Protein AF-A0A9E3VAW8-F1 (afdb_monomer_lite)

pLDDT: mean 75.07, std 27.88, range [24.78, 98.94]

Sequence (394 aa):
MKRVLASALVLVACAAGAADTTTRPFPGVTWLHHTTTAPLDVHLVTVDLCAAGVSTRATTSAERGKTVSAFTTQVGAEVGINGDFFTFSTYAPSGLAAGNRTLWADSRDQGFEAKVVLGQNRAEILPATTRITALAPWMEQVVSSRPQILKGGVIQAGFSTQICAGSVTAQGDCTRDPRTAIGLSKDRTKLSLAVVDGRQPAISVGMTTRELAQFLLSHGASDAVNMDSGGSSELWLKGKGVLNHPSDGVERVVANHLAVFAKGSGLAKHCPPPASDGGSVADAGAPHDGGLAHDAGAQVDAGAPGDAGAAADAGAAPDAGGEEASDAGPWGAPDAGEGADAGPAGPSMAPVDAAPPTGGCAQGGSQLAVAALAGVVLALQRRRRSAALSACRR

Foldseek 3Di:
DDDDDDDDDDPPDPPFDKDWDWDAPFQQWIWIWIATPQGKTKIKIKGQLQFPFKDKWKDDQVLFFAFQQVSQVVVVFFKKWAFADADPVRLAHAAWWATQQRTHPRHALPLLWWKFFDFSQDTDTHASNDGDPHDDPRGHTITTYDDWQAAQLDGDQTRDWDQAPNDTGHPLQRAFFWWWKWFAAPFRRMIMTMTMHDPPSVRRPHDRSNVVSVVVSVVGGRIMGIGDGQQQGWMQGPPPGTPYQRNVNDGGGHTMMMGIHRHDDSDGHDRDGRDPDPDDDDPPDDDDDDDDDDDDDDDDDDDDDDDDDDDDDDDDDDDDDDDDDDDDDDDDDDDDDDDDDDDDDDDDDDDDDDDDDDDDDDDDDDPDDPPPVVVVVVVVVVVVVVVVVVPPDD

Structure (mmCIF, N/CA/C/O backbone):
data_AF-A0A9E3VAW8-F1
#
_entry.id   AF-A0A9E3VAW8-F1
#
loop_
_atom_site.group_PDB
_atom_site.id
_atom_site.type_symbol
_atom_site.label_atom_id
_atom_site.label_alt_id
_atom_site.label_comp_id
_atom_site.label_asym_id
_atom_site.label_entity_id
_atom_site.label_seq_id
_atom_site.pdbx_PDB_ins_code
_atom_site.Cartn_x
_atom_site.Cartn_y
_atom_site.Cartn_z
_atom_site.occupancy
_atom_site.B_iso_or_equiv
_atom_site.auth_seq_id
_atom_site.auth_comp_id
_atom_site.auth_asym_id
_atom_site.auth_atom_id
_atom_site.pdbx_PDB_model_num
ATOM 1 N N . MET A 1 1 ? 13.618 28.418 -65.535 1.00 38.69 1 MET A N 1
ATOM 2 C CA . MET A 1 1 ? 12.728 27.622 -64.660 1.00 38.69 1 MET A CA 1
ATOM 3 C C . MET A 1 1 ? 13.469 26.370 -64.191 1.00 38.69 1 MET A C 1
ATOM 5 O O . MET A 1 1 ? 13.625 25.449 -64.975 1.00 38.69 1 MET A O 1
ATOM 9 N N . LYS A 1 2 ? 13.978 26.336 -62.953 1.00 36.16 2 LYS A N 1
ATOM 10 C CA . LYS A 1 2 ? 14.484 25.111 -62.305 1.00 36.16 2 LYS A CA 1
ATOM 11 C C . LYS A 1 2 ? 13.816 25.028 -60.934 1.00 36.16 2 LYS A C 1
ATOM 13 O O . LYS A 1 2 ? 14.063 25.879 -60.087 1.00 36.16 2 LYS A O 1
ATOM 18 N N . ARG A 1 3 ? 12.888 24.083 -60.771 1.00 38.38 3 ARG A N 1
ATOM 19 C CA . ARG A 1 3 ? 12.181 23.834 -59.509 1.00 38.38 3 ARG A CA 1
ATOM 20 C C . ARG A 1 3 ? 13.087 22.981 -58.624 1.00 38.38 3 ARG A C 1
ATOM 22 O O . ARG A 1 3 ? 13.399 21.854 -58.987 1.00 38.38 3 ARG A O 1
ATOM 29 N N . VAL A 1 4 ? 13.522 23.535 -57.498 1.00 39.03 4 VAL A N 1
ATOM 30 C CA . VAL A 1 4 ? 14.196 22.786 -56.433 1.00 39.03 4 VAL A CA 1
ATOM 31 C C . VAL A 1 4 ? 13.097 22.176 -55.565 1.00 39.03 4 VAL A C 1
ATOM 33 O O . VAL A 1 4 ? 12.359 22.911 -54.914 1.00 39.03 4 VAL A O 1
ATOM 36 N N . LEU A 1 5 ? 12.943 20.850 -55.596 1.00 40.56 5 LEU A N 1
ATOM 37 C CA . LEU A 1 5 ? 12.135 20.134 -54.609 1.00 40.56 5 LEU A CA 1
ATOM 38 C C . LEU A 1 5 ? 12.965 19.985 -53.331 1.00 40.56 5 LEU A C 1
ATOM 40 O O . LEU A 1 5 ? 13.975 19.286 -53.319 1.00 40.56 5 LEU A O 1
ATOM 44 N N . ALA A 1 6 ? 12.538 20.658 -52.267 1.00 39.03 6 ALA A N 1
ATOM 45 C CA . ALA A 1 6 ? 13.035 20.423 -50.921 1.00 39.03 6 ALA A CA 1
ATOM 46 C C . ALA A 1 6 ? 12.217 19.286 -50.294 1.00 39.03 6 ALA A C 1
ATOM 48 O O . ALA A 1 6 ? 11.033 19.453 -50.007 1.00 39.03 6 ALA A O 1
ATOM 49 N N . SER A 1 7 ? 12.841 18.126 -50.097 1.00 40.75 7 SER A N 1
ATOM 50 C CA . SER A 1 7 ? 12.253 17.028 -49.328 1.00 40.75 7 SER A CA 1
ATOM 51 C C . SER A 1 7 ? 12.289 17.382 -47.842 1.00 40.75 7 SER A C 1
ATOM 53 O O . SER A 1 7 ? 13.359 17.454 -47.239 1.00 40.75 7 SER A O 1
ATOM 55 N N . ALA A 1 8 ? 11.120 17.625 -47.253 1.00 42.72 8 ALA A N 1
ATOM 56 C CA . ALA A 1 8 ? 10.973 17.790 -45.814 1.00 42.72 8 ALA A CA 1
ATOM 57 C C . ALA A 1 8 ? 11.033 16.412 -45.139 1.00 42.72 8 ALA A C 1
ATOM 59 O O . ALA A 1 8 ? 10.125 15.595 -45.285 1.00 42.72 8 ALA A O 1
ATOM 60 N N . LEU A 1 9 ? 12.119 16.148 -44.411 1.00 41.94 9 LEU A N 1
ATOM 61 C CA . LEU A 1 9 ? 12.230 14.996 -43.523 1.00 41.94 9 LEU A CA 1
ATOM 62 C C . LEU A 1 9 ? 11.357 15.260 -42.288 1.00 41.94 9 LEU A C 1
ATOM 64 O O . LEU A 1 9 ? 11.725 16.044 -41.413 1.00 41.94 9 LEU A O 1
ATOM 68 N N . VAL A 1 10 ? 10.184 14.630 -42.232 1.00 44.81 10 VAL A N 1
ATOM 69 C CA . VAL A 1 10 ? 9.332 14.629 -41.039 1.00 44.81 10 VAL A CA 1
ATOM 70 C C . VAL A 1 10 ? 9.955 13.673 -40.024 1.00 44.81 10 VAL A C 1
ATOM 72 O O . VAL A 1 10 ? 9.870 12.455 -40.158 1.00 44.81 10 VAL A O 1
ATOM 75 N N . LEU A 1 11 ? 10.614 14.231 -39.009 1.00 41.06 11 LEU A N 1
ATOM 76 C CA . LEU A 1 11 ? 10.994 13.505 -37.800 1.00 41.06 11 LEU A CA 1
ATOM 77 C C . LEU A 1 11 ? 9.720 13.211 -37.002 1.00 41.06 11 LEU A C 1
ATOM 79 O O . LEU A 1 11 ? 9.233 14.061 -36.258 1.00 41.06 11 LEU A O 1
ATOM 83 N N . VAL A 1 12 ? 9.173 12.008 -37.168 1.00 43.75 12 VAL A N 1
ATOM 84 C CA . VAL A 1 12 ? 8.178 11.466 -36.240 1.00 43.75 12 VAL A CA 1
ATOM 85 C C . VAL A 1 12 ? 8.930 11.071 -34.974 1.00 43.75 12 VAL A C 1
ATOM 87 O O . VAL A 1 12 ? 9.585 10.032 -34.919 1.00 43.75 12 VAL A O 1
ATOM 90 N N . ALA A 1 13 ? 8.876 11.926 -33.957 1.00 44.00 13 ALA A N 1
ATOM 91 C CA . ALA A 1 13 ? 9.217 11.510 -32.609 1.00 44.00 13 ALA A CA 1
ATOM 92 C C . ALA A 1 13 ? 8.174 10.466 -32.186 1.00 44.00 13 ALA A C 1
ATOM 94 O O . ALA A 1 13 ? 6.999 10.798 -32.039 1.00 44.00 13 ALA A O 1
ATOM 95 N N . CYS A 1 14 ? 8.581 9.203 -32.034 1.00 38.56 14 CYS A N 1
ATOM 96 C CA . CYS A 1 14 ? 7.763 8.216 -31.336 1.00 38.56 14 CYS A CA 1
ATOM 97 C C . CYS A 1 14 ? 7.567 8.730 -29.909 1.00 38.56 14 CYS A C 1
ATOM 99 O O . CYS A 1 14 ? 8.490 8.676 -29.096 1.00 38.56 14 CYS A O 1
ATOM 101 N N . ALA A 1 15 ? 6.389 9.278 -29.616 1.00 48.97 15 ALA A N 1
ATOM 102 C CA . ALA A 1 15 ? 5.968 9.459 -28.241 1.00 48.97 15 ALA A CA 1
ATOM 103 C C . ALA A 1 15 ? 5.969 8.061 -27.616 1.00 48.97 15 ALA A C 1
ATOM 105 O O . ALA A 1 15 ? 5.296 7.165 -28.127 1.00 48.97 15 ALA A O 1
ATOM 106 N N . ALA A 1 16 ? 6.782 7.852 -26.581 1.00 55.66 16 ALA A N 1
ATOM 107 C CA . ALA A 1 16 ? 6.737 6.627 -25.799 1.00 55.66 16 ALA A CA 1
ATOM 108 C C . ALA A 1 16 ? 5.291 6.461 -25.318 1.00 55.66 16 ALA A C 1
ATOM 110 O O . ALA A 1 16 ? 4.797 7.278 -24.543 1.00 55.66 16 ALA A O 1
ATOM 111 N N . GLY A 1 17 ? 4.585 5.487 -25.893 1.00 60.81 17 GLY A N 1
ATOM 112 C CA . GLY A 1 17 ? 3.151 5.325 -25.698 1.00 60.81 17 GLY A CA 1
ATOM 113 C C . GLY A 1 17 ? 2.890 4.853 -24.279 1.00 60.81 17 GLY A C 1
ATOM 114 O O . GLY A 1 17 ? 3.076 3.673 -23.993 1.00 60.81 17 GLY A O 1
ATOM 115 N N . ALA A 1 18 ? 2.531 5.780 -23.400 1.00 81.94 18 ALA A N 1
ATOM 116 C CA . ALA A 1 18 ? 1.859 5.483 -22.149 1.00 81.94 18 ALA A CA 1
ATOM 117 C C . ALA A 1 18 ? 0.347 5.593 -22.380 1.00 81.94 18 ALA A C 1
ATOM 119 O O . ALA A 1 18 ? -0.104 6.493 -23.094 1.00 81.94 18 ALA A O 1
ATOM 120 N N . ALA A 1 19 ? -0.424 4.681 -21.800 1.00 91.81 19 ALA A N 1
ATOM 121 C CA . ALA A 1 19 ? -1.876 4.690 -21.839 1.00 91.81 19 ALA A CA 1
ATOM 122 C C . ALA A 1 19 ? -2.425 4.629 -20.413 1.00 91.81 19 ALA A C 1
ATOM 124 O O . ALA A 1 19 ? -2.197 3.656 -19.693 1.00 91.81 19 ALA A O 1
ATOM 125 N N . ASP A 1 20 ? -3.178 5.666 -20.051 1.00 96.06 20 ASP A N 1
ATOM 126 C CA . ASP A 1 20 ? -3.780 5.833 -18.734 1.00 96.06 20 ASP A CA 1
ATOM 127 C C . ASP A 1 20 ? -5.294 5.684 -18.834 1.00 96.06 20 ASP A C 1
ATOM 129 O O . ASP A 1 20 ? -5.963 6.421 -19.561 1.00 96.06 20 ASP A O 1
ATOM 133 N N . THR A 1 21 ? -5.851 4.763 -18.054 1.00 97.56 21 THR A N 1
ATOM 134 C CA . THR A 1 21 ? -7.297 4.638 -17.858 1.00 97.56 21 THR A CA 1
ATOM 135 C C . THR A 1 21 ? -7.630 4.972 -16.415 1.00 97.56 21 THR A C 1
ATOM 137 O O . THR A 1 21 ? -7.167 4.306 -15.495 1.00 97.56 21 THR A O 1
ATOM 140 N N . THR A 1 22 ? -8.452 5.998 -16.199 1.00 98.00 22 THR A N 1
ATOM 141 C CA . THR A 1 22 ? -8.877 6.411 -14.854 1.00 98.00 22 THR A CA 1
ATOM 142 C C . THR A 1 22 ? -10.369 6.179 -14.657 1.00 98.00 22 THR A C 1
ATOM 144 O O . THR A 1 22 ? -11.186 6.580 -15.483 1.00 98.00 22 THR A O 1
ATOM 147 N N . THR A 1 23 ? -10.740 5.575 -13.530 1.00 98.12 23 THR A N 1
ATOM 148 C CA . THR A 1 23 ? -12.132 5.347 -13.121 1.00 98.12 23 THR A CA 1
ATOM 149 C C . THR A 1 23 ? -12.355 5.762 -11.666 1.00 98.12 23 THR A C 1
ATOM 151 O O . THR A 1 23 ? -11.408 5.952 -10.904 1.00 98.12 23 THR A O 1
ATOM 154 N N . ARG A 1 24 ? -13.619 5.916 -11.264 1.00 97.56 24 ARG A N 1
ATOM 155 C CA . ARG A 1 24 ? -14.019 6.233 -9.882 1.00 97.56 24 ARG A CA 1
ATOM 156 C C . ARG A 1 24 ? -14.962 5.144 -9.369 1.00 97.56 24 ARG A C 1
ATOM 158 O O . ARG A 1 24 ? -16.175 5.323 -9.444 1.00 97.56 24 ARG A O 1
ATOM 165 N N . PRO A 1 25 ? -14.428 3.983 -8.950 1.00 97.06 25 PRO A N 1
ATOM 166 C CA . PRO A 1 25 ? -15.251 2.817 -8.629 1.00 97.06 25 PRO A CA 1
ATOM 167 C C . PRO A 1 25 ? -16.122 3.022 -7.384 1.00 97.06 25 PRO A C 1
ATOM 169 O O . PRO A 1 25 ? -17.201 2.442 -7.303 1.00 97.06 25 PRO A O 1
ATOM 172 N N . PHE A 1 26 ? -15.677 3.860 -6.443 1.00 97.31 26 PHE A N 1
ATOM 173 C CA . PHE A 1 26 ? -16.399 4.178 -5.213 1.00 97.31 26 PHE A CA 1
ATOM 174 C C . PHE A 1 26 ? -16.262 5.667 -4.870 1.00 97.31 26 PHE A C 1
ATOM 176 O O . PHE A 1 26 ? -15.293 6.310 -5.290 1.00 97.31 26 PHE A O 1
ATOM 183 N N . PRO A 1 27 ? -17.191 6.241 -4.090 1.00 94.50 27 PRO A N 1
ATOM 184 C CA . PRO A 1 27 ? -17.058 7.603 -3.586 1.00 94.50 27 PRO A CA 1
ATOM 185 C C . PRO A 1 27 ? -15.761 7.781 -2.783 1.00 94.50 27 PRO A C 1
ATOM 187 O O . PRO A 1 27 ? -15.451 6.987 -1.899 1.00 94.50 27 PRO A O 1
ATOM 190 N N . GLY A 1 28 ? -14.980 8.810 -3.122 1.00 94.81 28 GLY A N 1
ATOM 191 C CA . GLY A 1 28 ? -13.657 9.043 -2.529 1.00 94.81 28 GLY A CA 1
ATOM 192 C C . GLY A 1 28 ? -12.538 8.128 -3.046 1.00 94.81 28 GLY A C 1
ATOM 193 O O . GLY A 1 28 ? -11.406 8.273 -2.607 1.00 94.81 28 GLY A O 1
ATOM 194 N N . VAL A 1 29 ? -12.799 7.220 -3.994 1.00 98.00 29 VAL A N 1
ATOM 195 C CA . VAL A 1 29 ? -11.791 6.300 -4.547 1.00 98.00 29 VAL A CA 1
ATOM 196 C C . VAL A 1 29 ? -11.636 6.528 -6.046 1.00 98.00 29 VAL A C 1
ATOM 198 O O . VAL A 1 29 ? -12.600 6.488 -6.807 1.00 98.00 29 VAL A O 1
ATOM 201 N N . THR A 1 30 ? -10.401 6.750 -6.485 1.00 98.56 30 THR A N 1
ATOM 202 C CA . THR A 1 30 ? -10.023 6.842 -7.900 1.00 98.56 30 THR A CA 1
ATOM 203 C C . THR A 1 30 ? -9.040 5.726 -8.216 1.00 98.56 30 THR A C 1
ATOM 205 O O . THR A 1 30 ? -8.087 5.532 -7.471 1.00 98.56 30 THR A O 1
ATOM 208 N N . TRP A 1 31 ? -9.259 5.000 -9.309 1.00 98.69 31 TRP A N 1
ATOM 209 C CA . TRP A 1 31 ? -8.351 3.965 -9.796 1.00 98.69 31 TRP A CA 1
ATOM 210 C C . TRP A 1 31 ? -7.776 4.373 -11.150 1.00 98.69 31 TRP A C 1
ATOM 212 O O . TRP A 1 31 ? -8.531 4.564 -12.103 1.00 98.69 31 TRP A O 1
ATOM 222 N N . LEU A 1 32 ? -6.453 4.496 -11.211 1.00 98.69 32 LEU A N 1
ATOM 223 C CA . LEU A 1 32 ? -5.654 4.648 -12.419 1.00 98.69 32 LEU A CA 1
ATOM 224 C C . LEU A 1 32 ? -5.029 3.296 -12.785 1.00 98.69 32 LEU A C 1
ATOM 226 O O . LEU A 1 32 ? -4.371 2.662 -11.959 1.00 98.69 32 LEU A O 1
ATOM 230 N N . HIS A 1 33 ? -5.205 2.893 -14.037 1.00 98.62 33 HIS A N 1
ATOM 231 C CA . HIS A 1 33 ? -4.463 1.822 -14.690 1.00 98.62 33 HIS A CA 1
ATOM 232 C C . HIS A 1 33 ? -3.540 2.448 -15.733 1.00 98.62 33 HIS A C 1
ATOM 234 O O . HIS A 1 33 ? -4.021 3.080 -16.674 1.00 98.62 33 HIS A O 1
ATOM 240 N N . HIS A 1 34 ? -2.234 2.324 -15.520 1.00 97.94 34 HIS A N 1
ATOM 241 C CA . HIS A 1 34 ? -1.186 2.908 -16.347 1.00 97.94 34 HIS A CA 1
ATOM 242 C C . HIS A 1 34 ? -0.406 1.794 -17.035 1.00 97.94 34 HIS A C 1
ATOM 244 O O . HIS A 1 34 ? 0.133 0.908 -16.370 1.00 97.94 34 HIS A O 1
ATOM 250 N N . THR A 1 35 ? -0.312 1.870 -18.361 1.00 97.88 35 THR A N 1
ATOM 251 C CA . THR A 1 35 ? 0.461 0.921 -19.166 1.00 97.88 35 THR A CA 1
ATOM 252 C C . THR A 1 35 ? 1.427 1.626 -20.104 1.00 97.88 35 THR A C 1
ATOM 254 O O . THR A 1 35 ? 1.185 2.766 -20.501 1.00 97.88 35 THR A O 1
ATOM 257 N N . THR A 1 36 ? 2.529 0.971 -20.486 1.00 96.19 36 THR A N 1
ATOM 258 C CA . THR A 1 36 ? 3.482 1.543 -21.455 1.00 96.19 36 THR A CA 1
ATOM 259 C C . THR A 1 36 ? 3.957 0.546 -22.510 1.00 96.19 36 THR A C 1
ATOM 261 O O . THR A 1 36 ? 3.848 -0.664 -22.344 1.00 96.19 36 THR A O 1
ATOM 264 N N . THR A 1 37 ? 4.530 1.070 -23.597 1.00 90.94 37 THR A N 1
ATOM 265 C CA . THR A 1 37 ? 5.126 0.280 -24.697 1.00 90.94 37 THR A CA 1
ATOM 266 C C . THR A 1 37 ? 6.382 -0.516 -24.326 1.00 90.94 37 THR A C 1
ATOM 268 O O . THR A 1 37 ? 6.651 -1.533 -24.960 1.00 90.94 37 THR A O 1
ATOM 271 N N . ALA A 1 38 ? 7.152 -0.083 -23.325 1.00 87.50 38 ALA A N 1
ATOM 272 C CA . ALA A 1 38 ? 8.196 -0.897 -22.705 1.00 87.50 38 ALA A CA 1
ATOM 273 C C . ALA A 1 38 ? 7.550 -1.564 -21.486 1.00 87.50 38 ALA A C 1
ATOM 275 O O . ALA A 1 38 ? 7.487 -0.905 -20.450 1.00 87.50 38 ALA A O 1
ATOM 276 N N . PRO A 1 39 ? 6.997 -2.788 -21.620 1.00 92.31 39 PRO A N 1
ATOM 277 C CA . PRO A 1 39 ? 5.801 -3.197 -20.894 1.00 92.31 39 PRO A CA 1
ATOM 278 C C . PRO A 1 39 ? 5.900 -2.877 -19.411 1.00 92.31 39 PRO A C 1
ATOM 280 O O . PRO A 1 39 ? 6.736 -3.420 -18.693 1.00 92.31 39 PRO A O 1
ATOM 283 N N . LEU A 1 40 ? 5.068 -1.943 -18.982 1.00 97.44 40 LEU A N 1
ATOM 284 C CA . LEU A 1 40 ? 4.807 -1.659 -17.584 1.00 97.44 40 LEU A CA 1
ATOM 285 C C . LEU A 1 40 ? 3.308 -1.759 -17.425 1.00 97.44 40 LEU A C 1
ATOM 287 O O . LEU A 1 40 ? 2.593 -1.215 -18.263 1.00 97.44 40 LEU A O 1
ATOM 291 N N . ASP A 1 41 ? 2.874 -2.427 -16.369 1.00 98.38 41 ASP A N 1
ATOM 292 C CA . ASP A 1 41 ? 1.480 -2.483 -15.956 1.00 98.38 41 ASP A CA 1
ATOM 293 C C . ASP A 1 41 ? 1.412 -2.077 -14.480 1.00 98.38 41 ASP A C 1
ATOM 295 O O . ASP A 1 41 ? 2.065 -2.676 -13.616 1.00 98.38 41 ASP A O 1
ATOM 299 N N . VAL A 1 42 ? 0.736 -0.959 -14.221 1.00 98.69 42 VAL A N 1
ATOM 300 C CA . VAL A 1 42 ? 0.703 -0.296 -12.920 1.00 98.69 42 VAL A CA 1
ATOM 301 C C . VAL A 1 42 ? -0.731 0.048 -12.557 1.00 98.69 42 VAL A C 1
ATOM 303 O O . VAL A 1 42 ? -1.448 0.716 -13.304 1.00 98.69 42 VAL A O 1
ATOM 306 N N . HIS A 1 43 ? -1.122 -0.319 -11.343 1.00 98.88 43 HIS A N 1
ATOM 307 C CA . HIS A 1 43 ? -2.385 0.074 -10.745 1.00 98.88 43 HIS A CA 1
ATOM 308 C C . HIS A 1 43 ? -2.129 1.022 -9.583 1.00 98.88 43 HIS A C 1
ATOM 310 O O . HIS A 1 43 ? -1.412 0.695 -8.638 1.00 98.88 43 HIS A O 1
ATOM 316 N N . LEU A 1 44 ? -2.757 2.191 -9.635 1.00 98.88 44 LEU A N 1
ATOM 317 C CA . LEU A 1 44 ? -2.740 3.173 -8.564 1.00 98.88 44 LEU A CA 1
ATOM 318 C C . LEU A 1 44 ? -4.170 3.450 -8.117 1.00 98.88 44 LEU A C 1
ATOM 320 O O . LEU A 1 44 ? -4.982 3.977 -8.875 1.00 98.88 44 LEU A O 1
ATOM 324 N N . VAL A 1 45 ? -4.471 3.133 -6.864 1.00 98.88 45 VAL A N 1
ATOM 325 C CA . VAL A 1 45 ? -5.697 3.573 -6.204 1.00 98.88 45 VAL A CA 1
ATOM 326 C C . VAL A 1 45 ? -5.379 4.770 -5.318 1.00 98.88 45 VAL A C 1
ATOM 328 O O . VAL A 1 45 ? -4.587 4.678 -4.384 1.00 98.88 45 VAL A O 1
ATOM 331 N N . THR A 1 46 ? -6.013 5.903 -5.604 1.00 98.75 46 THR A N 1
ATOM 332 C CA . THR A 1 46 ? -5.975 7.098 -4.761 1.00 98.75 46 THR A CA 1
ATOM 333 C C . THR A 1 46 ? -7.270 7.196 -3.969 1.00 98.75 46 THR A C 1
ATOM 335 O O . THR A 1 46 ? -8.360 7.250 -4.543 1.00 98.75 46 THR A O 1
ATOM 338 N N . VAL A 1 47 ? -7.140 7.247 -2.650 1.00 98.12 47 VAL A N 1
ATOM 339 C CA . VAL A 1 47 ? -8.234 7.336 -1.688 1.00 98.12 47 VAL A CA 1
ATOM 340 C C . VAL A 1 47 ? -8.216 8.717 -1.048 1.00 98.12 47 VAL A C 1
ATOM 342 O O . VAL A 1 47 ? -7.215 9.119 -0.462 1.00 98.12 47 VAL A O 1
ATOM 345 N N . ASP A 1 48 ? -9.325 9.435 -1.154 1.00 96.12 48 ASP A N 1
ATOM 346 C CA . ASP A 1 48 ? -9.593 10.657 -0.405 1.00 96.12 48 ASP A CA 1
ATOM 347 C C . ASP A 1 48 ? -9.978 10.284 1.031 1.00 96.12 48 ASP A C 1
ATOM 349 O O . ASP A 1 48 ? -11.080 9.803 1.292 1.00 96.12 48 ASP A O 1
ATOM 353 N N . LEU A 1 49 ? -9.051 10.486 1.965 1.00 94.44 49 LEU A N 1
ATOM 354 C CA . LEU A 1 49 ? -9.245 10.191 3.384 1.00 94.44 49 LEU A CA 1
ATOM 355 C C . LEU A 1 49 ? -10.258 11.136 4.039 1.00 94.44 49 LEU A C 1
ATOM 357 O O . LEU A 1 49 ? -10.807 10.809 5.088 1.00 94.44 49 LEU A O 1
ATOM 361 N N . CYS A 1 50 ? -10.529 12.286 3.421 1.00 91.44 50 CYS A N 1
ATOM 362 C CA . CYS A 1 50 ? -11.540 13.221 3.886 1.00 91.44 50 CYS A CA 1
ATOM 363 C C . CYS A 1 50 ? -12.936 12.834 3.389 1.00 91.44 50 CYS A C 1
ATOM 365 O O . CYS A 1 50 ? -13.917 13.381 3.875 1.00 91.44 50 CYS A O 1
ATOM 367 N N . ALA A 1 51 ? -13.087 11.914 2.438 1.00 91.88 51 ALA A N 1
ATOM 368 C CA . ALA A 1 51 ? -14.399 11.586 1.897 1.00 91.88 51 ALA A CA 1
ATOM 369 C C . ALA A 1 51 ? -15.308 10.880 2.925 1.00 91.88 51 ALA A C 1
ATOM 371 O O . ALA A 1 51 ? -14.926 9.978 3.673 1.00 91.88 51 ALA A O 1
ATOM 372 N N . ALA A 1 52 ? -16.578 11.274 2.955 1.00 89.56 52 ALA A N 1
ATOM 373 C CA . ALA A 1 52 ? -17.571 10.708 3.847 1.00 89.56 52 ALA A CA 1
ATOM 374 C C . ALA A 1 52 ? -17.783 9.226 3.543 1.00 89.56 52 ALA A C 1
ATOM 376 O O . ALA A 1 52 ? -18.083 8.844 2.414 1.00 89.56 52 ALA A O 1
ATOM 377 N N . GLY A 1 53 ? -17.650 8.410 4.592 1.00 89.94 53 GLY A N 1
ATOM 378 C CA . GLY A 1 53 ? -17.722 6.951 4.530 1.00 89.94 53 GLY A CA 1
ATOM 379 C C . GLY A 1 53 ? -16.453 6.274 4.020 1.00 89.94 53 GLY A C 1
ATOM 380 O O . GLY A 1 53 ? -16.487 5.058 3.838 1.00 89.94 53 GLY A O 1
ATOM 381 N N . VAL A 1 54 ? -15.363 7.029 3.837 1.00 95.06 54 VAL A N 1
ATOM 382 C CA . VAL A 1 54 ? -14.022 6.460 3.740 1.00 95.06 54 VAL A CA 1
ATOM 383 C C . VAL A 1 54 ? -13.469 6.187 5.138 1.00 95.06 54 VAL A C 1
ATOM 385 O O . VAL A 1 54 ? -13.591 7.014 6.046 1.00 95.06 54 VAL A O 1
ATOM 388 N N . SER A 1 55 ? -12.898 4.999 5.319 1.00 95.69 55 SER A N 1
ATOM 389 C CA . SER A 1 55 ? -12.088 4.622 6.480 1.00 95.69 55 SER A CA 1
ATOM 390 C C . SER A 1 55 ? -11.131 3.489 6.113 1.00 95.69 55 SER A C 1
ATOM 392 O O . SER A 1 55 ? -11.254 2.870 5.053 1.00 95.69 55 SER A O 1
ATOM 394 N N . THR A 1 56 ? -10.163 3.209 6.982 1.00 97.62 56 THR A N 1
ATOM 395 C CA . THR A 1 56 ? -9.147 2.179 6.749 1.00 97.62 56 THR A CA 1
ATOM 396 C C . THR A 1 56 ? -9.100 1.172 7.887 1.00 97.62 56 THR A C 1
ATOM 398 O O . THR A 1 56 ? -9.489 1.457 9.021 1.00 97.62 56 THR A O 1
ATOM 401 N N . ARG A 1 57 ? -8.622 -0.033 7.579 1.00 97.75 57 ARG A N 1
ATOM 402 C CA . ARG A 1 57 ? -8.407 -1.090 8.564 1.00 97.75 57 ARG A CA 1
ATOM 403 C C . ARG A 1 57 ? -7.233 -1.964 8.158 1.00 97.75 57 ARG A C 1
ATOM 405 O O . ARG A 1 57 ? -7.243 -2.538 7.073 1.00 97.75 57 ARG A O 1
ATOM 412 N N . ALA A 1 58 ? -6.259 -2.104 9.044 1.00 98.62 58 ALA A N 1
ATOM 413 C CA . ALA A 1 58 ? -5.220 -3.109 8.915 1.00 98.62 58 ALA A CA 1
ATOM 414 C C . ALA A 1 58 ? -5.656 -4.417 9.584 1.00 98.62 58 ALA A C 1
ATOM 416 O O . ALA A 1 58 ? -6.529 -4.454 10.459 1.00 98.62 58 ALA A O 1
ATOM 417 N N . THR A 1 59 ? -5.048 -5.508 9.141 1.00 97.44 59 THR A N 1
ATOM 418 C CA . THR A 1 59 ? -5.272 -6.853 9.678 1.00 97.44 59 THR A CA 1
ATOM 419 C C . THR A 1 59 ? -4.921 -6.931 11.173 1.00 97.44 59 THR A C 1
ATOM 421 O O . THR A 1 59 ? -3.913 -6.381 11.620 1.00 97.44 59 THR A O 1
ATOM 424 N N . THR A 1 60 ? -5.730 -7.637 11.967 1.00 97.62 60 THR A N 1
ATOM 425 C CA . THR A 1 60 ? -5.370 -8.028 13.348 1.00 97.62 60 THR A CA 1
ATOM 426 C C . THR A 1 60 ? -4.550 -9.323 13.356 1.00 97.62 60 THR A C 1
ATOM 428 O O . THR A 1 60 ? -4.570 -10.072 12.384 1.00 97.62 60 THR A O 1
ATOM 431 N N . SER A 1 61 ? -3.843 -9.644 14.444 1.00 96.50 61 SER A N 1
ATOM 432 C CA . SER A 1 61 ? -2.968 -10.831 14.482 1.00 96.50 61 SER A CA 1
ATOM 433 C C . SER A 1 61 ? -3.709 -12.146 14.219 1.00 96.50 61 SER A C 1
ATOM 435 O O . SER A 1 61 ? -3.144 -13.031 13.582 1.00 96.50 61 SER A O 1
ATOM 437 N N . ALA A 1 62 ? -4.974 -12.250 14.641 1.00 95.94 62 ALA A N 1
ATOM 438 C CA . ALA A 1 62 ? -5.844 -13.406 14.405 1.00 95.94 62 ALA A CA 1
ATOM 439 C C . ALA A 1 62 ? -6.300 -13.549 12.940 1.00 95.94 62 ALA A C 1
ATOM 441 O O . ALA A 1 62 ? -6.833 -14.582 12.542 1.00 95.94 62 ALA A O 1
ATOM 442 N N . GLU A 1 63 ? -6.121 -12.506 12.130 1.00 96.44 63 GLU A N 1
ATOM 443 C CA . GLU A 1 63 ? -6.538 -12.455 10.729 1.00 96.44 63 GLU A CA 1
ATOM 444 C C . GLU A 1 63 ? -5.369 -12.639 9.750 1.00 96.44 63 GLU A C 1
ATOM 446 O O . GLU A 1 63 ? -5.592 -12.544 8.542 1.00 96.44 63 GLU A O 1
ATOM 451 N N . ARG A 1 64 ? -4.153 -12.902 10.253 1.00 96.69 64 ARG A N 1
ATOM 452 C CA . ARG A 1 64 ? -2.940 -13.101 9.448 1.00 96.69 64 ARG A CA 1
ATOM 453 C C . ARG A 1 64 ? -3.028 -14.302 8.508 1.00 96.69 64 ARG A C 1
ATOM 455 O O . ARG A 1 64 ? -3.844 -15.198 8.720 1.00 96.69 64 ARG A O 1
ATOM 462 N N . GLY A 1 65 ? -2.118 -14.359 7.537 1.00 98.00 65 GLY A N 1
ATOM 463 C CA . GLY A 1 65 ? -1.941 -15.542 6.692 1.00 98.00 65 GLY A CA 1
ATOM 464 C C . GLY A 1 65 ? -3.124 -15.754 5.754 1.00 98.00 65 GLY A C 1
ATOM 465 O O . GLY A 1 65 ? -3.723 -16.828 5.734 1.00 98.00 65 GLY A O 1
ATOM 466 N N . LYS A 1 66 ? -3.478 -14.718 4.988 1.00 98.62 66 LYS A N 1
ATOM 467 C CA . LYS A 1 66 ? -4.548 -14.749 3.974 1.00 98.62 66 LYS A CA 1
ATOM 468 C C . LYS A 1 66 ? -4.057 -14.112 2.680 1.00 98.62 66 LYS A C 1
ATOM 470 O O . LYS A 1 66 ? -3.043 -13.426 2.690 1.00 98.62 66 LYS A O 1
ATOM 475 N N . THR A 1 67 ? -4.751 -14.363 1.575 1.00 98.81 67 THR A N 1
ATOM 476 C CA . THR A 1 67 ? -4.606 -13.539 0.365 1.00 98.81 67 THR A CA 1
ATOM 477 C C . THR A 1 67 ? -5.260 -12.173 0.596 1.00 98.81 67 THR A C 1
ATOM 479 O O . THR A 1 67 ? -6.123 -12.038 1.482 1.00 98.81 67 THR A O 1
ATOM 482 N N . VAL A 1 68 ? -4.910 -11.163 -0.212 1.00 98.81 68 VAL A N 1
ATOM 483 C CA . VAL A 1 68 ? -5.519 -9.830 -0.092 1.00 98.81 68 VAL A CA 1
ATOM 484 C C . VAL A 1 68 ? -7.015 -9.928 -0.359 1.00 98.81 68 VAL A C 1
ATOM 486 O O . VAL A 1 68 ? -7.807 -9.355 0.399 1.00 98.81 68 VAL A O 1
ATOM 489 N N . SER A 1 69 ? -7.431 -10.700 -1.367 1.00 98.75 69 SER A N 1
ATOM 490 C CA . SER A 1 69 ? -8.850 -10.920 -1.668 1.00 98.75 69 SER A CA 1
ATOM 491 C C . SER A 1 69 ? -9.620 -11.538 -0.501 1.00 98.75 69 SER A C 1
ATOM 493 O O . SER A 1 69 ? -10.703 -11.052 -0.156 1.00 98.75 69 SER A O 1
ATOM 495 N N . ALA A 1 70 ? -9.068 -12.570 0.143 1.00 98.81 70 ALA A N 1
ATOM 496 C CA . ALA A 1 70 ? -9.722 -13.280 1.235 1.00 98.81 70 ALA A CA 1
ATOM 497 C C . ALA A 1 70 ? -9.899 -12.377 2.460 1.00 98.81 70 ALA A C 1
ATOM 499 O O . ALA A 1 70 ? -11.003 -12.292 3.003 1.00 98.81 70 ALA A O 1
ATOM 500 N N . PHE A 1 71 ? -8.848 -11.655 2.869 1.00 98.69 71 PHE A N 1
ATOM 501 C CA . PHE A 1 71 ? -8.946 -10.698 3.973 1.00 98.69 71 PHE A CA 1
ATOM 502 C C . PHE A 1 71 ? -9.951 -9.582 3.662 1.00 98.69 71 PHE A C 1
ATOM 504 O O . PHE A 1 71 ? -10.849 -9.314 4.463 1.00 98.69 71 PHE A O 1
ATOM 511 N N . THR A 1 72 ? -9.836 -8.958 2.490 1.00 98.62 72 THR A N 1
ATOM 512 C CA . THR A 1 72 ? -10.658 -7.795 2.117 1.00 98.62 72 THR A CA 1
ATOM 513 C C . THR A 1 72 ? -12.134 -8.163 2.005 1.00 98.62 72 THR A C 1
ATOM 515 O O . THR A 1 72 ? -12.999 -7.434 2.500 1.00 98.62 72 THR A O 1
ATOM 518 N N . THR A 1 73 ? -12.424 -9.336 1.436 1.00 98.50 73 THR A N 1
ATOM 519 C CA . THR A 1 73 ? -13.781 -9.891 1.365 1.00 98.50 73 THR A CA 1
ATOM 520 C C . THR A 1 73 ? -14.321 -10.205 2.756 1.00 98.50 73 THR A C 1
ATOM 522 O O . THR A 1 73 ? -15.445 -9.812 3.066 1.00 98.50 73 THR A O 1
ATOM 525 N N . GLN A 1 74 ? -13.524 -10.847 3.620 1.00 98.31 74 GLN A N 1
ATOM 526 C CA . GLN A 1 74 ? -13.931 -11.184 4.986 1.00 98.31 74 GLN A CA 1
ATOM 527 C C . GLN A 1 74 ? -14.330 -9.943 5.791 1.00 98.31 74 GLN A C 1
ATOM 529 O O . GLN A 1 74 ? -15.332 -9.970 6.503 1.00 98.31 74 GLN A O 1
ATOM 534 N N . VAL A 1 75 ? -13.557 -8.856 5.701 1.00 97.88 75 VAL A N 1
ATOM 535 C CA . VAL A 1 75 ? -13.873 -7.617 6.432 1.00 97.88 75 VAL A CA 1
ATOM 536 C C . VAL A 1 75 ? -14.932 -6.766 5.725 1.00 97.88 75 VAL A C 1
ATOM 538 O O . VAL A 1 75 ? -15.406 -5.786 6.297 1.00 97.88 75 VAL A O 1
ATOM 541 N N . GLY A 1 76 ? -15.329 -7.137 4.504 1.00 97.94 76 GLY A N 1
ATOM 542 C CA . GLY A 1 76 ? -16.365 -6.465 3.725 1.00 97.94 76 GLY A CA 1
ATOM 543 C C . GLY A 1 76 ? -15.961 -5.082 3.212 1.00 97.94 76 GLY A C 1
ATOM 544 O O . GLY A 1 76 ? -16.831 -4.205 3.132 1.00 97.94 76 GLY A O 1
ATOM 545 N N . ALA A 1 77 ? -14.676 -4.886 2.912 1.00 98.44 77 ALA A N 1
ATOM 546 C CA . ALA A 1 77 ? -14.109 -3.641 2.397 1.00 98.44 77 ALA A CA 1
ATOM 547 C C . ALA A 1 77 ? -14.176 -3.549 0.860 1.00 98.44 77 ALA A C 1
ATOM 549 O O . ALA A 1 77 ? -14.476 -4.522 0.165 1.00 98.44 77 ALA A O 1
ATOM 550 N N . GLU A 1 78 ? -13.931 -2.353 0.326 1.00 98.62 78 GLU A N 1
ATOM 551 C CA . GLU A 1 78 ? -14.017 -2.047 -1.105 1.00 98.62 78 GLU A CA 1
ATOM 552 C C . GLU A 1 78 ? -12.672 -2.201 -1.829 1.00 98.62 78 GLU A C 1
ATOM 554 O O . GLU A 1 78 ? -12.654 -2.599 -2.995 1.00 98.62 78 GLU A O 1
ATOM 559 N N . VAL A 1 79 ? -11.562 -1.911 -1.145 1.00 98.88 79 VAL A N 1
ATOM 560 C CA . VAL A 1 79 ? -10.191 -2.032 -1.669 1.00 98.88 79 VAL A CA 1
ATOM 561 C C . VAL A 1 79 ? -9.329 -2.776 -0.656 1.00 98.88 79 VAL A C 1
ATOM 563 O O . VAL A 1 79 ? -9.490 -2.567 0.548 1.00 98.88 79 VAL A O 1
ATOM 566 N N . GLY A 1 80 ? -8.389 -3.586 -1.133 1.00 98.88 80 GLY A N 1
ATOM 567 C CA . GLY A 1 80 ? -7.356 -4.206 -0.310 1.00 98.88 80 GLY A CA 1
ATOM 568 C C . GLY A 1 80 ? -6.000 -4.219 -0.997 1.00 98.88 80 GLY A C 1
ATOM 569 O O . GLY A 1 80 ? -5.939 -4.332 -2.218 1.00 98.88 80 GLY A O 1
ATOM 570 N N . ILE A 1 81 ? -4.931 -4.130 -0.210 1.00 98.94 81 ILE A N 1
ATOM 571 C CA . ILE A 1 81 ? -3.535 -4.253 -0.652 1.00 98.94 81 ILE A CA 1
ATOM 572 C C . ILE A 1 81 ? -2.733 -5.076 0.367 1.00 98.94 81 ILE A C 1
ATOM 574 O O . ILE A 1 81 ? -3.069 -5.079 1.560 1.00 98.94 81 ILE A O 1
ATOM 578 N N . ASN A 1 82 ? -1.680 -5.766 -0.074 1.00 98.88 82 ASN A N 1
ATOM 579 C CA . ASN A 1 82 ? -0.749 -6.443 0.833 1.00 98.88 82 ASN A CA 1
ATOM 580 C C . ASN A 1 82 ? 0.044 -5.444 1.703 1.00 98.88 82 ASN A C 1
ATOM 582 O O . ASN A 1 82 ? 0.100 -4.245 1.420 1.00 98.88 82 ASN A O 1
ATOM 586 N N . GLY A 1 83 ? 0.636 -5.947 2.788 1.00 98.25 83 GLY A N 1
ATOM 587 C CA . GLY A 1 83 ? 1.392 -5.151 3.753 1.00 98.25 83 GLY A CA 1
ATOM 588 C C . GLY A 1 83 ? 2.890 -5.464 3.797 1.00 98.25 83 GLY A C 1
ATOM 589 O O . GLY A 1 83 ? 3.596 -5.392 2.793 1.00 98.25 83 GLY A O 1
ATOM 590 N N . ASP A 1 84 ? 3.372 -5.740 5.003 1.00 97.88 84 ASP A N 1
ATOM 591 C CA . ASP A 1 84 ? 4.782 -5.852 5.372 1.00 97.88 84 ASP A CA 1
ATOM 592 C C . ASP A 1 84 ? 5.436 -7.154 4.889 1.00 97.88 84 ASP A C 1
ATOM 594 O O . ASP A 1 84 ? 4.774 -8.163 4.633 1.00 97.88 84 ASP A O 1
ATOM 598 N N . PHE A 1 85 ? 6.768 -7.146 4.858 1.00 97.00 85 PHE A N 1
ATOM 599 C CA . PHE A 1 85 ? 7.592 -8.345 4.768 1.00 97.00 85 PHE A CA 1
ATOM 600 C C . PHE A 1 85 ? 7.321 -9.265 5.953 1.00 97.00 85 PHE A C 1
ATOM 602 O O . PHE A 1 85 ? 7.029 -8.802 7.057 1.00 97.00 85 PHE A O 1
ATOM 609 N N . PHE A 1 86 ? 7.505 -10.570 5.774 1.00 97.31 86 PHE A N 1
ATOM 610 C CA . PHE A 1 86 ? 7.141 -11.530 6.809 1.00 97.31 86 PHE A CA 1
ATOM 611 C C . PHE A 1 86 ? 7.935 -12.833 6.772 1.00 97.31 86 PHE A C 1
ATOM 613 O O . PHE A 1 86 ? 8.565 -13.191 5.777 1.00 97.31 86 PHE A O 1
ATOM 620 N N . THR A 1 87 ? 7.847 -13.573 7.873 1.00 96.50 87 THR A N 1
ATOM 621 C CA . THR A 1 87 ? 8.359 -14.941 7.981 1.00 96.50 87 THR A CA 1
ATOM 622 C C . THR A 1 87 ? 7.308 -15.935 7.488 1.00 96.50 87 THR A C 1
ATOM 624 O O . THR A 1 87 ? 6.247 -16.063 8.096 1.00 96.50 87 THR A O 1
ATOM 627 N N . PHE A 1 88 ? 7.603 -16.685 6.423 1.00 94.25 88 PHE A N 1
ATOM 628 C CA . PHE A 1 88 ? 6.647 -17.591 5.763 1.00 94.25 88 PHE A CA 1
ATOM 629 C C . PHE A 1 88 ? 6.049 -18.673 6.671 1.00 94.25 88 PHE A C 1
ATOM 631 O O . PHE A 1 88 ? 4.888 -19.031 6.508 1.00 94.25 88 PHE A O 1
ATOM 638 N N . SER A 1 89 ? 6.818 -19.197 7.627 1.00 95.25 89 SER A N 1
ATOM 639 C CA . SER A 1 89 ? 6.353 -20.280 8.504 1.00 95.25 89 SER A CA 1
ATOM 640 C C . SER A 1 89 ? 5.346 -19.822 9.560 1.00 95.25 89 SER A C 1
ATOM 642 O O . SER A 1 89 ? 4.533 -20.623 10.012 1.00 95.25 89 SER A O 1
ATOM 644 N N . THR A 1 90 ? 5.389 -18.551 9.965 1.00 95.69 90 THR A N 1
ATOM 645 C CA . THR A 1 90 ? 4.584 -18.021 11.080 1.00 95.69 90 THR A CA 1
ATOM 646 C C . THR A 1 90 ? 3.649 -16.887 10.679 1.00 95.69 90 THR A C 1
ATOM 648 O O . THR A 1 90 ? 2.802 -16.474 11.477 1.00 95.69 90 THR A O 1
ATOM 651 N N . TYR A 1 91 ? 3.816 -16.346 9.469 1.00 97.50 91 TYR A N 1
ATOM 652 C CA . TYR A 1 91 ? 3.167 -15.118 9.011 1.00 97.50 91 TYR A CA 1
ATOM 653 C C . TYR A 1 91 ? 3.347 -13.953 9.994 1.00 97.50 91 TYR A C 1
ATOM 655 O O . TYR A 1 91 ? 2.474 -13.095 10.134 1.00 97.50 91 TYR A O 1
ATOM 663 N N . ALA A 1 92 ? 4.476 -13.936 10.708 1.00 96.69 92 ALA A N 1
ATOM 664 C CA . ALA A 1 92 ? 4.856 -12.818 11.553 1.00 96.69 92 ALA A CA 1
ATOM 665 C C . ALA A 1 92 ? 5.417 -11.693 10.666 1.00 96.69 92 ALA A C 1
ATOM 667 O O . ALA A 1 92 ? 6.347 -11.961 9.896 1.00 96.69 92 ALA A O 1
ATOM 668 N N . PRO A 1 93 ? 4.875 -10.464 10.743 1.00 97.38 93 PRO A N 1
ATOM 669 C CA . PRO A 1 93 ? 5.416 -9.324 10.021 1.00 97.38 93 PRO A CA 1
ATOM 670 C C . PRO A 1 93 ? 6.798 -8.969 10.573 1.00 97.38 93 PRO A C 1
ATOM 672 O O . PRO A 1 93 ? 7.109 -9.237 11.737 1.00 97.38 93 PRO A O 1
ATOM 675 N N . SER A 1 94 ? 7.628 -8.378 9.723 1.00 95.94 94 SER A N 1
ATOM 676 C CA . SER A 1 94 ? 8.981 -7.971 10.090 1.00 95.94 94 SER A CA 1
ATOM 677 C C . SER A 1 94 ? 8.933 -6.789 11.053 1.00 95.94 94 SER A C 1
ATOM 679 O O . SER A 1 94 ? 9.529 -6.849 12.123 1.00 95.94 94 SER A O 1
ATOM 681 N N . GLY A 1 95 ? 8.187 -5.745 10.707 1.00 96.81 95 GLY A N 1
ATOM 682 C CA . GLY A 1 95 ? 8.015 -4.558 11.524 1.00 96.81 95 GLY A CA 1
ATOM 683 C C . GLY A 1 95 ? 6.770 -4.595 12.406 1.00 96.81 95 GLY A C 1
ATOM 684 O O . GLY A 1 95 ? 6.024 -5.574 12.488 1.00 96.81 95 GLY A O 1
ATOM 685 N N . LEU A 1 96 ? 6.538 -3.472 13.086 1.00 98.00 96 LEU A N 1
ATOM 686 C CA . LEU A 1 96 ? 5.397 -3.285 13.972 1.00 98.00 96 LEU A CA 1
ATOM 687 C C . LEU A 1 96 ? 4.082 -3.368 13.187 1.00 98.00 96 LEU A C 1
ATOM 689 O O . LEU A 1 96 ? 3.914 -2.682 12.175 1.00 98.00 96 LEU A O 1
ATOM 693 N N . ALA A 1 97 ? 3.127 -4.138 13.697 1.00 98.38 97 ALA A N 1
ATOM 694 C CA . ALA A 1 97 ? 1.796 -4.245 13.120 1.00 98.38 97 ALA A CA 1
ATOM 695 C C . ALA A 1 97 ? 0.718 -3.971 14.169 1.00 98.38 97 ALA A C 1
ATOM 697 O O . ALA A 1 97 ? 0.790 -4.427 15.313 1.00 98.38 97 ALA A O 1
ATOM 698 N N . ALA A 1 98 ? -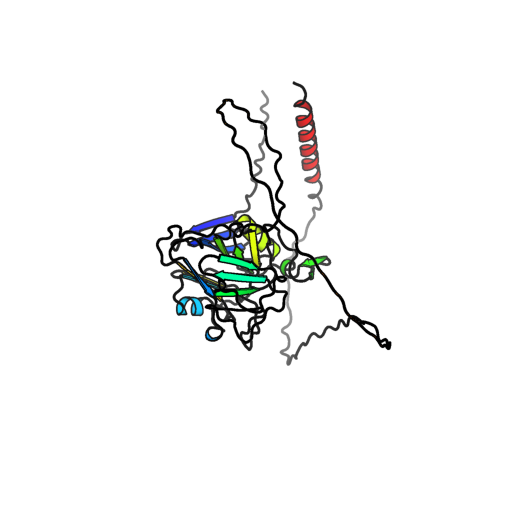0.312 -3.237 13.759 1.00 98.44 98 ALA A N 1
ATOM 699 C CA . ALA A 1 98 ? -1.493 -2.996 14.570 1.00 98.44 98 ALA A CA 1
ATOM 700 C C . ALA A 1 98 ? -2.737 -2.966 13.694 1.00 98.44 98 ALA A C 1
ATOM 702 O O . ALA A 1 98 ? -2.753 -2.291 12.667 1.00 98.44 98 ALA A O 1
ATOM 703 N N . GLY A 1 99 ? -3.789 -3.642 14.141 1.00 98.06 99 GLY A N 1
ATOM 704 C CA . GLY A 1 99 ? -5.114 -3.565 13.536 1.00 98.06 99 GLY A CA 1
ATOM 705 C C . GLY A 1 99 ? -6.140 -3.252 14.612 1.00 98.06 99 GLY A C 1
ATOM 706 O O . GLY A 1 99 ? -6.077 -3.824 15.701 1.00 98.06 99 GLY A O 1
ATOM 707 N N . ASN A 1 100 ? -7.077 -2.345 14.336 1.00 95.94 100 ASN A N 1
ATOM 708 C CA . ASN A 1 100 ? -8.128 -1.946 15.284 1.00 95.94 100 ASN A CA 1
ATOM 709 C C . ASN A 1 100 ? -7.582 -1.571 16.673 1.00 95.94 100 ASN A C 1
ATOM 711 O O . ASN A 1 100 ? -8.056 -2.064 17.697 1.00 95.94 100 ASN A O 1
ATOM 715 N N . ARG A 1 101 ? -6.559 -0.711 16.704 1.00 96.88 101 ARG A N 1
ATOM 716 C CA . ARG A 1 101 ? -5.915 -0.199 17.927 1.00 96.88 101 ARG A CA 1
ATOM 717 C C . ARG A 1 101 ? -5.253 -1.281 18.787 1.00 96.88 101 ARG A C 1
ATOM 719 O O . ARG A 1 101 ? -4.932 -1.031 19.944 1.00 96.88 101 ARG A O 1
ATOM 726 N N . THR A 1 102 ? -5.043 -2.470 18.230 1.00 96.88 102 THR A N 1
ATOM 727 C CA . THR A 1 102 ? -4.431 -3.599 18.930 1.00 96.88 102 THR A CA 1
ATOM 728 C C . THR A 1 102 ? -3.100 -3.934 18.275 1.00 96.88 102 THR A C 1
ATOM 730 O O . THR A 1 102 ? -3.063 -4.314 17.101 1.00 96.88 102 THR A O 1
ATOM 733 N N . LEU A 1 103 ? -2.008 -3.784 19.030 1.00 97.19 103 LEU A N 1
ATOM 734 C CA . LEU A 1 103 ? -0.684 -4.238 18.605 1.00 97.19 103 LEU A CA 1
ATOM 735 C C . LEU A 1 103 ? -0.669 -5.759 18.465 1.00 97.19 103 LEU A C 1
ATOM 737 O O . LEU A 1 103 ? -1.237 -6.481 19.285 1.00 97.19 103 LEU A O 1
ATOM 741 N N . TRP A 1 104 ? 0.021 -6.251 17.444 1.00 97.56 104 TRP A N 1
ATOM 742 C CA . TRP A 1 104 ? 0.317 -7.672 17.345 1.00 97.56 104 TRP A CA 1
ATOM 743 C C . TRP A 1 104 ? 1.395 -8.013 18.369 1.00 97.56 104 TRP A C 1
ATOM 745 O O . TRP A 1 104 ? 2.482 -7.436 18.332 1.00 97.56 104 TRP A O 1
ATOM 755 N N . ALA A 1 105 ? 1.093 -8.957 19.263 1.00 95.00 105 ALA A N 1
ATOM 756 C CA . ALA A 1 105 ? 1.955 -9.318 20.389 1.00 95.00 105 ALA A CA 1
ATOM 757 C C . ALA A 1 105 ? 3.356 -9.805 19.974 1.00 95.00 105 ALA A C 1
ATOM 759 O O . ALA A 1 105 ? 4.306 -9.666 20.735 1.00 95.00 105 ALA A O 1
ATOM 760 N N . ASP A 1 106 ? 3.484 -10.367 18.773 1.00 93.00 106 ASP A N 1
ATOM 761 C CA . ASP A 1 106 ? 4.726 -10.894 18.205 1.00 93.00 106 ASP A CA 1
ATOM 762 C C . ASP A 1 106 ? 5.383 -9.954 17.177 1.00 93.00 106 ASP A C 1
ATOM 764 O O . ASP A 1 106 ? 6.402 -10.301 16.581 1.00 93.00 106 ASP A O 1
ATOM 768 N N . SER A 1 107 ? 4.849 -8.744 16.987 1.00 96.06 107 SER A N 1
ATOM 769 C CA . SER A 1 107 ? 5.461 -7.697 16.158 1.00 96.06 107 SER A CA 1
ATOM 770 C C . SER A 1 107 ? 6.169 -6.657 17.025 1.00 96.06 107 SER A C 1
ATOM 772 O O . SER A 1 107 ? 5.794 -6.435 18.175 1.00 96.06 107 SER A O 1
ATOM 774 N N . ARG A 1 108 ? 7.195 -5.997 16.484 1.00 95.25 108 ARG A N 1
ATOM 775 C CA . ARG A 1 108 ? 7.907 -4.918 17.181 1.00 95.25 108 ARG A CA 1
ATOM 776 C C . ARG A 1 108 ? 8.468 -3.903 1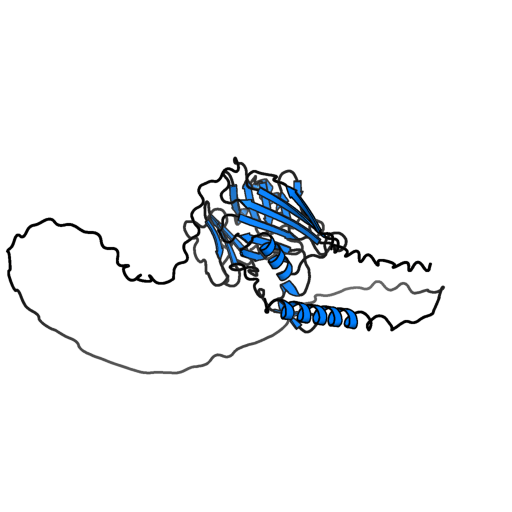6.196 1.00 95.25 108 ARG A C 1
ATOM 778 O O . ARG A 1 108 ? 8.781 -4.246 15.063 1.00 95.25 108 ARG A O 1
ATOM 785 N N . ASP A 1 109 ? 8.607 -2.658 16.641 1.00 95.38 109 ASP A N 1
ATOM 786 C CA . ASP A 1 109 ? 9.349 -1.639 15.899 1.00 95.38 109 ASP A CA 1
ATOM 787 C C . ASP A 1 109 ? 10.844 -1.890 16.097 1.00 95.38 109 ASP A C 1
ATOM 789 O O . ASP A 1 109 ? 11.401 -1.600 17.158 1.00 95.38 109 ASP A O 1
ATOM 793 N N . GLN A 1 110 ? 11.487 -2.464 15.084 1.00 90.25 110 GLN A N 1
ATOM 794 C CA . GLN A 1 110 ? 12.918 -2.759 15.118 1.00 90.25 110 GLN A CA 1
ATOM 795 C C . GLN A 1 110 ? 13.759 -1.527 14.786 1.00 90.25 110 GLN A C 1
ATOM 797 O O . GLN A 1 110 ? 14.981 -1.525 14.946 1.00 90.25 110 GLN A O 1
ATOM 802 N N . GLY A 1 111 ? 13.101 -0.443 14.372 1.00 91.56 111 GLY A N 1
ATOM 803 C CA . GLY A 1 111 ? 13.727 0.848 14.239 1.00 91.56 111 GLY A CA 1
ATOM 804 C C . GLY A 1 111 ? 14.386 1.133 12.906 1.00 91.56 111 GLY A C 1
ATOM 805 O O . GLY A 1 111 ? 15.138 2.108 12.807 1.00 91.56 111 GLY A O 1
ATOM 806 N N . PHE A 1 112 ? 14.108 0.296 11.913 1.00 90.25 112 PHE A N 1
ATOM 807 C CA . PHE A 1 112 ? 14.637 0.409 10.561 1.00 90.25 112 PHE A CA 1
ATOM 808 C C . PHE A 1 112 ? 13.521 0.379 9.496 1.00 90.25 112 PHE A C 1
ATOM 810 O O . PHE A 1 112 ? 13.756 0.732 8.341 1.00 90.25 112 PHE A O 1
ATOM 817 N N . GLU A 1 113 ? 12.288 0.037 9.875 1.00 95.06 113 GLU A N 1
ATOM 818 C CA . GLU A 1 113 ? 11.085 0.111 9.046 1.00 95.06 113 GLU A CA 1
ATOM 819 C C . GLU A 1 113 ? 10.406 1.477 9.175 1.00 95.06 113 GLU A C 1
ATOM 821 O O . GLU A 1 113 ? 10.317 2.034 10.268 1.00 95.06 113 GLU A O 1
ATOM 826 N N . ALA A 1 114 ? 9.858 2.012 8.088 1.00 97.19 114 ALA A N 1
ATOM 827 C CA . ALA A 1 114 ? 8.883 3.093 8.188 1.00 97.19 114 ALA A CA 1
ATOM 828 C C . ALA A 1 114 ? 7.504 2.522 8.530 1.00 97.19 114 ALA A C 1
ATOM 830 O O . ALA A 1 114 ? 7.222 1.357 8.260 1.00 97.19 114 ALA A O 1
ATOM 831 N N . LYS A 1 115 ? 6.644 3.348 9.123 1.00 98.31 115 LYS A N 1
ATOM 832 C CA . LYS A 1 115 ? 5.323 2.937 9.608 1.00 98.31 115 LYS A CA 1
ATOM 833 C C . LYS A 1 115 ? 4.244 3.783 8.954 1.00 98.31 115 LYS A C 1
ATOM 835 O O . LYS A 1 115 ? 4.212 4.992 9.170 1.00 98.31 115 LYS A O 1
ATOM 840 N N . VAL A 1 116 ? 3.354 3.156 8.191 1.00 98.69 116 VAL A N 1
ATOM 841 C CA . VAL A 1 116 ? 2.087 3.767 7.779 1.00 98.69 116 VAL A CA 1
ATOM 842 C C . VAL A 1 116 ? 1.148 3.691 8.977 1.00 98.69 116 VAL A C 1
ATOM 844 O O . VAL A 1 116 ? 0.757 2.599 9.388 1.00 98.69 116 VAL A O 1
ATOM 847 N N . VAL A 1 117 ? 0.808 4.841 9.549 1.00 98.69 117 VAL A N 1
ATOM 848 C CA . VAL A 1 117 ? -0.047 4.948 10.732 1.00 98.69 117 VAL A CA 1
ATOM 849 C C . VAL A 1 117 ? -1.317 5.697 10.367 1.00 98.69 117 VAL A C 1
ATOM 851 O O . VAL A 1 117 ? -1.268 6.839 9.911 1.00 98.69 117 VAL A O 1
ATOM 854 N N . LEU A 1 118 ? -2.461 5.047 10.562 1.00 98.38 118 LEU A N 1
ATOM 855 C CA . LEU A 1 118 ? -3.769 5.564 10.171 1.00 98.38 118 LEU A CA 1
ATOM 856 C C . LEU A 1 118 ? -4.704 5.582 11.382 1.00 98.38 118 LEU A C 1
ATOM 858 O O . LEU A 1 118 ? -4.764 4.630 12.162 1.00 98.38 118 LEU A O 1
ATOM 862 N N . GLY A 1 119 ? -5.445 6.671 11.516 1.00 95.56 119 GLY A N 1
ATOM 863 C CA . GLY A 1 119 ? -6.593 6.809 12.403 1.00 95.56 119 GLY A CA 1
ATOM 864 C C . GLY A 1 119 ? -7.760 7.453 11.661 1.00 95.56 119 GLY A C 1
ATOM 865 O O . GLY A 1 119 ? -7.672 7.714 10.463 1.00 95.56 119 GLY A O 1
ATOM 866 N N . GLN A 1 120 ? -8.843 7.762 12.375 1.00 86.31 120 GLN A N 1
ATOM 867 C CA . GLN A 1 120 ? -10.081 8.260 11.755 1.00 86.31 120 GLN A CA 1
ATOM 868 C C . GLN A 1 120 ? -9.899 9.534 10.923 1.00 86.31 120 GLN A C 1
ATOM 870 O O . GLN A 1 120 ? -10.545 9.679 9.894 1.00 86.31 120 GLN A O 1
ATOM 875 N N . ASN A 1 121 ? -9.031 10.444 11.374 1.00 84.69 121 ASN A N 1
ATOM 876 C CA . ASN A 1 121 ? -8.855 11.774 10.782 1.00 84.69 121 ASN A CA 1
ATOM 877 C C . ASN A 1 121 ? -7.373 12.163 10.623 1.00 84.69 121 ASN A C 1
ATOM 879 O O . ASN A 1 121 ? -7.055 13.328 10.407 1.00 84.69 121 ASN A O 1
ATOM 883 N N . ARG A 1 122 ? -6.447 11.219 10.811 1.00 93.06 122 ARG A N 1
ATOM 884 C CA . ARG A 1 122 ? -5.003 11.479 10.767 1.00 93.06 122 ARG A CA 1
ATOM 885 C C . ARG A 1 122 ? -4.299 10.308 10.107 1.00 93.06 122 ARG A C 1
ATOM 887 O O . ARG A 1 122 ? -4.555 9.157 10.454 1.00 93.06 122 ARG A O 1
ATOM 894 N N . ALA A 1 123 ? -3.403 10.623 9.184 1.00 97.44 123 ALA A N 1
ATOM 895 C CA . ALA A 1 123 ? -2.575 9.659 8.486 1.00 97.44 123 ALA A CA 1
ATOM 896 C C . ALA A 1 123 ? -1.135 10.163 8.444 1.00 97.44 123 ALA A C 1
ATOM 898 O O . ALA A 1 123 ? -0.884 11.312 8.074 1.00 97.44 123 ALA A O 1
ATOM 899 N N . GLU A 1 124 ? -0.191 9.304 8.811 1.00 98.12 124 GLU A N 1
ATOM 900 C CA . GLU A 1 124 ? 1.235 9.620 8.795 1.00 98.12 124 GLU A CA 1
ATOM 901 C C . GLU A 1 124 ? 2.051 8.443 8.273 1.00 98.12 124 GLU A C 1
ATOM 903 O O . GLU A 1 124 ? 1.712 7.284 8.496 1.00 98.12 124 GLU A O 1
ATOM 908 N N . ILE A 1 125 ? 3.159 8.753 7.601 1.00 98.50 125 ILE A N 1
ATOM 909 C CA . ILE A 1 125 ? 4.239 7.796 7.369 1.00 98.50 125 ILE A CA 1
ATOM 910 C C . ILE A 1 125 ? 5.383 8.221 8.279 1.00 98.50 125 ILE A C 1
ATOM 912 O O . ILE A 1 125 ? 6.083 9.198 8.006 1.00 98.50 125 ILE A O 1
ATOM 916 N N . LEU A 1 126 ? 5.530 7.512 9.394 1.00 97.81 126 LEU A N 1
ATOM 917 C CA . LEU A 1 126 ? 6.580 7.776 10.366 1.00 97.81 126 LEU A CA 1
ATOM 918 C C . LEU A 1 126 ? 7.888 7.129 9.893 1.00 97.81 126 LEU A C 1
ATOM 920 O O . LEU A 1 126 ? 7.886 5.943 9.541 1.00 97.81 126 LEU A O 1
ATOM 924 N N . PRO A 1 127 ? 9.008 7.872 9.880 1.00 95.62 127 PRO A N 1
ATOM 925 C CA . PRO A 1 127 ? 10.290 7.329 9.460 1.00 95.62 127 PRO A CA 1
ATOM 926 C C . PRO A 1 127 ? 10.786 6.269 10.447 1.00 95.62 127 PRO A C 1
ATOM 928 O O . PRO A 1 127 ? 10.364 6.218 11.603 1.00 95.62 127 PRO A O 1
ATOM 931 N N . ALA A 1 128 ? 11.759 5.471 10.011 1.00 92.25 128 ALA A N 1
ATOM 932 C CA . ALA A 1 128 ? 12.414 4.456 10.836 1.00 92.25 128 ALA A CA 1
ATOM 933 C C . ALA A 1 128 ? 12.890 4.977 12.200 1.00 92.25 128 ALA A C 1
ATOM 935 O O . ALA A 1 128 ? 12.743 4.296 13.213 1.00 92.25 128 ALA A O 1
ATOM 936 N N . THR A 1 129 ? 13.385 6.214 12.242 1.00 91.62 129 THR A N 1
ATOM 937 C CA . THR A 1 129 ? 13.888 6.883 13.449 1.00 91.62 129 THR A CA 1
ATOM 938 C C . THR A 1 129 ? 12.817 7.144 14.509 1.00 91.62 129 THR A C 1
ATOM 940 O O . THR A 1 129 ? 13.151 7.273 15.682 1.00 91.62 129 THR A O 1
ATOM 943 N N . THR A 1 130 ? 11.540 7.222 14.132 1.00 95.62 130 THR A N 1
ATOM 944 C CA . THR A 1 130 ? 10.442 7.430 15.081 1.00 95.62 130 THR A CA 1
ATOM 945 C C . THR A 1 130 ? 10.000 6.084 15.640 1.00 95.62 130 THR A C 1
ATOM 947 O O . THR A 1 130 ? 9.388 5.292 14.927 1.00 95.62 130 THR A O 1
ATOM 950 N N . ARG A 1 131 ? 10.318 5.830 16.914 1.00 95.62 131 ARG A N 1
ATOM 951 C CA . ARG A 1 131 ? 9.967 4.585 17.609 1.00 95.62 131 ARG A CA 1
ATOM 952 C C . ARG A 1 131 ? 8.534 4.610 18.130 1.00 95.62 131 ARG A C 1
ATOM 954 O O . ARG A 1 131 ? 8.133 5.581 18.769 1.00 95.62 131 ARG A O 1
ATOM 961 N N . ILE A 1 132 ? 7.801 3.518 17.928 1.00 96.19 132 ILE A N 1
ATOM 962 C CA . ILE A 1 132 ? 6.498 3.276 18.563 1.00 96.19 132 ILE A CA 1
ATOM 963 C C . ILE A 1 132 ? 6.628 2.090 19.522 1.00 96.19 132 ILE A C 1
ATOM 965 O O . ILE A 1 132 ? 6.727 0.943 19.095 1.00 96.19 132 ILE A O 1
ATOM 969 N N . THR A 1 133 ? 6.599 2.363 20.825 1.00 92.00 133 THR A N 1
ATOM 970 C CA . THR A 1 133 ? 6.544 1.330 21.879 1.00 92.00 133 THR A CA 1
ATOM 971 C C . THR A 1 133 ? 5.125 1.097 22.395 1.00 92.00 133 THR A C 1
ATOM 973 O O . THR A 1 133 ? 4.810 0.014 22.877 1.00 92.00 133 THR A O 1
ATOM 976 N N . ALA A 1 134 ? 4.253 2.097 22.256 1.00 95.19 134 ALA A N 1
ATOM 977 C CA . ALA A 1 134 ? 2.829 2.024 22.550 1.00 95.19 134 ALA A CA 1
ATOM 978 C C . ALA A 1 134 ? 2.051 2.870 21.535 1.00 95.19 134 ALA A C 1
ATOM 980 O O . ALA A 1 134 ? 2.539 3.901 21.067 1.00 95.19 134 ALA A O 1
ATOM 981 N N . LEU A 1 135 ? 0.833 2.442 21.199 1.00 97.06 135 LEU A N 1
ATOM 982 C CA . LEU A 1 135 ? -0.027 3.188 20.283 1.00 97.06 135 LEU A CA 1
ATOM 983 C C . LEU A 1 135 ? -0.512 4.476 20.949 1.00 97.06 135 LEU A C 1
ATOM 985 O O . LEU A 1 135 ? -1.123 4.446 22.018 1.00 97.06 135 LEU A O 1
ATOM 989 N N . ALA A 1 136 ? -0.285 5.611 20.290 1.00 96.88 136 ALA A N 1
ATOM 990 C CA . ALA A 1 136 ? -0.901 6.862 20.708 1.00 96.88 136 ALA A CA 1
ATOM 991 C C . ALA A 1 136 ? -2.432 6.792 20.515 1.00 96.88 136 ALA A C 1
ATOM 993 O O . ALA A 1 136 ? -2.903 6.065 19.638 1.00 96.88 136 ALA A O 1
ATOM 994 N N . PRO A 1 137 ? -3.235 7.586 21.253 1.00 96.00 137 PRO A N 1
ATOM 995 C CA . PRO A 1 137 ? -4.695 7.478 21.222 1.00 96.00 137 PRO A CA 1
ATOM 996 C C . PRO A 1 137 ? -5.351 7.644 19.848 1.00 96.00 137 PRO A C 1
ATOM 998 O O . PRO A 1 137 ? -6.482 7.209 19.671 1.00 96.00 137 PRO A O 1
ATOM 1001 N N . TRP A 1 138 ? -4.688 8.256 18.873 1.00 95.19 138 TRP A N 1
ATOM 1002 C CA . TRP A 1 138 ? -5.226 8.412 17.520 1.00 95.19 138 TRP A CA 1
ATOM 1003 C C . TRP A 1 138 ? -4.870 7.246 16.585 1.00 95.19 138 TRP A C 1
ATOM 1005 O O . TRP A 1 138 ? -5.491 7.113 15.536 1.00 95.19 138 TRP A O 1
ATOM 1015 N N . MET A 1 139 ? -3.877 6.424 16.939 1.00 97.62 139 MET A N 1
ATOM 1016 C CA . MET A 1 139 ? -3.357 5.359 16.084 1.00 97.62 139 MET A CA 1
ATOM 1017 C C . MET A 1 139 ? -4.298 4.157 16.127 1.00 97.62 139 MET A C 1
ATOM 1019 O O . MET A 1 139 ? -4.453 3.515 17.167 1.00 97.62 139 MET A O 1
ATOM 1023 N N . GLU A 1 140 ? -4.925 3.842 14.998 1.00 98.06 140 GLU A N 1
ATOM 1024 C CA . GLU A 1 140 ? -5.819 2.687 14.887 1.00 98.06 140 GLU A CA 1
ATOM 1025 C C . GLU A 1 140 ? -5.200 1.555 14.087 1.00 98.06 140 GLU A C 1
ATOM 1027 O O . GLU A 1 140 ? -5.388 0.388 14.426 1.00 98.06 140 GLU A O 1
ATOM 1032 N N . GLN A 1 141 ? -4.455 1.897 13.044 1.00 98.38 141 GLN A N 1
ATOM 1033 C CA . GLN A 1 141 ? -3.851 0.947 12.127 1.00 98.38 141 GLN A CA 1
ATOM 1034 C C . GLN A 1 141 ? -2.369 1.279 11.993 1.00 98.38 141 GLN A C 1
ATOM 1036 O O . GLN A 1 141 ? -2.010 2.448 11.834 1.00 98.38 141 GLN A O 1
ATOM 1041 N N . VAL A 1 142 ? -1.520 0.258 12.044 1.00 98.62 142 VAL A N 1
ATOM 1042 C CA . VAL A 1 142 ? -0.086 0.377 11.781 1.00 98.62 142 VAL A CA 1
ATOM 1043 C C . VAL A 1 142 ? 0.314 -0.739 10.831 1.00 98.62 142 VAL A C 1
ATOM 1045 O O . VAL A 1 142 ? 0.162 -1.916 11.159 1.00 98.62 142 VAL A O 1
ATOM 1048 N N . VAL A 1 143 ? 0.839 -0.358 9.671 1.00 98.50 143 VAL A N 1
ATOM 1049 C CA . VAL A 1 143 ? 1.493 -1.268 8.726 1.00 98.50 143 VAL A CA 1
ATOM 1050 C C . VAL A 1 143 ? 2.908 -0.753 8.519 1.00 98.50 143 VAL A C 1
ATOM 1052 O O . VAL A 1 143 ? 3.109 0.349 8.004 1.00 98.50 143 VAL A O 1
ATOM 1055 N N . SER A 1 144 ? 3.888 -1.523 8.976 1.00 98.12 144 SER A N 1
ATOM 1056 C CA . SER A 1 144 ? 5.299 -1.216 8.750 1.00 98.12 144 SER A CA 1
ATOM 1057 C C . SER A 1 144 ? 5.766 -1.777 7.415 1.00 98.12 144 SER A C 1
ATOM 1059 O O . SER A 1 144 ? 5.145 -2.696 6.895 1.00 98.12 144 SER A O 1
ATOM 1061 N N . SER A 1 145 ? 6.827 -1.201 6.851 1.00 96.94 145 SER A N 1
ATOM 1062 C CA . SER A 1 145 ? 7.617 -1.817 5.779 1.00 96.94 145 SER A CA 1
ATOM 1063 C C . SER A 1 145 ? 8.889 -0.998 5.505 1.00 96.94 145 SER A C 1
ATOM 1065 O O . SER A 1 145 ? 9.204 -0.021 6.193 1.00 96.94 145 SER A O 1
ATOM 1067 N N . ARG A 1 146 ? 9.654 -1.385 4.485 1.00 94.56 146 ARG A N 1
ATOM 1068 C CA . ARG A 1 146 ? 10.911 -0.758 4.079 1.00 94.56 146 ARG A CA 1
ATOM 1069 C C . ARG A 1 146 ? 11.180 -0.872 2.568 1.00 94.56 146 ARG A C 1
ATOM 1071 O O . ARG A 1 146 ? 10.717 -1.809 1.919 1.00 94.56 146 ARG A O 1
ATOM 1078 N N . PRO A 1 147 ? 12.028 0.014 2.015 1.00 94.38 147 PRO A N 1
ATOM 1079 C CA . PRO A 1 147 ? 12.410 1.323 2.561 1.00 94.38 147 PRO A CA 1
ATOM 1080 C C . PRO A 1 147 ? 11.264 2.341 2.544 1.00 94.38 147 PRO A C 1
ATOM 1082 O O . PRO A 1 147 ? 10.325 2.223 1.758 1.00 94.38 147 PRO A O 1
ATOM 1085 N N . GLN A 1 148 ? 11.405 3.419 3.322 1.00 96.38 148 GLN A N 1
ATOM 1086 C CA . GLN A 1 148 ? 10.748 4.679 2.967 1.00 96.38 148 GLN A CA 1
ATOM 1087 C C . GLN A 1 148 ? 11.373 5.192 1.665 1.00 96.38 148 GLN A C 1
ATOM 1089 O O . GLN A 1 148 ? 12.581 5.401 1.612 1.00 96.38 148 GLN A O 1
ATOM 1094 N N . ILE A 1 149 ? 10.568 5.362 0.620 1.00 97.50 149 ILE A N 1
ATOM 1095 C CA . ILE A 1 149 ? 11.023 5.725 -0.732 1.00 97.50 149 ILE A CA 1
ATOM 1096 C C . ILE A 1 149 ? 10.788 7.203 -1.061 1.00 97.50 149 ILE A C 1
ATOM 1098 O O . ILE A 1 149 ? 11.529 7.769 -1.862 1.00 97.50 149 ILE A O 1
ATOM 1102 N N . LEU A 1 150 ? 9.822 7.852 -0.399 1.00 98.19 150 LEU A N 1
ATOM 1103 C CA . LEU A 1 150 ? 9.615 9.301 -0.438 1.00 98.19 150 LEU A CA 1
ATOM 1104 C C . LEU A 1 150 ? 9.490 9.858 0.982 1.00 98.19 150 LEU A C 1
ATOM 1106 O O . LEU A 1 150 ? 8.805 9.273 1.829 1.00 98.19 150 LEU A O 1
ATOM 1110 N N . LYS A 1 151 ? 10.118 11.010 1.221 1.00 97.56 151 LYS A N 1
ATOM 1111 C CA . LYS A 1 151 ? 9.971 11.791 2.453 1.00 97.56 151 LYS A CA 1
ATOM 1112 C C . LYS A 1 151 ? 9.906 13.276 2.116 1.00 97.56 151 LYS A C 1
ATOM 1114 O O . LYS A 1 151 ? 10.867 13.813 1.570 1.00 97.56 151 LYS A O 1
ATOM 1119 N N . GLY A 1 152 ? 8.787 13.934 2.415 1.00 97.50 152 GLY A N 1
ATOM 1120 C CA . GLY A 1 152 ? 8.603 15.364 2.126 1.00 97.50 152 GLY A CA 1
ATOM 1121 C C . GLY A 1 152 ? 8.816 15.753 0.653 1.00 97.50 152 GLY A C 1
ATOM 1122 O O . GLY A 1 152 ? 9.355 16.819 0.372 1.00 97.50 152 GLY A O 1
ATOM 1123 N N . GLY A 1 153 ? 8.462 14.875 -0.288 1.00 97.69 153 GLY A N 1
ATOM 1124 C CA . GLY A 1 153 ? 8.662 15.059 -1.729 1.00 97.69 153 GLY A CA 1
ATOM 1125 C C . GLY A 1 153 ? 10.068 14.712 -2.233 1.00 97.69 153 GLY A C 1
ATOM 1126 O O . GLY A 1 153 ? 10.346 14.877 -3.418 1.00 97.69 153 GLY A O 1
ATOM 1127 N N . VAL A 1 154 ? 10.956 14.218 -1.364 1.00 97.81 154 VAL A N 1
ATOM 1128 C CA . VAL A 1 154 ? 12.330 13.839 -1.717 1.00 97.81 154 VAL A CA 1
ATOM 1129 C C . VAL A 1 154 ? 12.451 12.321 -1.831 1.00 97.81 154 VAL A C 1
ATOM 1131 O O . VAL A 1 154 ? 12.115 11.590 -0.894 1.00 97.81 154 VAL A O 1
ATOM 1134 N N . ILE A 1 155 ? 12.981 11.846 -2.961 1.00 96.81 155 ILE A N 1
ATOM 1135 C CA . ILE A 1 155 ? 13.305 10.430 -3.186 1.00 96.81 155 ILE A CA 1
ATOM 1136 C C . ILE A 1 155 ? 14.452 10.011 -2.269 1.00 96.81 155 ILE A C 1
ATOM 1138 O O . ILE A 1 155 ? 15.492 10.666 -2.219 1.00 96.81 155 ILE A O 1
ATOM 1142 N N . GLN A 1 156 ? 14.257 8.910 -1.549 1.00 94.38 156 GLN A N 1
ATOM 1143 C CA . GLN A 1 156 ? 15.224 8.389 -0.587 1.00 94.38 156 GLN A CA 1
ATOM 1144 C C . GLN A 1 156 ? 16.212 7.412 -1.242 1.00 94.38 156 GLN A C 1
ATOM 1146 O O . GLN A 1 156 ? 15.911 6.778 -2.250 1.00 94.38 156 GLN A O 1
ATOM 1151 N N . ALA A 1 157 ? 17.395 7.260 -0.643 1.00 79.25 157 ALA A N 1
ATOM 1152 C CA . ALA A 1 157 ? 18.485 6.428 -1.165 1.00 79.25 157 ALA A CA 1
ATOM 1153 C C . ALA A 1 157 ? 18.307 4.907 -0.937 1.00 79.25 157 ALA A C 1
ATOM 1155 O O . ALA A 1 157 ? 19.235 4.147 -1.193 1.00 79.25 157 ALA A O 1
ATOM 1156 N N . GLY A 1 158 ? 17.133 4.453 -0.484 1.00 77.62 158 GLY A N 1
ATOM 1157 C CA . GLY A 1 158 ? 16.842 3.045 -0.188 1.00 77.62 158 GLY A CA 1
ATOM 1158 C C . GLY A 1 158 ? 17.158 2.624 1.255 1.00 77.62 158 GLY A C 1
ATOM 1159 O O . GLY A 1 158 ? 17.455 3.457 2.105 1.00 77.62 158 GLY A O 1
ATOM 1160 N N . PHE A 1 159 ? 17.022 1.323 1.539 1.00 77.06 159 PHE A N 1
ATOM 1161 C CA . PHE A 1 159 ? 17.185 0.735 2.884 1.00 77.06 159 PHE A CA 1
ATOM 1162 C C . PHE A 1 159 ? 18.613 0.240 3.144 1.00 77.06 159 PHE A C 1
ATOM 1164 O O . PHE A 1 159 ? 19.175 0.440 4.214 1.00 77.06 159 PHE A O 1
ATOM 1171 N N . SER A 1 160 ? 19.173 -0.429 2.144 1.00 82.81 160 SER A N 1
ATOM 1172 C CA . SER A 1 160 ? 20.468 -1.103 2.148 1.00 82.81 160 SER A CA 1
ATOM 1173 C C . SER A 1 160 ? 21.125 -0.891 0.789 1.00 82.81 160 SER A C 1
ATOM 1175 O O . SER A 1 160 ? 20.447 -0.601 -0.206 1.00 82.81 160 SER A O 1
ATOM 1177 N N . THR A 1 161 ? 22.444 -1.044 0.738 1.00 87.50 161 THR A N 1
ATOM 1178 C CA . THR A 1 161 ? 23.207 -1.000 -0.507 1.00 87.50 161 THR A CA 1
ATOM 1179 C C . THR A 1 161 ? 23.592 -2.403 -0.969 1.00 87.50 161 THR A C 1
ATOM 1181 O O . THR A 1 161 ? 23.736 -3.327 -0.173 1.00 87.50 161 THR A O 1
ATOM 1184 N N . GLN A 1 162 ? 23.749 -2.559 -2.278 1.00 88.81 162 GLN A N 1
ATOM 1185 C CA . GLN A 1 162 ? 24.206 -3.768 -2.949 1.00 88.81 162 GLN A CA 1
ATOM 1186 C C . GLN A 1 162 ? 25.081 -3.369 -4.147 1.00 88.81 162 GLN A C 1
ATOM 1188 O O . GLN A 1 162 ? 24.856 -2.332 -4.772 1.00 88.81 162 GLN A O 1
ATOM 1193 N N . ILE A 1 163 ? 26.092 -4.176 -4.480 1.00 88.56 163 ILE A N 1
ATOM 1194 C CA . ILE A 1 163 ? 26.888 -3.978 -5.699 1.00 88.56 163 ILE A CA 1
ATOM 1195 C C . ILE A 1 163 ? 26.118 -4.545 -6.889 1.00 88.56 163 ILE A C 1
ATOM 1197 O O . ILE A 1 163 ? 25.830 -5.739 -6.946 1.00 88.56 163 ILE A O 1
ATOM 1201 N N . CYS A 1 164 ? 25.804 -3.680 -7.849 1.00 85.56 164 CYS A N 1
ATOM 1202 C CA . CYS A 1 164 ? 24.974 -3.992 -9.005 1.00 85.56 164 CYS A CA 1
ATOM 1203 C C . CYS A 1 164 ? 25.668 -3.461 -10.258 1.00 85.56 164 CYS A C 1
ATOM 1205 O O . CYS A 1 164 ? 26.004 -2.281 -10.335 1.00 85.56 164 CYS A O 1
ATOM 1207 N N . ALA A 1 165 ? 25.981 -4.363 -11.196 1.00 86.31 165 ALA A N 1
ATOM 1208 C CA . ALA A 1 165 ? 26.787 -4.067 -12.386 1.00 86.31 165 ALA A CA 1
ATOM 1209 C C . ALA A 1 165 ? 28.086 -3.279 -12.078 1.00 86.31 165 ALA A C 1
ATOM 1211 O O . ALA A 1 165 ? 28.445 -2.337 -12.779 1.00 86.31 165 ALA A O 1
ATOM 1212 N N . GLY A 1 166 ? 28.779 -3.645 -10.991 1.00 87.75 166 GLY A N 1
ATOM 1213 C CA . GLY A 1 166 ? 30.037 -3.012 -10.575 1.00 87.75 166 GLY A CA 1
ATOM 1214 C C . GLY A 1 166 ? 29.894 -1.677 -9.832 1.00 87.75 166 GLY A C 1
ATOM 1215 O O . GLY A 1 166 ? 30.909 -1.062 -9.523 1.00 87.75 166 GLY A O 1
ATOM 1216 N N . SER A 1 167 ? 28.672 -1.228 -9.518 1.00 85.81 167 SER A N 1
ATOM 1217 C CA . SER A 1 167 ? 28.417 0.016 -8.775 1.00 85.81 167 SER A CA 1
ATOM 1218 C C . SER A 1 167 ? 27.620 -0.232 -7.495 1.00 85.81 167 SER A C 1
ATOM 1220 O O . SER A 1 167 ? 26.637 -0.974 -7.500 1.00 85.81 167 SER A O 1
ATOM 1222 N N . VAL A 1 168 ? 28.008 0.418 -6.394 1.00 87.75 168 VAL A N 1
ATOM 1223 C CA . VAL A 1 168 ? 27.230 0.403 -5.144 1.00 87.75 168 VAL A CA 1
ATOM 1224 C C . VAL A 1 168 ? 25.920 1.158 -5.372 1.00 87.75 168 VAL A C 1
ATOM 1226 O O . VAL A 1 168 ? 25.924 2.352 -5.658 1.00 87.75 168 VAL A O 1
ATOM 1229 N N . THR A 1 169 ? 24.802 0.450 -5.257 1.00 85.38 169 THR A N 1
ATOM 1230 C CA . THR A 1 169 ? 23.448 0.925 -5.566 1.00 85.38 169 THR A CA 1
ATOM 1231 C C . THR A 1 169 ? 22.510 0.564 -4.415 1.00 85.38 169 THR A C 1
ATOM 1233 O O . THR A 1 169 ? 22.818 -0.322 -3.624 1.00 85.38 169 THR A O 1
ATOM 1236 N N . ALA A 1 170 ? 21.361 1.227 -4.282 1.00 84.81 170 ALA A N 1
ATOM 1237 C CA . ALA A 1 170 ? 20.330 0.771 -3.352 1.00 84.81 170 ALA A CA 1
ATOM 1238 C C . ALA A 1 170 ? 19.846 -0.635 -3.750 1.00 84.81 170 ALA A C 1
ATOM 1240 O O . ALA A 1 170 ? 19.606 -0.879 -4.930 1.00 84.81 170 ALA A O 1
ATOM 1241 N N . GLN A 1 171 ? 19.650 -1.550 -2.796 1.00 83.12 171 GLN A N 1
ATOM 1242 C CA . GLN A 1 171 ? 19.255 -2.940 -3.086 1.00 83.12 171 GLN A CA 1
ATOM 1243 C C . GLN A 1 171 ? 18.003 -3.029 -3.980 1.00 83.12 171 GLN A C 1
ATOM 1245 O O . GLN A 1 171 ? 17.954 -3.816 -4.923 1.00 83.12 171 GLN A O 1
ATOM 1250 N N . GLY A 1 172 ? 16.997 -2.187 -3.727 1.00 84.69 172 GLY A N 1
ATOM 1251 C CA . GLY A 1 172 ? 15.767 -2.134 -4.524 1.00 84.69 172 GLY A CA 1
ATOM 1252 C C . GLY A 1 172 ? 15.920 -1.503 -5.916 1.00 84.69 172 GLY A C 1
ATOM 1253 O O . GLY A 1 172 ? 14.992 -1.579 -6.720 1.00 84.69 172 GLY A O 1
ATOM 1254 N N . ASP A 1 173 ? 17.073 -0.903 -6.212 1.00 88.50 173 ASP A N 1
ATOM 1255 C CA . ASP A 1 173 ? 17.379 -0.260 -7.494 1.00 88.50 173 ASP A CA 1
ATOM 1256 C C . ASP A 1 173 ? 18.248 -1.139 -8.409 1.00 88.50 173 ASP A C 1
ATOM 1258 O O . ASP A 1 173 ? 18.513 -0.777 -9.552 1.00 88.50 173 ASP A O 1
ATOM 1262 N N . CYS A 1 174 ? 18.669 -2.312 -7.936 1.00 86.88 174 CYS A N 1
ATOM 1263 C CA . CYS A 1 174 ? 19.509 -3.234 -8.695 1.00 86.88 174 CYS A CA 1
ATOM 1264 C C . CYS A 1 174 ? 18.770 -3.968 -9.810 1.00 86.88 174 CYS A C 1
ATOM 1266 O O . CYS A 1 174 ? 19.356 -4.301 -10.840 1.00 86.88 174 CYS A O 1
ATOM 1268 N N . THR A 1 175 ? 17.491 -4.249 -9.587 1.00 90.44 175 THR A N 1
ATOM 1269 C CA . THR A 1 175 ? 16.645 -5.008 -10.500 1.00 90.44 175 THR A CA 1
ATOM 1270 C C . THR A 1 175 ? 15.226 -4.460 -10.474 1.00 90.44 175 THR A C 1
ATOM 1272 O O . THR A 1 175 ? 14.744 -3.917 -9.471 1.00 90.44 175 THR A O 1
ATOM 1275 N N . ARG A 1 176 ? 14.550 -4.602 -11.613 1.00 95.44 176 ARG A N 1
ATOM 1276 C CA . ARG A 1 176 ? 13.116 -4.359 -11.719 1.00 95.44 176 ARG A CA 1
ATOM 1277 C C . ARG A 1 176 ? 12.363 -5.585 -11.220 1.00 95.44 176 ARG A C 1
ATOM 1279 O O . ARG A 1 176 ? 12.731 -6.712 -11.540 1.00 95.44 176 ARG A O 1
ATOM 1286 N N . ASP A 1 177 ? 11.327 -5.347 -10.430 1.00 96.75 177 ASP A N 1
ATOM 1287 C CA . ASP A 1 177 ? 10.528 -6.383 -9.774 1.00 96.75 177 ASP A CA 1
ATOM 1288 C C . ASP A 1 177 ? 9.062 -5.919 -9.706 1.00 96.75 177 ASP A C 1
ATOM 1290 O O . ASP A 1 177 ? 8.822 -4.712 -9.847 1.00 96.75 177 ASP A O 1
ATOM 1294 N N . PRO A 1 178 ? 8.075 -6.813 -9.498 1.00 98.56 178 PRO A N 1
ATOM 1295 C CA . PRO A 1 178 ? 6.780 -6.394 -8.992 1.00 98.56 178 PRO A CA 1
ATOM 1296 C C . PRO A 1 178 ? 6.957 -5.597 -7.704 1.00 98.56 178 PRO A C 1
ATOM 1298 O O . PRO A 1 178 ? 7.754 -5.973 -6.841 1.00 98.56 178 PRO A O 1
ATOM 1301 N N . ARG A 1 179 ? 6.236 -4.490 -7.566 1.00 98.38 179 ARG A N 1
ATOM 1302 C CA . ARG A 1 179 ? 6.354 -3.612 -6.399 1.00 98.38 179 ARG A CA 1
ATOM 1303 C C . ARG A 1 179 ? 4.997 -3.290 -5.827 1.00 98.38 179 ARG A C 1
ATOM 1305 O O . ARG A 1 179 ? 4.040 -3.105 -6.568 1.00 98.38 179 ARG A O 1
ATOM 1312 N N . THR A 1 180 ? 4.980 -3.088 -4.520 1.00 98.88 180 THR A N 1
ATOM 1313 C CA . THR A 1 180 ? 3.836 -2.541 -3.798 1.00 98.88 180 THR A CA 1
ATOM 1314 C C . THR A 1 180 ? 4.310 -1.342 -2.997 1.00 98.88 180 THR A C 1
ATOM 1316 O O . THR A 1 180 ? 5.404 -1.362 -2.434 1.00 98.88 180 THR A O 1
ATOM 1319 N N . ALA A 1 181 ? 3.519 -0.278 -2.930 1.00 98.88 181 ALA A N 1
ATOM 1320 C CA . ALA A 1 181 ? 3.820 0.860 -2.074 1.00 98.88 181 ALA A CA 1
ATOM 1321 C C . ALA A 1 181 ? 2.561 1.550 -1.564 1.00 98.88 181 ALA A C 1
ATOM 1323 O O . ALA A 1 181 ? 1.521 1.581 -2.223 1.00 98.88 181 ALA A O 1
ATOM 1324 N N . ILE A 1 182 ? 2.709 2.160 -0.390 1.00 98.94 182 ILE A N 1
ATOM 1325 C CA . ILE A 1 182 ? 1.699 3.023 0.211 1.00 98.94 182 ILE A CA 1
ATOM 1326 C C . ILE A 1 182 ? 2.291 4.420 0.359 1.00 98.94 182 ILE A C 1
ATOM 1328 O O . ILE A 1 182 ? 3.401 4.583 0.871 1.00 98.94 182 ILE A O 1
ATOM 1332 N N . GLY A 1 183 ? 1.551 5.427 -0.097 1.00 98.81 183 GLY A N 1
ATOM 1333 C CA . GLY A 1 183 ? 1.953 6.828 -0.052 1.00 98.81 183 GLY A CA 1
ATOM 1334 C C . GLY A 1 183 ? 0.884 7.752 0.511 1.00 98.81 183 GLY A C 1
ATOM 1335 O O . GLY A 1 183 ? -0.297 7.421 0.529 1.00 98.81 183 GLY A O 1
ATOM 1336 N N . LEU A 1 184 ? 1.308 8.933 0.950 1.00 98.88 184 LEU A N 1
ATOM 1337 C CA . LEU A 1 184 ? 0.456 10.021 1.412 1.00 98.88 184 LEU A CA 1
ATOM 1338 C C . LEU A 1 184 ? 0.786 11.308 0.663 1.00 98.88 184 LEU A C 1
ATOM 1340 O O . LEU A 1 184 ? 1.959 11.627 0.437 1.00 98.88 184 LEU A O 1
ATOM 1344 N N . SER A 1 185 ? -0.242 12.087 0.339 1.00 98.62 185 SER A N 1
ATOM 1345 C CA . SER A 1 185 ? -0.069 13.461 -0.137 1.00 98.62 185 SER A CA 1
ATOM 1346 C C . SER A 1 185 ? 0.563 14.355 0.935 1.00 98.62 185 SER A C 1
ATOM 1348 O O . SER A 1 185 ? 0.603 14.020 2.125 1.00 98.62 185 SER A O 1
ATOM 1350 N N . LYS A 1 186 ? 1.084 15.514 0.511 1.00 97.38 186 LYS A N 1
ATOM 1351 C CA . LYS A 1 186 ? 1.750 16.483 1.402 1.00 97.38 186 LYS A CA 1
ATOM 1352 C C . LYS A 1 186 ? 0.835 16.967 2.531 1.00 97.38 186 LYS A C 1
ATOM 1354 O O . LYS A 1 186 ? 1.271 17.084 3.668 1.00 97.38 186 LYS A O 1
ATOM 1359 N N . ASP A 1 187 ? -0.427 17.215 2.206 1.00 95.50 187 ASP A N 1
ATOM 1360 C CA . ASP A 1 187 ? -1.483 17.657 3.121 1.00 95.50 187 ASP A CA 1
ATOM 1361 C C . ASP A 1 187 ? -2.141 16.505 3.903 1.00 95.50 187 ASP A C 1
ATOM 1363 O O . ASP A 1 187 ? -3.033 16.753 4.707 1.00 95.50 187 ASP A O 1
ATOM 1367 N N . ARG A 1 188 ? -1.700 15.253 3.695 1.00 96.06 188 ARG A N 1
ATOM 1368 C CA . ARG A 1 188 ? -2.205 14.038 4.365 1.00 96.06 188 ARG A CA 1
ATOM 1369 C C . ARG A 1 188 ? -3.678 13.713 4.094 1.00 96.06 188 ARG A C 1
ATOM 1371 O O . ARG A 1 188 ? -4.253 12.893 4.803 1.00 96.06 188 ARG A O 1
ATOM 1378 N N . THR A 1 189 ? -4.274 14.302 3.059 1.00 95.44 189 THR A N 1
ATOM 1379 C CA . THR A 1 189 ? -5.685 14.079 2.695 1.00 95.44 189 THR A CA 1
ATOM 1380 C C . THR A 1 189 ? -5.879 12.920 1.722 1.00 95.44 189 THR A C 1
ATOM 1382 O O . THR A 1 189 ? -6.978 12.380 1.624 1.00 95.44 189 THR A O 1
ATOM 1385 N N . LYS A 1 190 ? -4.827 12.498 1.009 1.00 97.62 190 LYS A N 1
ATOM 1386 C CA . LYS A 1 190 ? -4.893 11.400 0.039 1.00 97.62 190 LYS A CA 1
ATOM 1387 C C . LYS A 1 190 ? -3.938 10.275 0.396 1.00 97.62 190 LYS A C 1
ATOM 1389 O O . LYS A 1 190 ? -2.760 10.515 0.656 1.00 97.62 190 LYS A O 1
ATOM 1394 N N . LEU A 1 191 ? -4.454 9.054 0.328 1.00 98.69 191 LEU A N 1
ATOM 1395 C CA . LEU A 1 191 ? -3.711 7.805 0.437 1.00 98.69 191 LEU A CA 1
ATOM 1396 C C . LEU A 1 191 ? -3.558 7.187 -0.955 1.00 98.69 191 LEU A C 1
ATOM 1398 O O . LEU A 1 191 ? -4.541 6.998 -1.666 1.00 98.69 191 LEU A O 1
ATOM 1402 N N . SER A 1 192 ? -2.329 6.861 -1.333 1.00 98.88 192 SER A N 1
ATOM 1403 C CA . SER A 1 192 ? -1.991 6.189 -2.586 1.00 98.88 192 SER A CA 1
ATOM 1404 C C . SER A 1 192 ? -1.641 4.734 -2.303 1.00 98.88 192 SER A C 1
ATOM 1406 O O . SER A 1 192 ? -0.737 4.473 -1.515 1.00 98.88 192 SER A O 1
ATOM 1408 N N . LEU A 1 193 ? -2.332 3.804 -2.955 1.00 98.94 193 LEU A N 1
ATOM 1409 C CA . LEU A 1 193 ? -2.077 2.366 -2.924 1.00 98.94 193 LEU A CA 1
ATOM 1410 C C . LEU A 1 193 ? -1.626 1.949 -4.325 1.00 98.94 193 LEU A C 1
ATOM 1412 O O . LEU A 1 193 ? -2.427 1.991 -5.259 1.00 98.94 193 LEU A O 1
ATOM 1416 N N . ALA A 1 194 ? -0.348 1.620 -4.488 1.00 98.94 194 ALA A N 1
ATOM 1417 C CA . ALA A 1 194 ? 0.230 1.304 -5.789 1.00 98.94 194 ALA A CA 1
ATOM 1418 C C . ALA A 1 194 ? 0.720 -0.139 -5.841 1.00 98.94 194 ALA A C 1
ATOM 1420 O O . ALA A 1 194 ? 1.445 -0.568 -4.943 1.00 98.94 194 ALA A O 1
ATOM 1421 N N . VAL A 1 195 ? 0.374 -0.836 -6.923 1.00 98.94 195 VAL A N 1
ATOM 1422 C CA . VAL A 1 195 ? 0.939 -2.135 -7.293 1.00 98.94 195 VAL A CA 1
ATOM 1423 C C . VAL A 1 195 ? 1.432 -2.072 -8.732 1.00 98.94 195 VAL A C 1
ATOM 1425 O O . VAL A 1 195 ? 0.735 -1.596 -9.625 1.00 98.94 195 VAL A O 1
ATOM 1428 N N . VAL A 1 196 ? 2.659 -2.532 -8.937 1.00 98.81 196 VAL A N 1
ATOM 1429 C CA . VAL A 1 196 ? 3.331 -2.648 -10.229 1.00 98.81 196 VAL A CA 1
ATOM 1430 C C . VAL A 1 196 ? 3.512 -4.132 -10.502 1.00 98.81 196 VAL A C 1
ATOM 1432 O O . VAL A 1 196 ? 4.161 -4.812 -9.705 1.00 98.81 196 VAL A O 1
ATOM 1435 N N . ASP A 1 197 ? 2.987 -4.628 -11.619 1.00 98.75 197 ASP A N 1
ATOM 1436 C CA . ASP A 1 197 ? 3.277 -5.992 -12.059 1.00 98.75 197 ASP A CA 1
ATOM 1437 C C . ASP A 1 197 ? 4.736 -6.117 -12.497 1.00 98.75 197 ASP A C 1
ATOM 1439 O O . ASP A 1 197 ? 5.384 -5.142 -12.876 1.00 98.75 197 ASP A O 1
ATOM 1443 N N . GLY A 1 198 ? 5.273 -7.331 -12.500 1.00 98.12 198 GLY A N 1
ATOM 1444 C CA . GLY A 1 198 ? 6.641 -7.581 -12.940 1.00 98.12 198 GLY A CA 1
ATOM 1445 C C . GLY A 1 198 ? 6.940 -9.067 -13.096 1.00 98.12 198 GLY A C 1
ATOM 1446 O O . GLY A 1 198 ? 6.071 -9.911 -12.872 1.00 98.12 198 GLY A O 1
ATOM 1447 N N . ARG A 1 199 ? 8.185 -9.386 -13.482 1.00 97.31 199 ARG A N 1
ATOM 1448 C CA . ARG A 1 199 ? 8.669 -10.758 -13.769 1.00 97.31 199 ARG A CA 1
ATOM 1449 C C . ARG A 1 199 ? 7.894 -11.490 -14.876 1.00 97.31 199 ARG A C 1
ATOM 1451 O O . ARG A 1 199 ? 8.118 -12.673 -15.102 1.00 97.31 199 ARG A O 1
ATOM 1458 N N . GLN A 1 200 ? 7.039 -10.782 -15.609 1.00 96.00 200 GLN A N 1
ATOM 1459 C CA . GLN A 1 200 ? 6.229 -11.307 -16.703 1.00 96.00 200 GLN A CA 1
ATOM 1460 C C . GLN A 1 200 ? 6.493 -10.429 -17.931 1.00 96.00 200 GLN A C 1
ATOM 1462 O O . GLN A 1 200 ? 5.708 -9.526 -18.196 1.00 96.00 200 GLN A O 1
ATOM 1467 N N . PRO A 1 201 ? 7.598 -10.633 -18.678 1.00 93.94 201 PRO A N 1
ATOM 1468 C CA . PRO A 1 201 ? 8.101 -9.657 -19.656 1.00 93.94 201 PRO A CA 1
ATOM 1469 C C . PRO A 1 201 ? 7.117 -9.250 -20.763 1.00 93.94 201 PRO A C 1
ATOM 1471 O O . PRO A 1 201 ? 7.272 -8.184 -21.349 1.00 93.94 201 PRO A O 1
ATOM 1474 N N . ALA A 1 202 ? 6.118 -10.090 -21.049 1.00 94.69 202 ALA A N 1
ATOM 1475 C CA . ALA A 1 202 ? 5.049 -9.784 -21.998 1.00 94.69 202 ALA A CA 1
ATOM 1476 C C . ALA A 1 202 ? 3.971 -8.831 -21.438 1.00 94.69 202 ALA A C 1
ATOM 1478 O O . ALA A 1 202 ? 3.273 -8.196 -22.220 1.00 94.69 202 ALA A O 1
ATOM 1479 N N . ILE A 1 203 ? 3.835 -8.745 -20.110 1.00 95.19 203 ILE A N 1
ATOM 1480 C CA . ILE A 1 203 ? 2.838 -7.934 -19.392 1.00 95.19 203 ILE A CA 1
ATOM 1481 C C . ILE A 1 203 ? 3.523 -6.731 -18.740 1.00 95.19 203 ILE A C 1
ATOM 1483 O O . ILE A 1 203 ? 3.194 -5.586 -19.028 1.00 95.19 203 ILE A O 1
ATOM 1487 N N . SER A 1 204 ? 4.515 -6.987 -17.885 1.00 97.94 204 SER A N 1
ATOM 1488 C CA . SER A 1 204 ? 5.266 -5.946 -17.196 1.00 97.94 204 SER A CA 1
ATOM 1489 C C . SER A 1 204 ? 6.673 -6.406 -16.819 1.00 97.94 204 SER A C 1
ATOM 1491 O O . SER A 1 204 ? 6.885 -7.499 -16.279 1.00 97.94 204 SER A O 1
ATOM 1493 N N . VAL A 1 205 ? 7.656 -5.537 -17.054 1.00 97.56 205 VAL A N 1
ATOM 1494 C CA . VAL A 1 205 ? 9.049 -5.740 -16.632 1.00 97.56 205 VAL A CA 1
ATOM 1495 C C . VAL A 1 205 ? 9.296 -5.338 -15.174 1.00 97.56 205 VAL A C 1
ATOM 1497 O O . VAL A 1 205 ? 10.359 -5.639 -14.639 1.00 97.56 205 VAL A O 1
ATOM 1500 N N . GLY A 1 206 ? 8.329 -4.691 -14.515 1.00 98.00 206 GLY A N 1
ATOM 1501 C CA . GLY A 1 206 ? 8.460 -4.198 -13.144 1.00 98.00 206 GLY A CA 1
ATOM 1502 C C . GLY A 1 206 ? 9.202 -2.868 -13.020 1.00 98.00 206 GLY A C 1
ATOM 1503 O O . GLY A 1 206 ? 9.663 -2.276 -14.001 1.00 98.00 206 GLY A O 1
ATOM 1504 N N . MET A 1 207 ? 9.349 -2.405 -11.780 1.00 97.94 207 MET A N 1
ATOM 1505 C CA . MET A 1 207 ? 10.053 -1.165 -11.444 1.00 97.94 207 MET A CA 1
ATOM 1506 C C . MET A 1 207 ? 11.163 -1.405 -10.421 1.00 97.94 207 MET A C 1
ATOM 1508 O O . MET A 1 207 ? 11.083 -2.279 -9.551 1.00 97.94 207 MET A O 1
ATOM 1512 N N . THR A 1 208 ? 12.205 -0.587 -10.509 1.00 96.25 208 THR A N 1
ATOM 1513 C CA . THR A 1 208 ? 13.105 -0.335 -9.377 1.00 96.25 208 THR A CA 1
ATOM 1514 C C . THR A 1 208 ? 12.371 0.436 -8.277 1.00 96.25 208 THR A C 1
ATOM 1516 O O . THR A 1 208 ? 11.347 1.080 -8.523 1.00 96.25 208 THR A O 1
ATOM 1519 N N . THR A 1 209 ? 12.894 0.427 -7.050 1.00 95.31 209 THR A N 1
ATOM 1520 C CA . THR A 1 209 ? 12.305 1.223 -5.960 1.00 95.31 209 THR A CA 1
ATOM 1521 C C . THR A 1 209 ? 12.322 2.725 -6.246 1.00 95.31 209 THR A C 1
ATOM 1523 O O . THR A 1 209 ? 11.379 3.433 -5.890 1.00 95.31 209 THR A O 1
ATOM 1526 N N . ARG A 1 210 ? 13.349 3.221 -6.939 1.00 95.69 210 ARG A N 1
ATOM 1527 C CA . ARG A 1 210 ? 13.453 4.615 -7.375 1.00 95.69 210 ARG A CA 1
ATOM 1528 C C . ARG A 1 210 ? 12.431 4.985 -8.439 1.00 95.69 210 ARG A C 1
ATOM 1530 O O . ARG A 1 210 ? 11.847 6.060 -8.341 1.00 95.69 210 ARG A O 1
ATOM 1537 N N . GLU A 1 211 ? 12.195 4.125 -9.425 1.00 97.56 211 GLU A N 1
ATOM 1538 C CA . GLU A 1 211 ? 11.158 4.358 -10.441 1.00 97.56 211 GLU A CA 1
ATOM 1539 C C . GLU A 1 211 ? 9.765 4.385 -9.808 1.00 97.56 211 GLU A C 1
ATOM 1541 O O . GLU A 1 211 ? 8.977 5.277 -10.113 1.00 97.56 211 GLU A O 1
ATOM 1546 N N . LEU A 1 212 ? 9.492 3.491 -8.851 1.00 98.44 212 LEU A N 1
ATOM 1547 C CA . LEU A 1 212 ? 8.256 3.522 -8.068 1.00 98.44 212 LEU A CA 1
ATOM 1548 C C . LEU A 1 212 ? 8.111 4.831 -7.276 1.00 98.44 212 LEU A C 1
ATOM 1550 O O . LEU A 1 212 ? 7.033 5.425 -7.247 1.00 98.44 212 LEU A O 1
ATOM 1554 N N . ALA A 1 213 ? 9.195 5.313 -6.659 1.00 98.38 213 ALA A N 1
ATOM 1555 C CA . ALA A 1 213 ? 9.204 6.591 -5.951 1.00 98.38 213 ALA A CA 1
ATOM 1556 C C . ALA A 1 213 ? 8.908 7.767 -6.896 1.00 98.38 213 ALA A C 1
ATOM 1558 O O . ALA A 1 213 ? 8.098 8.632 -6.574 1.00 98.38 213 ALA A O 1
ATOM 1559 N N . GLN A 1 214 ? 9.531 7.787 -8.078 1.00 98.44 214 GLN A N 1
ATOM 1560 C CA . GLN A 1 214 ? 9.285 8.798 -9.112 1.00 98.44 214 GLN A CA 1
ATOM 1561 C C . GLN A 1 214 ? 7.837 8.757 -9.601 1.00 98.44 214 GLN A C 1
ATOM 1563 O O . GLN A 1 214 ? 7.199 9.806 -9.712 1.00 98.44 214 GLN A O 1
ATOM 1568 N N . PHE A 1 215 ? 7.304 7.556 -9.837 1.00 98.56 215 PHE A N 1
ATOM 1569 C CA . PHE A 1 215 ? 5.916 7.356 -10.227 1.00 98.56 215 PHE A CA 1
ATOM 1570 C C . PHE A 1 215 ? 4.975 7.933 -9.166 1.00 98.56 215 PHE A C 1
ATOM 1572 O O . PHE A 1 215 ? 4.188 8.825 -9.474 1.00 98.56 215 PHE A O 1
ATOM 1579 N N . LEU A 1 216 ? 5.108 7.537 -7.899 1.00 98.81 216 LEU A N 1
ATOM 1580 C CA . LEU A 1 216 ? 4.267 8.052 -6.813 1.00 98.81 216 LEU A CA 1
ATOM 1581 C C . LEU A 1 216 ? 4.392 9.568 -6.616 1.00 98.81 216 LEU A C 1
ATOM 1583 O O . LEU A 1 216 ? 3.378 10.238 -6.413 1.00 98.81 216 LEU A O 1
ATOM 1587 N N . LEU A 1 217 ? 5.605 10.118 -6.723 1.00 98.69 217 LEU A N 1
ATOM 1588 C CA . LEU A 1 217 ? 5.845 11.559 -6.634 1.00 98.69 217 LEU A CA 1
ATOM 1589 C C . LEU A 1 217 ? 5.108 12.313 -7.748 1.00 98.69 217 LEU A C 1
ATOM 1591 O O . LEU A 1 217 ? 4.429 13.303 -7.480 1.00 98.69 217 LEU A O 1
ATOM 1595 N N . SER A 1 218 ? 5.181 11.815 -8.987 1.00 98.38 218 SER A N 1
ATOM 1596 C CA . SER A 1 218 ? 4.462 12.403 -10.127 1.00 98.38 218 SER A CA 1
ATOM 1597 C C . SER A 1 218 ? 2.934 12.308 -10.002 1.00 98.38 218 SER A C 1
ATOM 1599 O O . SER A 1 218 ? 2.226 13.130 -10.577 1.00 98.38 218 SER A O 1
ATOM 1601 N N . HIS A 1 219 ? 2.431 11.379 -9.181 1.00 98.56 219 HIS A N 1
ATOM 1602 C CA . HIS A 1 219 ? 1.007 11.202 -8.879 1.00 98.56 219 HIS A CA 1
ATOM 1603 C C . HIS A 1 219 ? 0.591 11.818 -7.528 1.00 98.56 219 HIS A C 1
ATOM 1605 O O . HIS A 1 219 ? -0.473 11.507 -6.991 1.00 98.56 219 HIS A O 1
ATOM 1611 N N . GLY A 1 220 ? 1.405 12.729 -6.982 1.00 98.12 220 GLY A N 1
ATOM 1612 C CA . GLY A 1 220 ? 1.030 13.588 -5.856 1.00 98.12 220 GLY A CA 1
ATOM 1613 C C . GLY A 1 220 ? 1.340 13.039 -4.461 1.00 98.12 220 GLY A C 1
ATOM 1614 O O . GLY A 1 220 ? 0.948 13.667 -3.473 1.00 98.12 220 GLY A O 1
ATOM 1615 N N . ALA A 1 221 ? 2.048 11.913 -4.345 1.00 98.69 221 ALA A N 1
ATOM 1616 C CA . ALA A 1 221 ? 2.577 11.472 -3.057 1.00 98.69 221 ALA A CA 1
ATOM 1617 C C . ALA A 1 221 ? 3.768 12.351 -2.635 1.00 98.69 221 ALA A C 1
ATOM 1619 O O . ALA A 1 221 ? 4.679 12.615 -3.414 1.00 98.69 221 ALA A O 1
ATOM 1620 N N . SER A 1 222 ? 3.774 12.782 -1.376 1.00 98.62 222 SER A N 1
ATOM 1621 C CA . SER A 1 222 ? 4.909 13.458 -0.732 1.00 98.62 222 SER A CA 1
ATOM 1622 C C . SER A 1 222 ? 5.741 12.476 0.081 1.00 98.62 222 SER A C 1
ATOM 1624 O O . SER A 1 222 ? 6.966 12.561 0.125 1.00 98.62 222 SER A O 1
ATOM 1626 N N . ASP A 1 223 ? 5.076 11.532 0.735 1.00 98.75 223 ASP A N 1
ATOM 1627 C CA . ASP A 1 223 ? 5.716 10.509 1.545 1.00 98.75 223 ASP A CA 1
ATOM 1628 C C . ASP A 1 223 ? 5.228 9.155 1.066 1.00 98.75 223 ASP A C 1
ATOM 1630 O O . ASP A 1 223 ? 4.066 9.012 0.694 1.00 98.75 223 ASP A O 1
ATOM 1634 N N . ALA A 1 224 ? 6.112 8.168 1.037 1.00 98.69 224 ALA A N 1
ATOM 1635 C CA . ALA A 1 224 ? 5.773 6.831 0.586 1.00 98.69 224 ALA A CA 1
ATOM 1636 C C . ALA A 1 224 ? 6.766 5.818 1.123 1.00 98.69 224 ALA A C 1
ATOM 1638 O O . ALA A 1 224 ? 7.954 6.108 1.285 1.00 98.69 224 ALA A O 1
ATOM 1639 N N . VAL A 1 225 ? 6.276 4.612 1.351 1.00 98.50 225 VAL A N 1
ATOM 1640 C CA . VAL A 1 225 ? 7.060 3.464 1.786 1.00 98.50 225 VAL A CA 1
ATOM 1641 C C . VAL A 1 225 ? 6.751 2.285 0.871 1.00 98.50 225 VAL A C 1
ATOM 1643 O O . VAL A 1 225 ? 5.599 2.030 0.518 1.00 98.50 225 VAL A O 1
ATOM 1646 N N . ASN A 1 226 ? 7.809 1.599 0.452 1.00 98.31 226 ASN A N 1
ATOM 1647 C CA . ASN A 1 226 ? 7.719 0.356 -0.298 1.00 98.31 226 ASN A CA 1
ATOM 1648 C C . ASN A 1 226 ? 7.223 -0.756 0.636 1.00 98.31 226 ASN A C 1
ATOM 1650 O O . ASN A 1 226 ? 7.761 -0.916 1.729 1.00 98.31 226 ASN A O 1
ATOM 1654 N N . MET A 1 227 ? 6.213 -1.503 0.211 1.00 98.31 227 MET A N 1
ATOM 1655 C CA . MET A 1 227 ? 5.637 -2.668 0.892 1.00 98.31 227 MET A CA 1
ATOM 1656 C C . MET A 1 227 ? 6.333 -3.965 0.451 1.00 98.31 227 MET A C 1
ATOM 1658 O O . MET A 1 227 ? 7.217 -3.939 -0.418 1.00 98.31 227 MET A O 1
ATOM 1662 N N . ASP A 1 228 ? 5.932 -5.106 1.015 1.00 97.94 228 ASP A N 1
ATOM 1663 C CA . ASP A 1 228 ? 6.389 -6.397 0.503 1.00 97.94 228 ASP A CA 1
ATOM 1664 C C . ASP A 1 228 ? 6.065 -6.527 -0.992 1.00 97.94 228 ASP A C 1
ATOM 1666 O O . ASP A 1 228 ? 5.018 -6.093 -1.476 1.00 97.94 228 ASP A O 1
ATOM 1670 N N . SER A 1 229 ? 7.027 -7.048 -1.741 1.00 97.06 229 SER A N 1
ATOM 1671 C CA . SER A 1 229 ? 7.102 -6.946 -3.199 1.00 97.06 229 SER A CA 1
ATOM 1672 C C . SER A 1 229 ? 7.198 -8.338 -3.842 1.00 97.06 229 SER A C 1
ATOM 1674 O O . SER A 1 229 ? 7.076 -9.363 -3.171 1.00 97.06 229 SER A O 1
ATOM 1676 N N . GLY A 1 230 ? 7.375 -8.420 -5.161 1.00 97.38 230 GLY A N 1
ATOM 1677 C CA . GLY A 1 230 ? 7.423 -9.708 -5.857 1.00 97.38 230 GLY A CA 1
ATOM 1678 C C . GLY A 1 230 ? 6.081 -10.445 -5.817 1.00 97.38 230 GLY A C 1
ATOM 1679 O O . GLY A 1 230 ? 5.035 -9.838 -6.033 1.00 97.38 230 GLY A O 1
ATOM 1680 N N . GLY A 1 231 ? 6.097 -11.750 -5.525 1.00 97.94 231 GLY A N 1
ATOM 1681 C CA . GLY A 1 231 ? 4.889 -12.591 -5.488 1.00 97.94 231 GLY A CA 1
ATOM 1682 C C . GLY A 1 231 ? 3.834 -12.153 -4.469 1.00 97.94 231 GLY A C 1
ATOM 1683 O O . GLY A 1 231 ? 2.673 -12.501 -4.621 1.00 97.94 231 GLY A O 1
ATOM 1684 N N . SER A 1 232 ? 4.217 -11.353 -3.470 1.00 98.62 232 SER A N 1
ATOM 1685 C CA . SER A 1 232 ? 3.290 -10.775 -2.491 1.00 98.62 232 SER A CA 1
ATOM 1686 C C . SER A 1 232 ? 2.517 -9.560 -3.019 1.00 98.62 232 SER A C 1
ATOM 1688 O O . SER A 1 232 ? 1.574 -9.136 -2.361 1.00 98.62 232 SER A O 1
ATOM 1690 N N . SER A 1 233 ? 2.930 -8.967 -4.151 1.00 98.81 233 SER A N 1
ATOM 1691 C CA . SER A 1 233 ? 2.338 -7.723 -4.660 1.00 98.81 233 SER A CA 1
ATOM 1692 C C . SER A 1 233 ? 0.945 -7.956 -5.216 1.00 98.81 233 SER A C 1
ATOM 1694 O O . SER A 1 233 ? 0.783 -8.614 -6.246 1.00 98.81 233 SER A O 1
ATOM 1696 N N . GLU A 1 234 ? -0.051 -7.385 -4.546 1.00 98.81 234 GLU A N 1
ATOM 1697 C CA . GLU A 1 234 ? -1.446 -7.633 -4.879 1.00 98.81 234 GLU A CA 1
ATOM 1698 C C . GLU A 1 234 ? -2.341 -6.456 -4.491 1.00 98.81 234 GLU A C 1
ATOM 1700 O O . GLU A 1 234 ? -2.292 -5.945 -3.368 1.00 98.81 234 GLU A O 1
ATOM 1705 N N . LEU A 1 235 ? -3.181 -6.035 -5.437 1.00 98.88 235 LEU A N 1
ATOM 1706 C CA . LEU A 1 235 ? -4.223 -5.035 -5.234 1.00 98.88 235 LEU A CA 1
ATOM 1707 C C . LEU A 1 235 ? -5.565 -5.634 -5.638 1.00 98.88 235 LEU A C 1
ATOM 1709 O O . LEU A 1 235 ? -5.748 -6.079 -6.769 1.00 98.88 235 LEU A O 1
ATOM 1713 N N . TRP A 1 236 ? -6.526 -5.598 -4.725 1.00 98.88 236 TRP A N 1
ATOM 1714 C CA . TRP A 1 236 ? -7.857 -6.145 -4.936 1.00 98.88 236 TRP A CA 1
ATOM 1715 C C . TRP A 1 236 ? -8.916 -5.049 -4.856 1.00 98.88 236 TRP A C 1
ATOM 1717 O O . TRP A 1 236 ? -8.874 -4.184 -3.976 1.00 98.88 236 TRP A O 1
ATOM 1727 N N . LEU A 1 237 ? -9.897 -5.102 -5.756 1.00 98.69 237 LEU A N 1
ATOM 1728 C CA . LEU A 1 237 ? -11.015 -4.168 -5.799 1.00 98.69 237 LEU A CA 1
ATOM 1729 C C . LEU A 1 237 ? -12.348 -4.905 -5.905 1.00 98.69 237 LEU A C 1
ATOM 1731 O O . LEU A 1 237 ? -12.579 -5.714 -6.808 1.00 98.69 237 LEU A O 1
ATOM 1735 N N . LYS A 1 238 ? -13.286 -4.554 -5.029 1.00 98.38 238 LYS A N 1
ATOM 1736 C CA . LYS A 1 238 ? -14.627 -5.133 -5.026 1.00 98.38 238 LYS A CA 1
ATOM 1737 C C . LYS A 1 238 ? -15.331 -4.917 -6.367 1.00 98.38 238 LYS A C 1
ATOM 1739 O O . LYS A 1 238 ? -15.357 -3.816 -6.910 1.00 98.38 238 LYS A O 1
ATOM 1744 N N . GLY A 1 239 ? -15.911 -5.991 -6.900 1.00 97.38 239 GLY A N 1
ATOM 1745 C CA . GLY A 1 239 ? -16.563 -5.999 -8.214 1.00 97.38 239 GLY A CA 1
ATOM 1746 C C . GLY A 1 239 ? -15.608 -6.126 -9.408 1.00 97.38 239 GLY A C 1
ATOM 1747 O O . GLY A 1 239 ? -16.090 -6.320 -10.520 1.00 97.38 239 GLY A O 1
ATOM 1748 N N . LYS A 1 240 ? -14.285 -6.060 -9.200 1.00 97.56 240 LYS A N 1
ATOM 1749 C CA . LYS A 1 240 ? -13.271 -6.365 -10.227 1.00 97.56 240 LYS A CA 1
ATOM 1750 C C . LYS A 1 240 ? -12.417 -7.587 -9.893 1.00 97.56 240 LYS A C 1
ATOM 1752 O O . LYS A 1 240 ? -12.000 -8.277 -10.810 1.00 97.56 240 LYS A O 1
ATOM 1757 N N . GLY A 1 241 ? -12.214 -7.876 -8.609 1.00 98.50 241 GLY A N 1
ATOM 1758 C CA . GLY A 1 241 ? -11.296 -8.917 -8.158 1.00 98.50 241 GLY A CA 1
ATOM 1759 C C . GLY A 1 241 ? -9.875 -8.379 -8.002 1.00 98.50 241 GLY A C 1
ATOM 1760 O O . GLY A 1 241 ? -9.686 -7.196 -7.706 1.00 98.50 241 GLY A O 1
ATOM 1761 N N . VAL A 1 242 ? -8.889 -9.255 -8.189 1.00 98.75 242 VAL A N 1
ATOM 1762 C CA . VAL A 1 242 ? -7.474 -8.872 -8.270 1.00 98.75 242 VAL A CA 1
ATOM 1763 C C . VAL A 1 242 ? -7.282 -7.998 -9.509 1.00 98.75 242 VAL A C 1
ATOM 1765 O O . VAL A 1 242 ? -7.750 -8.349 -10.590 1.00 98.75 242 VAL A O 1
ATOM 1768 N N . LEU A 1 243 ? -6.666 -6.829 -9.336 1.00 98.56 243 LEU A N 1
ATOM 1769 C CA . LEU A 1 243 ? -6.463 -5.870 -10.421 1.00 98.56 243 LEU A CA 1
ATOM 1770 C C . LEU A 1 243 ? -5.217 -6.181 -11.245 1.00 98.56 243 LEU A C 1
ATOM 1772 O O . LEU A 1 243 ? -5.247 -5.989 -12.456 1.00 98.56 243 LEU A O 1
ATOM 1776 N N . ASN A 1 244 ? -4.162 -6.634 -10.574 1.00 98.44 244 ASN A N 1
ATOM 1777 C CA . ASN A 1 244 ? -2.860 -6.915 -11.160 1.00 98.44 244 ASN A CA 1
ATOM 1778 C C . ASN A 1 244 ? -2.707 -8.410 -11.513 1.00 98.44 244 ASN A C 1
ATOM 1780 O O . ASN A 1 244 ? -3.608 -9.208 -11.257 1.00 98.44 244 ASN A O 1
ATOM 1784 N N . HIS A 1 245 ? -1.571 -8.802 -12.086 1.00 98.38 245 HIS A N 1
ATOM 1785 C CA . HIS A 1 245 ? -1.224 -10.189 -12.405 1.00 98.38 245 HIS A CA 1
ATOM 1786 C C . HIS A 1 245 ? -0.189 -10.718 -11.399 1.00 98.38 245 HIS A C 1
ATOM 1788 O O . HIS A 1 245 ? 1.011 -10.476 -11.583 1.00 98.38 245 HIS A O 1
ATOM 1794 N N . PRO A 1 246 ? -0.599 -11.470 -10.355 1.00 98.31 246 PRO A N 1
ATOM 1795 C CA . PRO A 1 246 ? 0.329 -11.992 -9.357 1.00 98.31 246 PRO A CA 1
ATOM 1796 C C . PRO A 1 246 ? 1.502 -12.731 -10.001 1.00 98.31 246 PRO A C 1
ATOM 1798 O O . PRO A 1 246 ? 1.318 -13.645 -10.804 1.00 98.31 246 PRO A O 1
ATOM 1801 N N . SER A 1 247 ? 2.728 -12.339 -9.649 1.00 98.06 247 SER A N 1
ATOM 1802 C CA . SER A 1 247 ? 3.924 -12.860 -10.333 1.00 98.06 247 SER A CA 1
ATOM 1803 C C . SER A 1 247 ? 4.218 -14.341 -10.067 1.00 98.06 247 SER A C 1
ATOM 1805 O O . SER A 1 247 ? 4.978 -14.947 -10.819 1.00 98.06 247 SER A O 1
ATOM 1807 N N . ASP A 1 248 ? 3.585 -14.935 -9.051 1.00 96.94 248 ASP A N 1
ATOM 1808 C CA . ASP A 1 248 ? 3.613 -16.380 -8.788 1.00 96.94 248 ASP A CA 1
ATOM 1809 C C . ASP A 1 248 ? 2.542 -17.149 -9.601 1.00 96.94 248 ASP A C 1
ATOM 1811 O O . ASP A 1 248 ? 2.386 -18.359 -9.448 1.00 96.94 248 ASP A O 1
ATOM 1815 N N . GLY A 1 249 ? 1.765 -16.456 -10.443 1.00 96.94 249 GLY A N 1
ATOM 1816 C CA . GLY A 1 249 ? 0.636 -16.996 -11.210 1.00 96.94 249 GLY A CA 1
ATOM 1817 C C . GLY A 1 249 ? -0.671 -17.115 -10.417 1.00 96.94 249 GLY A C 1
ATOM 1818 O O . GLY A 1 249 ? -1.739 -17.240 -11.013 1.00 96.94 249 GLY A O 1
ATOM 1819 N N . VAL A 1 250 ? -0.602 -17.043 -9.087 1.00 97.69 250 VAL A N 1
ATOM 1820 C CA . VAL A 1 250 ? -1.744 -17.046 -8.163 1.00 97.69 250 VAL A CA 1
ATOM 1821 C C . VAL A 1 250 ? -1.525 -16.034 -7.044 1.00 97.69 250 VAL A C 1
ATOM 1823 O O . VAL A 1 250 ? -0.390 -15.641 -6.771 1.00 97.69 250 VAL A O 1
ATOM 1826 N N . GLU A 1 251 ? -2.613 -15.639 -6.385 1.00 98.31 251 GLU A N 1
ATOM 1827 C CA . GLU A 1 251 ? -2.562 -14.808 -5.181 1.00 98.31 251 GLU A CA 1
ATOM 1828 C C . GLU A 1 251 ? -1.717 -15.483 -4.095 1.00 98.31 251 GLU A C 1
ATOM 1830 O O . GLU A 1 251 ? -1.897 -16.669 -3.785 1.00 98.31 251 GLU A O 1
ATOM 1835 N N . ARG A 1 252 ? -0.801 -14.728 -3.487 1.00 98.50 252 ARG A N 1
ATOM 1836 C CA . ARG A 1 252 ? 0.033 -15.233 -2.397 1.00 98.50 252 ARG A CA 1
ATOM 1837 C C . ARG A 1 252 ? -0.654 -14.994 -1.059 1.00 98.50 252 ARG A C 1
ATOM 1839 O O . ARG A 1 252 ? -1.165 -13.916 -0.774 1.00 98.50 252 ARG A O 1
ATOM 1846 N N . VAL A 1 253 ? -0.594 -15.996 -0.189 1.00 98.62 253 VAL A N 1
ATOM 1847 C CA . VAL A 1 253 ? -0.936 -15.823 1.224 1.00 98.62 253 VAL A CA 1
ATOM 1848 C C . VAL A 1 253 ? 0.151 -14.975 1.892 1.00 98.62 253 VAL A C 1
ATOM 1850 O O . VAL A 1 253 ? 1.315 -15.371 1.916 1.00 98.62 253 VAL A O 1
ATOM 1853 N N . VAL A 1 254 ? -0.220 -13.818 2.441 1.00 98.69 254 VAL A N 1
ATOM 1854 C CA . VAL A 1 254 ? 0.702 -12.868 3.082 1.00 98.69 254 VAL A CA 1
ATOM 1855 C C . VAL A 1 254 ? 0.362 -12.665 4.558 1.00 98.69 254 VAL A C 1
ATOM 1857 O O . VAL A 1 254 ? -0.689 -13.085 5.056 1.00 98.69 254 VAL A O 1
ATOM 1860 N N . ALA A 1 255 ? 1.282 -12.045 5.299 1.00 98.06 255 ALA A N 1
ATOM 1861 C CA . ALA A 1 255 ? 1.113 -11.853 6.735 1.00 98.06 255 ALA A CA 1
ATOM 1862 C C . ALA A 1 255 ? 0.005 -10.863 7.084 1.00 98.06 255 ALA A C 1
ATOM 1864 O O . ALA A 1 255 ? -0.888 -11.197 7.861 1.00 98.06 255 ALA A O 1
ATOM 1865 N N . ASN A 1 256 ? 0.060 -9.651 6.540 1.00 98.50 256 ASN A N 1
ATOM 1866 C CA . ASN A 1 256 ? -0.878 -8.585 6.861 1.00 98.50 256 ASN A CA 1
ATOM 1867 C C . ASN A 1 256 ? -1.236 -7.756 5.620 1.00 98.50 256 ASN A C 1
ATOM 1869 O O . ASN A 1 256 ? -0.652 -7.899 4.546 1.00 98.50 256 ASN A O 1
ATOM 1873 N N . HIS A 1 257 ? -2.252 -6.915 5.786 1.00 98.75 257 HIS A N 1
ATOM 1874 C CA . HIS A 1 257 ? -2.911 -6.201 4.704 1.00 98.75 257 HIS A CA 1
ATOM 1875 C C . HIS A 1 257 ? -3.400 -4.841 5.198 1.00 98.75 257 HIS A C 1
ATOM 1877 O O . HIS A 1 257 ? -3.594 -4.633 6.403 1.00 98.75 257 HIS A O 1
ATOM 1883 N N . LEU A 1 258 ? -3.708 -3.961 4.249 1.00 98.88 258 LEU A N 1
ATOM 1884 C CA . LEU A 1 258 ? -4.494 -2.756 4.483 1.00 98.88 258 LEU A CA 1
ATOM 1885 C C . LEU A 1 258 ? -5.763 -2.799 3.628 1.00 98.88 258 LEU A C 1
ATOM 1887 O O . LEU A 1 258 ? -5.697 -2.973 2.415 1.00 98.88 258 LEU A O 1
ATOM 1891 N N . ALA A 1 259 ? -6.916 -2.607 4.263 1.00 98.81 259 ALA A N 1
ATOM 1892 C CA . ALA A 1 259 ? -8.211 -2.495 3.606 1.00 98.81 259 ALA A CA 1
ATOM 1893 C C . ALA A 1 259 ? -8.774 -1.072 3.704 1.00 98.81 259 ALA A C 1
ATOM 1895 O O . ALA A 1 259 ? -8.553 -0.361 4.690 1.00 98.81 259 ALA A O 1
ATOM 1896 N N . VAL A 1 260 ? -9.547 -0.683 2.690 1.00 98.69 260 VAL A N 1
ATOM 1897 C CA . VAL A 1 260 ? -10.247 0.603 2.601 1.00 98.69 260 VAL A CA 1
ATOM 1898 C C . VAL A 1 260 ? -11.739 0.357 2.439 1.00 98.69 260 VAL A C 1
ATOM 1900 O O . VAL A 1 260 ? -12.180 -0.332 1.517 1.00 98.69 260 VAL A O 1
ATOM 1903 N N . PHE A 1 261 ? -12.518 0.959 3.329 1.00 97.81 261 PHE A N 1
ATOM 1904 C CA . PHE A 1 261 ? -13.966 1.055 3.213 1.00 97.81 261 PHE A CA 1
ATOM 1905 C C . PHE A 1 261 ? -14.315 2.348 2.488 1.00 97.81 261 PHE A C 1
ATOM 1907 O O . PHE A 1 261 ? -13.714 3.379 2.776 1.00 97.81 261 PHE A O 1
ATOM 1914 N N . ALA A 1 262 ? -15.275 2.300 1.566 1.00 95.56 262 ALA A N 1
ATOM 1915 C CA . ALA A 1 262 ? -15.686 3.454 0.761 1.00 95.56 262 ALA A CA 1
ATOM 1916 C C . ALA A 1 262 ? -17.194 3.419 0.443 1.00 95.56 262 ALA A C 1
ATOM 1918 O O . ALA A 1 262 ? -17.615 3.503 -0.709 1.00 95.56 262 ALA A O 1
ATOM 1919 N N . LYS A 1 263 ? -18.029 3.257 1.478 1.00 88.19 263 LYS A N 1
ATOM 1920 C CA . LYS A 1 263 ? -19.493 3.062 1.346 1.00 88.19 263 LYS A CA 1
ATOM 1921 C C . LYS A 1 263 ? -20.328 4.337 1.511 1.00 88.19 263 LYS A C 1
ATOM 1923 O O . LYS A 1 263 ? -21.552 4.249 1.567 1.00 88.19 263 LYS A O 1
ATOM 1928 N N . GLY A 1 264 ? -19.704 5.502 1.679 1.00 81.88 264 GLY A N 1
ATOM 1929 C CA . GLY A 1 264 ? -20.433 6.752 1.925 1.00 81.88 264 GLY A CA 1
ATOM 1930 C C . GLY A 1 264 ? -20.724 7.566 0.670 1.00 81.88 264 GLY A C 1
ATOM 1931 O O . GLY A 1 264 ? -20.643 7.069 -0.444 1.00 81.88 264 GLY A O 1
ATOM 1932 N N . SER A 1 265 ? -21.086 8.836 0.859 1.00 75.12 265 SER A N 1
ATOM 1933 C CA . SER A 1 265 ? -21.492 9.739 -0.227 1.00 75.12 265 SER A CA 1
ATOM 1934 C C . SER A 1 265 ? -20.326 10.371 -0.990 1.00 75.12 265 SER A C 1
ATOM 1936 O O . SER A 1 265 ? -20.548 10.974 -2.036 1.00 75.12 265 SER A O 1
ATOM 1938 N N . GLY A 1 266 ? -19.094 10.280 -0.475 1.00 70.56 266 GLY A N 1
ATOM 1939 C CA . GLY A 1 266 ? -17.925 10.929 -1.078 1.00 70.56 266 GLY A CA 1
ATOM 1940 C C . GLY A 1 266 ? -17.822 12.438 -0.835 1.00 70.56 266 GLY A C 1
ATOM 1941 O O . GLY A 1 266 ? -16.893 13.061 -1.337 1.00 70.56 266 GLY A O 1
ATOM 1942 N N . LEU A 1 267 ? -18.749 13.034 -0.077 1.00 71.12 267 LEU A N 1
ATOM 1943 C CA . LEU A 1 267 ? -18.674 14.441 0.338 1.00 71.12 267 LEU A CA 1
ATOM 1944 C C . LEU A 1 267 ? -17.523 14.645 1.329 1.00 71.12 267 LEU A C 1
ATOM 1946 O O . LEU A 1 267 ? -17.261 13.758 2.132 1.00 71.12 267 LEU A O 1
ATOM 1950 N N . ALA A 1 268 ? -16.871 15.807 1.338 1.00 69.44 268 ALA A N 1
ATOM 1951 C CA . ALA A 1 268 ? -15.815 16.079 2.312 1.00 69.44 268 ALA A CA 1
ATOM 1952 C C . ALA A 1 268 ? -16.363 16.038 3.756 1.00 69.44 268 ALA A C 1
ATOM 1954 O O . ALA A 1 268 ? -17.223 16.833 4.137 1.00 69.44 268 ALA A O 1
ATOM 1955 N N . LYS A 1 269 ? -15.847 15.126 4.581 1.00 64.19 269 LYS A N 1
ATOM 1956 C CA . LYS A 1 269 ? -15.789 15.290 6.035 1.00 64.19 269 LYS A CA 1
ATOM 1957 C C . LYS A 1 269 ? -14.766 16.380 6.342 1.00 64.19 269 LYS A C 1
ATOM 1959 O O . LYS A 1 269 ? -13.797 16.562 5.608 1.00 64.19 269 LYS A O 1
ATOM 1964 N N . HIS A 1 270 ? -14.979 17.101 7.439 1.00 58.31 270 HIS A N 1
ATOM 1965 C CA . HIS A 1 270 ? -13.968 18.005 7.980 1.00 58.31 270 HIS A CA 1
ATOM 1966 C C . HIS A 1 270 ? -12.671 17.219 8.221 1.00 58.31 270 HIS A C 1
ATOM 1968 O O . HIS A 1 270 ? -12.608 16.400 9.137 1.00 58.31 270 HIS A O 1
ATOM 1974 N N . CYS A 1 271 ? -11.655 17.458 7.394 1.00 66.06 271 CYS A N 1
ATOM 1975 C CA . CYS A 1 271 ? -10.299 17.002 7.663 1.00 66.06 271 CYS A CA 1
ATOM 1976 C C . CYS A 1 271 ? -9.646 17.970 8.660 1.00 66.06 271 CYS A C 1
ATOM 1978 O O . CYS A 1 271 ? -9.826 19.184 8.520 1.00 66.06 271 CYS A O 1
ATOM 1980 N N . PRO A 1 272 ? -8.900 17.487 9.669 1.00 55.50 272 PRO A N 1
ATOM 1981 C CA . PRO A 1 272 ? -8.083 18.365 10.491 1.00 55.50 272 PRO A CA 1
ATOM 1982 C C . PRO A 1 272 ? -7.064 19.076 9.593 1.00 55.50 272 PRO A C 1
ATOM 1984 O O . PRO A 1 272 ? -6.555 18.450 8.657 1.00 55.50 272 PRO A O 1
ATOM 1987 N N . PRO A 1 273 ? -6.733 20.351 9.852 1.00 48.78 273 PRO A N 1
ATOM 1988 C CA . PRO A 1 273 ? -5.596 20.967 9.187 1.00 48.78 273 PRO A CA 1
ATOM 1989 C C . PRO A 1 273 ? -4.336 20.132 9.481 1.00 48.78 273 PRO A C 1
ATOM 1991 O O . PRO A 1 273 ? -4.226 19.569 10.579 1.00 48.78 273 PRO A O 1
ATOM 1994 N N . PRO A 1 274 ? -3.403 20.005 8.518 1.00 52.72 274 PRO A N 1
ATOM 1995 C CA . PRO A 1 274 ? -2.164 19.270 8.736 1.00 52.72 274 PRO A CA 1
ATOM 1996 C C . PRO A 1 274 ? -1.479 19.802 9.996 1.00 52.72 274 PRO A C 1
ATOM 1998 O O . PRO A 1 274 ? -1.497 21.009 10.243 1.00 52.72 274 PRO A O 1
ATOM 2001 N N . ALA A 1 275 ? -0.927 18.892 10.807 1.00 51.28 275 ALA A N 1
ATOM 2002 C CA . ALA A 1 275 ? -0.217 19.248 12.028 1.00 51.28 275 ALA A CA 1
ATOM 2003 C C . ALA A 1 275 ? 0.788 20.359 11.704 1.00 51.28 275 ALA A C 1
ATOM 2005 O O . ALA A 1 275 ? 1.675 20.158 10.874 1.00 51.28 275 ALA A O 1
ATOM 2006 N N . SER A 1 276 ? 0.588 21.528 12.317 1.00 46.66 276 SER A N 1
ATOM 2007 C CA . SER A 1 276 ? 1.485 22.668 12.195 1.00 46.66 276 SER A CA 1
ATOM 2008 C C . SER A 1 276 ? 2.902 22.199 12.490 1.00 46.66 276 SER A C 1
ATOM 2010 O O . SER A 1 276 ? 3.158 21.563 13.517 1.00 46.66 276 SER A O 1
ATOM 2012 N N . ASP A 1 277 ? 3.795 22.497 11.564 1.00 45.62 277 ASP A N 1
ATOM 2013 C CA . ASP A 1 277 ? 5.232 22.452 11.725 1.00 45.62 277 ASP A CA 1
ATOM 2014 C C . ASP A 1 277 ? 5.636 23.187 13.007 1.00 45.62 277 ASP A C 1
ATOM 2016 O O . ASP A 1 277 ? 5.715 24.410 13.086 1.00 45.62 277 ASP A O 1
ATOM 2020 N N . GLY A 1 278 ? 5.879 22.415 14.064 1.00 47.34 278 GLY A N 1
ATOM 2021 C CA . GLY A 1 278 ? 6.503 22.929 15.268 1.00 47.34 278 GLY A CA 1
ATOM 2022 C C . GLY A 1 278 ? 7.906 23.427 14.939 1.00 47.34 278 GLY A C 1
ATOM 2023 O O . GLY A 1 278 ? 8.844 22.635 14.912 1.00 47.34 278 GLY A O 1
ATOM 2024 N N . GLY A 1 279 ? 8.038 24.736 14.726 1.00 42.34 279 GLY A N 1
ATOM 2025 C CA . GLY A 1 279 ? 9.295 25.460 14.871 1.00 42.34 279 GLY A CA 1
ATOM 2026 C C . GLY A 1 279 ? 9.727 26.295 13.670 1.00 42.34 279 GLY A C 1
ATOM 2027 O O . GLY A 1 279 ? 10.549 25.861 12.872 1.00 42.34 279 GLY A O 1
ATOM 2028 N N . SER A 1 280 ? 9.344 27.569 13.680 1.00 39.19 280 SER A N 1
ATOM 2029 C CA . SER A 1 280 ? 10.316 28.649 13.495 1.00 39.19 280 SER A CA 1
ATOM 2030 C C . SER A 1 280 ? 9.843 29.878 14.266 1.00 39.19 280 SER A C 1
ATOM 2032 O O . SER A 1 280 ? 8.749 30.375 14.025 1.00 39.19 280 SER A O 1
ATOM 2034 N N . VAL A 1 281 ? 10.667 30.255 15.244 1.00 41.25 281 VAL A N 1
ATOM 2035 C CA . VAL A 1 281 ? 10.774 31.526 15.975 1.00 41.25 281 VAL A CA 1
ATOM 2036 C C . VAL A 1 281 ? 9.746 32.616 15.646 1.00 41.25 281 VAL A C 1
ATOM 2038 O O . VAL A 1 281 ? 9.595 33.035 14.503 1.00 41.25 281 VAL A O 1
ATOM 2041 N N . ALA A 1 282 ? 9.102 33.131 16.696 1.00 38.22 282 ALA A N 1
ATOM 2042 C CA . ALA A 1 282 ? 8.396 34.401 16.651 1.00 38.22 282 ALA A CA 1
ATOM 2043 C C . ALA A 1 282 ? 9.362 35.493 16.168 1.00 38.22 282 ALA A C 1
ATOM 2045 O O . ALA A 1 282 ? 10.245 35.922 16.911 1.00 38.22 282 ALA A O 1
ATOM 2046 N N . ASP A 1 283 ? 9.201 35.917 14.919 1.00 37.66 283 ASP A N 1
ATOM 2047 C CA . ASP A 1 283 ? 9.712 37.199 14.468 1.00 37.66 283 ASP A CA 1
ATOM 2048 C C . ASP A 1 283 ? 8.825 38.260 15.122 1.00 37.66 283 ASP A C 1
ATOM 2050 O O . ASP A 1 283 ? 7.655 38.437 14.769 1.00 37.66 283 ASP A O 1
ATOM 2054 N N . ALA A 1 284 ? 9.353 38.881 16.175 1.00 43.28 284 ALA A N 1
ATOM 2055 C CA . ALA A 1 284 ? 8.764 40.061 16.775 1.00 43.28 284 ALA A CA 1
ATOM 2056 C C . ALA A 1 284 ? 8.867 41.195 15.749 1.00 43.28 284 ALA A C 1
ATOM 2058 O O . ALA A 1 284 ? 9.816 41.978 15.754 1.00 43.28 284 ALA A O 1
ATOM 2059 N N . GLY A 1 285 ? 7.883 41.246 14.850 1.00 35.75 285 GLY A N 1
ATOM 2060 C CA . GLY A 1 285 ? 7.716 42.328 13.899 1.00 35.75 285 GLY A CA 1
ATOM 2061 C C . GLY A 1 285 ? 7.687 43.663 14.636 1.00 35.75 285 GLY A C 1
ATOM 2062 O O . GLY A 1 285 ? 6.854 43.891 15.515 1.00 35.75 285 GLY A O 1
ATOM 2063 N N . ALA A 1 286 ? 8.633 44.527 14.277 1.00 39.94 286 ALA A N 1
ATOM 2064 C CA . ALA A 1 286 ? 8.681 45.917 14.692 1.00 39.94 286 ALA A CA 1
ATOM 2065 C C . ALA A 1 286 ? 7.337 46.616 14.392 1.00 39.94 286 ALA A C 1
ATOM 2067 O O . ALA A 1 286 ? 6.737 46.361 13.342 1.00 39.94 286 ALA A O 1
ATOM 2068 N N . PRO A 1 287 ? 6.845 47.498 15.279 1.00 42.59 287 PRO A N 1
ATOM 2069 C CA . PRO A 1 287 ? 5.581 48.175 15.052 1.00 42.59 287 PRO A CA 1
ATOM 2070 C C . PRO A 1 287 ? 5.735 49.205 13.930 1.00 42.59 287 PRO A C 1
ATOM 2072 O O . PRO A 1 287 ? 6.534 50.136 14.022 1.00 42.59 287 PRO A O 1
ATOM 2075 N N . HIS A 1 288 ? 4.936 49.021 12.880 1.00 40.16 288 HIS A N 1
ATOM 2076 C CA . HIS A 1 288 ? 4.666 50.053 11.893 1.00 40.16 288 HIS A CA 1
ATOM 2077 C C . HIS A 1 288 ? 3.955 51.238 12.550 1.00 40.16 288 HIS A C 1
ATOM 2079 O O . HIS A 1 288 ? 3.001 51.084 13.316 1.00 40.16 288 HIS A O 1
ATOM 2085 N N . ASP A 1 289 ? 4.451 52.419 12.209 1.00 41.25 289 ASP A N 1
ATOM 2086 C CA . ASP A 1 289 ? 3.860 53.715 12.452 1.00 41.25 289 ASP A CA 1
ATOM 2087 C C . ASP A 1 289 ? 2.568 53.879 11.642 1.00 41.25 289 ASP A C 1
ATOM 2089 O O . ASP A 1 289 ? 2.500 53.693 10.431 1.00 41.25 289 ASP A O 1
ATOM 2093 N N . GLY A 1 290 ? 1.502 54.246 12.337 1.00 39.44 290 GLY A N 1
ATOM 2094 C CA . GLY A 1 290 ? 0.213 54.535 11.730 1.00 39.44 290 GLY A CA 1
ATOM 2095 C C . GLY A 1 290 ? -0.561 55.428 12.672 1.00 39.44 290 GLY A C 1
ATOM 2096 O O . GLY A 1 290 ? -1.384 54.956 13.450 1.00 39.44 290 GLY A O 1
ATOM 2097 N N . GLY A 1 291 ? -0.224 56.716 12.662 1.00 31.81 291 GLY A N 1
ATOM 2098 C CA . GLY A 1 291 ? -0.966 57.719 13.412 1.00 31.81 291 GLY A CA 1
ATOM 2099 C C . GLY A 1 291 ? -2.416 57.806 12.946 1.00 31.81 291 GLY A C 1
ATOM 2100 O O . GLY A 1 291 ? -2.689 57.579 11.775 1.00 31.81 291 GLY A O 1
ATOM 2101 N N . LEU A 1 292 ? -3.311 58.179 13.862 1.00 37.53 292 LEU A N 1
ATOM 2102 C CA . LEU A 1 292 ? -4.402 59.132 13.649 1.00 37.53 292 LEU A CA 1
ATOM 2103 C C . LEU A 1 292 ? -4.989 59.552 15.016 1.00 37.53 292 LEU A C 1
ATOM 2105 O O . LEU A 1 292 ? -5.518 58.745 15.767 1.00 37.53 292 LEU A O 1
ATOM 2109 N N . ALA A 1 293 ? -4.781 60.837 15.295 1.00 37.06 293 ALA A N 1
ATOM 2110 C CA . ALA A 1 293 ? -5.543 61.857 16.019 1.00 37.06 293 ALA A CA 1
ATOM 2111 C C . ALA A 1 293 ? -6.642 61.554 17.079 1.00 37.06 293 ALA A C 1
ATOM 2113 O O . ALA A 1 293 ? -7.536 60.737 16.894 1.00 37.06 293 ALA A O 1
ATOM 2114 N N . HIS A 1 294 ? -6.636 62.480 18.056 1.00 37.59 294 HIS A N 1
ATOM 2115 C CA . HIS A 1 294 ? -7.729 63.038 18.878 1.00 37.59 294 HIS A CA 1
ATOM 2116 C C . HIS A 1 294 ? -8.005 62.474 20.287 1.00 37.59 294 HIS A C 1
ATOM 2118 O O . HIS A 1 294 ? -8.751 61.525 20.482 1.00 37.59 294 HIS A O 1
ATOM 2124 N N . ASP A 1 295 ? -7.389 63.162 21.260 1.00 34.97 295 ASP A N 1
ATOM 2125 C CA . ASP A 1 295 ? -8.015 63.943 22.348 1.00 34.97 295 ASP A CA 1
ATOM 2126 C C . ASP A 1 295 ? -9.229 63.354 23.092 1.00 34.97 295 ASP A C 1
ATOM 2128 O O . ASP A 1 295 ? -10.341 63.352 22.571 1.00 34.97 295 ASP A O 1
ATOM 2132 N N . ALA A 1 296 ? -9.013 62.974 24.359 1.00 39.88 296 ALA A N 1
ATOM 2133 C CA . ALA A 1 296 ? -9.886 63.341 25.479 1.00 39.88 296 ALA A CA 1
ATOM 2134 C C . ALA A 1 296 ? -9.239 62.985 26.838 1.00 39.88 296 ALA A C 1
ATOM 2136 O O . ALA A 1 296 ? -9.119 61.821 27.205 1.00 39.88 296 ALA A O 1
ATOM 2137 N N . GLY A 1 297 ? -8.829 64.034 27.555 1.00 33.06 297 GLY A N 1
ATOM 2138 C CA . GLY A 1 297 ? -8.993 64.288 28.996 1.00 33.06 297 GLY A CA 1
ATOM 2139 C C . GLY A 1 297 ? -8.969 63.170 30.058 1.00 33.06 297 GLY A C 1
ATOM 2140 O O . GLY A 1 297 ? -9.811 62.282 30.070 1.00 33.06 297 GLY A O 1
ATOM 2141 N N . ALA A 1 298 ? -8.132 63.413 31.078 1.00 39.81 298 ALA A N 1
ATOM 2142 C CA . ALA A 1 298 ? -8.482 63.527 32.510 1.00 39.81 298 ALA A CA 1
ATOM 2143 C C . ALA A 1 298 ? -7.583 62.715 33.467 1.00 39.81 298 ALA A C 1
ATOM 2145 O O . ALA A 1 298 ? -7.513 61.491 33.431 1.00 39.81 298 ALA A O 1
ATOM 2146 N N . GLN A 1 299 ? -6.930 63.462 34.363 1.00 37.75 299 GLN A N 1
ATOM 2147 C CA . GLN A 1 299 ? -6.232 63.000 35.564 1.00 37.75 299 GLN A CA 1
ATOM 2148 C C . GLN A 1 299 ? -7.198 62.403 36.599 1.00 37.75 299 GLN A C 1
ATOM 2150 O O . GLN A 1 299 ? -8.298 62.925 36.744 1.00 37.75 299 GLN A O 1
ATOM 2155 N N . VAL A 1 300 ? -6.715 61.462 37.422 1.00 42.50 300 VAL A N 1
ATOM 2156 C CA . VAL A 1 300 ? -6.811 61.510 38.898 1.00 42.50 300 VAL A CA 1
ATOM 2157 C C . VAL A 1 300 ? -5.694 60.667 39.529 1.00 42.50 300 VAL A C 1
ATOM 2159 O O . VAL A 1 300 ? -5.104 59.800 38.893 1.00 42.50 300 VAL A O 1
ATOM 2162 N N . ASP A 1 301 ? -5.399 61.023 40.771 1.00 35.75 301 ASP A N 1
ATOM 2163 C CA . ASP A 1 301 ? -4.168 60.865 41.535 1.00 35.75 301 ASP A CA 1
ATOM 2164 C C . ASP A 1 301 ? -4.349 59.892 42.727 1.00 35.75 301 ASP A C 1
ATOM 2166 O O . ASP A 1 301 ? -5.474 59.552 43.094 1.00 35.75 301 ASP A O 1
ATOM 2170 N N . ALA A 1 302 ? -3.220 59.587 43.375 1.00 38.19 302 ALA A N 1
ATOM 2171 C CA . ALA A 1 302 ? -3.023 59.195 44.777 1.00 38.19 302 ALA A CA 1
ATOM 2172 C C . ALA A 1 302 ? -3.188 57.727 45.239 1.00 38.19 302 ALA A C 1
ATOM 2174 O O . ALA A 1 302 ? -4.258 57.126 45.186 1.00 38.19 302 ALA A O 1
ATOM 2175 N N . GLY A 1 303 ? -2.120 57.235 45.893 1.00 33.41 303 GLY A N 1
ATOM 2176 C CA . GLY A 1 303 ? -2.215 56.263 46.993 1.00 33.41 303 GLY A CA 1
ATOM 2177 C C . GLY A 1 303 ? -1.036 55.292 47.149 1.00 33.41 303 GLY A C 1
ATOM 2178 O O . GLY A 1 303 ? -1.129 54.150 46.719 1.00 33.41 303 GLY A O 1
ATOM 2179 N N . ALA A 1 304 ? 0.050 55.718 47.802 1.00 40.19 304 ALA A N 1
ATOM 2180 C CA . ALA A 1 304 ? 1.112 54.851 48.350 1.00 40.19 304 ALA A CA 1
ATOM 2181 C C . ALA A 1 304 ? 0.790 54.450 49.827 1.00 40.19 304 ALA A C 1
ATOM 2183 O O . ALA A 1 304 ? -0.275 54.825 50.314 1.00 40.19 304 ALA A O 1
ATOM 2184 N N . PRO A 1 305 ? 1.714 53.867 50.625 1.00 58.62 305 PRO A N 1
ATOM 2185 C CA . PRO A 1 305 ? 2.212 52.483 50.620 1.00 58.62 305 PRO A CA 1
ATOM 2186 C C . PRO A 1 305 ? 2.131 51.818 52.029 1.00 58.62 305 PRO A C 1
ATOM 2188 O O . PRO A 1 305 ? 1.705 52.436 53.000 1.00 58.62 305 PRO A O 1
ATOM 2191 N N . GLY A 1 306 ? 2.619 50.581 52.165 1.00 35.66 306 GLY A N 1
ATOM 2192 C CA . GLY A 1 306 ? 2.968 49.943 53.450 1.00 35.66 306 GLY A CA 1
ATOM 2193 C C . GLY A 1 306 ? 3.116 48.427 53.283 1.00 35.66 306 GLY A C 1
ATOM 2194 O O . GLY A 1 306 ? 2.457 47.852 52.427 1.00 35.66 306 GLY A O 1
ATOM 2195 N N . ASP A 1 307 ? 3.941 47.681 54.006 1.00 38.66 307 ASP A N 1
ATOM 2196 C CA . ASP A 1 307 ? 5.015 47.929 54.971 1.00 38.66 307 ASP A CA 1
ATOM 2197 C C . ASP A 1 307 ? 5.806 46.598 55.058 1.00 38.66 307 ASP A C 1
ATOM 2199 O O . ASP A 1 307 ? 5.352 45.551 54.592 1.00 38.66 307 ASP A O 1
ATOM 2203 N N . ALA A 1 308 ? 7.012 46.677 55.598 1.00 38.94 308 ALA A N 1
ATOM 2204 C CA . ALA A 1 308 ? 8.069 45.692 55.697 1.00 38.94 308 ALA A CA 1
ATOM 2205 C C . ALA A 1 308 ? 7.773 44.450 56.562 1.00 38.94 308 ALA A C 1
ATOM 2207 O O . ALA A 1 308 ? 6.918 44.441 57.443 1.00 38.94 308 ALA A O 1
ATOM 2208 N N . GLY A 1 309 ? 8.611 43.425 56.371 1.00 36.25 309 GLY A N 1
ATOM 2209 C CA . GLY A 1 309 ? 8.764 42.296 57.290 1.00 36.25 309 GLY A CA 1
ATOM 2210 C C . GLY A 1 309 ? 9.866 41.323 56.854 1.00 36.25 309 GLY A C 1
ATOM 2211 O O . GLY A 1 309 ? 9.618 40.432 56.050 1.00 36.25 309 GLY A O 1
ATOM 2212 N N . ALA A 1 310 ? 11.081 41.517 57.381 1.00 39.28 310 ALA A N 1
ATOM 2213 C CA . ALA A 1 310 ? 12.210 40.567 57.392 1.00 39.28 310 ALA A CA 1
ATOM 2214 C C . ALA A 1 310 ? 11.870 39.319 58.265 1.00 39.28 310 ALA A C 1
ATOM 2216 O O . ALA A 1 310 ? 10.862 39.341 58.959 1.00 39.28 310 ALA A O 1
ATOM 2217 N N . ALA A 1 311 ? 12.605 38.202 58.344 1.00 39.81 311 ALA A N 1
ATOM 2218 C CA . ALA A 1 311 ? 14.045 37.957 58.275 1.00 39.81 311 ALA A CA 1
ATOM 2219 C C . ALA A 1 311 ? 14.364 36.450 58.060 1.00 39.81 311 ALA A C 1
ATOM 2221 O O . ALA A 1 311 ? 13.482 35.595 58.118 1.00 39.81 311 ALA A O 1
ATOM 2222 N N . ALA A 1 312 ? 15.651 36.175 57.824 1.00 40.12 312 ALA A N 1
ATOM 2223 C CA . ALA A 1 312 ? 16.326 34.886 57.622 1.00 40.12 312 ALA A CA 1
ATOM 2224 C C . ALA A 1 312 ? 16.512 34.037 58.909 1.00 40.12 312 ALA A C 1
ATOM 2226 O O . ALA A 1 312 ? 16.361 34.579 59.999 1.00 40.12 312 ALA A O 1
ATOM 2227 N N . ASP A 1 313 ? 16.905 32.752 58.796 1.00 38.78 313 ASP A N 1
ATOM 2228 C CA . ASP A 1 313 ? 18.291 32.285 59.070 1.00 38.78 313 ASP A CA 1
ATOM 2229 C C . ASP A 1 313 ? 18.514 30.741 58.959 1.00 38.78 313 ASP A C 1
ATOM 2231 O O . ASP A 1 313 ? 17.635 29.938 59.256 1.00 38.78 313 ASP A O 1
ATOM 2235 N N . ALA A 1 314 ? 19.731 30.424 58.491 1.00 39.69 314 ALA A N 1
ATOM 2236 C CA . ALA A 1 314 ? 20.694 29.306 58.550 1.00 39.69 314 ALA A CA 1
ATOM 2237 C C . ALA A 1 314 ? 20.414 27.819 58.880 1.00 39.69 314 ALA A C 1
ATOM 2239 O O . ALA A 1 314 ? 19.771 27.446 59.856 1.00 39.69 314 ALA A O 1
ATOM 2240 N N . GLY A 1 315 ? 21.239 27.006 58.184 1.00 33.84 315 GLY A N 1
ATOM 2241 C CA . GLY A 1 315 ? 22.067 25.908 58.733 1.00 33.84 315 GLY A CA 1
ATOM 2242 C C . GLY A 1 315 ? 21.659 24.503 58.260 1.00 33.84 315 GLY A C 1
ATOM 2243 O O . GLY A 1 315 ? 20.478 24.203 58.238 1.00 33.84 315 GLY A O 1
ATOM 2244 N N . ALA A 1 316 ? 22.520 23.547 57.890 1.00 35.56 316 ALA A N 1
ATOM 2245 C CA . ALA A 1 316 ? 23.977 23.417 57.811 1.00 35.56 316 ALA A CA 1
ATOM 2246 C C . ALA A 1 316 ? 24.312 22.122 57.007 1.00 35.56 316 ALA A C 1
ATOM 2248 O O . ALA A 1 316 ? 23.476 21.223 56.922 1.00 35.56 316 ALA A O 1
ATOM 2249 N N . ALA A 1 317 ? 25.524 22.017 56.443 1.00 40.09 317 ALA A N 1
ATOM 2250 C CA . ALA A 1 317 ? 26.148 20.757 55.979 1.00 40.09 317 ALA A CA 1
ATOM 2251 C C . ALA A 1 317 ? 26.844 20.031 57.166 1.00 40.09 317 ALA A C 1
ATOM 2253 O O . ALA A 1 317 ? 26.953 20.659 58.227 1.00 40.09 317 ALA A O 1
ATOM 2254 N N . PRO A 1 318 ? 27.300 18.756 57.055 1.00 52.75 318 PRO A N 1
ATOM 2255 C CA . PRO A 1 318 ? 28.595 18.470 56.395 1.00 52.75 318 PRO A CA 1
ATOM 2256 C C . PRO A 1 318 ? 28.750 17.088 55.680 1.00 52.75 318 PRO A C 1
ATOM 2258 O O . PRO A 1 318 ? 27.989 16.161 55.937 1.00 52.75 318 PRO A O 1
ATOM 2261 N N . ASP A 1 319 ? 29.743 17.035 54.767 1.00 38.66 319 ASP A N 1
ATOM 2262 C CA . ASP A 1 319 ? 30.869 16.075 54.547 1.00 38.66 319 ASP A CA 1
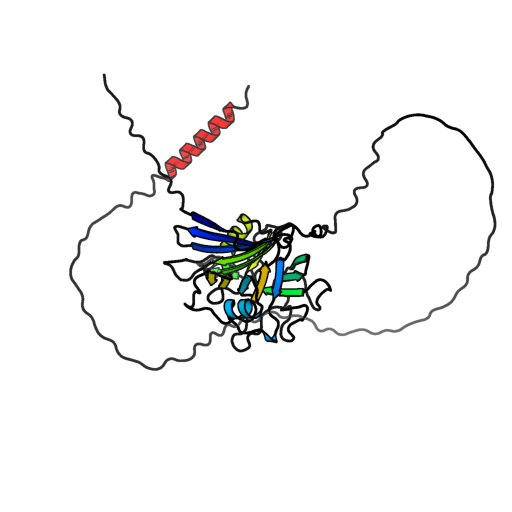ATOM 2263 C C . ASP A 1 319 ? 30.657 14.538 54.589 1.00 38.66 319 ASP A C 1
ATOM 2265 O O . ASP A 1 319 ? 29.839 14.038 55.344 1.00 38.66 319 ASP A O 1
ATOM 2269 N N . ALA A 1 320 ? 31.429 13.644 53.946 1.00 35.84 320 ALA A N 1
ATOM 2270 C CA . ALA A 1 320 ? 32.432 13.608 52.866 1.00 35.84 320 ALA A CA 1
ATOM 2271 C C . ALA A 1 320 ? 32.864 12.119 52.675 1.00 35.84 320 ALA A C 1
ATOM 2273 O O . ALA A 1 320 ? 32.678 11.312 53.584 1.00 35.84 320 ALA A O 1
ATOM 2274 N N . GLY A 1 321 ? 33.511 11.788 51.544 1.00 31.73 321 GLY A N 1
ATOM 2275 C CA . GLY A 1 321 ? 34.263 10.534 51.291 1.00 31.73 321 GLY A CA 1
ATOM 2276 C C . GLY A 1 321 ? 33.603 9.625 50.240 1.00 31.73 321 GLY A C 1
ATOM 2277 O O . GLY A 1 321 ? 32.447 9.264 50.399 1.00 31.73 321 GLY A O 1
ATOM 2278 N N . GLY A 1 322 ? 34.199 9.225 49.114 1.00 31.39 322 GLY A N 1
ATOM 2279 C CA . GLY A 1 322 ? 35.596 9.200 48.678 1.00 31.39 322 GLY A CA 1
ATOM 2280 C C . GLY A 1 322 ? 35.990 7.749 48.374 1.00 31.39 322 GLY A C 1
ATOM 2281 O O . GLY A 1 322 ? 36.087 6.987 49.323 1.00 31.39 322 GLY A O 1
ATOM 2282 N N . GLU A 1 323 ? 36.142 7.381 47.090 1.00 35.69 323 GLU A N 1
ATOM 2283 C CA . GLU A 1 323 ? 37.235 6.553 46.521 1.00 35.69 323 GLU A CA 1
ATOM 2284 C C . GLU A 1 323 ? 36.956 6.096 45.063 1.00 35.69 323 GLU A C 1
ATOM 2286 O O . GLU A 1 323 ? 35.891 5.586 44.716 1.00 35.69 323 GLU A O 1
ATOM 2291 N N . GLU A 1 324 ? 37.966 6.355 44.226 1.00 32.47 324 GLU A N 1
ATOM 2292 C CA . GLU A 1 324 ? 38.307 5.856 42.878 1.00 32.47 324 GLU A CA 1
ATOM 2293 C C . GLU A 1 324 ? 38.505 4.319 42.864 1.00 32.47 324 GLU A C 1
ATOM 2295 O O . GLU A 1 324 ? 38.594 3.710 43.920 1.00 32.47 324 GLU A O 1
ATOM 2300 N N . ALA A 1 325 ? 38.708 3.546 41.794 1.00 31.19 325 ALA A N 1
ATOM 2301 C CA . ALA A 1 325 ? 38.636 3.586 40.332 1.00 31.19 325 ALA A CA 1
ATOM 2302 C C . ALA A 1 325 ? 38.869 2.119 39.878 1.00 31.19 325 ALA A C 1
ATOM 2304 O O . ALA A 1 325 ? 39.502 1.346 40.597 1.00 31.19 325 ALA A O 1
ATOM 2305 N N . SER A 1 326 ? 38.426 1.719 38.682 1.00 34.53 326 SER A N 1
ATOM 2306 C CA . SER A 1 326 ? 39.258 0.911 37.764 1.00 34.53 326 SER A CA 1
ATOM 2307 C C . SER A 1 326 ? 38.572 0.660 36.419 1.00 34.53 326 SER A C 1
ATOM 2309 O O . SER A 1 326 ? 37.509 0.056 36.314 1.00 34.53 326 SER A O 1
ATOM 2311 N N . ASP A 1 327 ? 39.259 1.176 35.405 1.00 30.03 327 ASP A N 1
ATOM 2312 C CA . ASP A 1 327 ? 39.358 0.767 34.007 1.00 30.03 327 ASP A CA 1
ATOM 2313 C C . ASP A 1 327 ? 38.868 -0.634 33.602 1.00 30.03 327 ASP A C 1
ATOM 2315 O O . ASP A 1 327 ? 39.335 -1.651 34.111 1.00 30.03 327 ASP A O 1
ATOM 2319 N N . ALA A 1 328 ? 38.098 -0.658 32.507 1.00 33.25 328 ALA A N 1
ATOM 2320 C CA . ALA A 1 328 ? 38.376 -1.502 31.340 1.00 33.25 328 ALA A CA 1
ATOM 2321 C C . ALA A 1 328 ? 37.650 -0.937 30.098 1.00 33.25 328 ALA A C 1
ATOM 2323 O O . ALA A 1 328 ? 36.430 -1.036 29.974 1.00 33.25 328 ALA A O 1
ATOM 2324 N N . GLY A 1 329 ? 38.393 -0.338 29.162 1.00 27.91 329 GLY A N 1
ATOM 2325 C CA . GLY A 1 329 ? 37.967 -0.225 27.757 1.00 27.91 329 GLY A CA 1
ATOM 2326 C C . GLY A 1 329 ? 38.470 -1.426 26.934 1.00 27.91 329 GLY A C 1
ATOM 2327 O O . GLY A 1 329 ? 39.056 -2.342 27.506 1.00 27.91 329 GLY A O 1
ATOM 2328 N N . PRO A 1 330 ? 38.400 -1.402 25.590 1.00 44.03 330 PRO A N 1
ATOM 2329 C CA . PRO A 1 330 ? 37.399 -0.769 24.742 1.00 44.03 330 PRO A CA 1
ATOM 2330 C C . PRO A 1 330 ? 36.831 -1.729 23.665 1.00 44.03 330 PRO A C 1
ATOM 2332 O O . PRO A 1 330 ? 37.288 -2.845 23.439 1.00 44.03 330 PRO A O 1
ATOM 2335 N N . TRP A 1 331 ? 35.816 -1.209 22.982 1.00 32.03 331 TRP A N 1
ATOM 2336 C CA . TRP A 1 331 ? 35.136 -1.675 21.779 1.00 32.03 331 TRP A CA 1
ATOM 2337 C C . TRP A 1 331 ? 36.035 -2.292 20.693 1.00 32.03 331 TRP A C 1
ATOM 2339 O O . TRP A 1 331 ? 36.916 -1.627 20.150 1.00 32.03 331 TRP A O 1
ATOM 2349 N N . GLY A 1 332 ? 35.706 -3.525 20.300 1.00 27.27 332 GLY A N 1
ATOM 2350 C CA . GLY A 1 332 ? 36.066 -4.118 19.014 1.00 27.27 332 GLY A CA 1
ATOM 2351 C C . GLY A 1 332 ? 34.825 -4.244 18.124 1.00 27.27 332 GLY A C 1
ATOM 2352 O O . GLY A 1 332 ? 33.772 -4.694 18.568 1.00 27.27 332 GLY A O 1
ATOM 2353 N N . ALA A 1 333 ? 34.958 -3.838 16.869 1.00 32.69 333 ALA A N 1
ATOM 2354 C CA . ALA A 1 333 ? 34.077 -4.165 15.747 1.00 32.69 333 ALA A CA 1
ATOM 2355 C C . ALA A 1 333 ? 34.967 -4.747 14.629 1.00 32.69 333 ALA A C 1
ATOM 2357 O O . ALA A 1 333 ? 36.179 -4.523 14.686 1.00 32.69 333 ALA A O 1
ATOM 2358 N N . PRO A 1 334 ? 34.435 -5.298 13.524 1.00 43.62 334 PRO A N 1
ATOM 2359 C CA . PRO A 1 334 ? 33.232 -6.116 13.329 1.00 43.62 334 PRO A CA 1
ATOM 2360 C C . PRO A 1 334 ? 33.579 -7.475 12.665 1.00 43.62 334 PRO A C 1
ATOM 2362 O O . PRO A 1 334 ? 34.517 -7.544 11.875 1.00 43.62 334 PRO A O 1
ATOM 2365 N N . ASP A 1 335 ? 32.779 -8.525 12.878 1.00 30.75 335 ASP A N 1
ATOM 2366 C CA . ASP A 1 335 ? 32.900 -9.762 12.086 1.00 30.75 335 ASP A CA 1
ATOM 2367 C C . ASP A 1 335 ? 31.883 -9.789 10.940 1.00 30.75 335 ASP A C 1
ATOM 2369 O O . ASP A 1 335 ? 30.665 -9.811 11.134 1.00 30.75 335 ASP A O 1
ATOM 2373 N N . ALA A 1 336 ? 32.430 -9.785 9.726 1.00 30.36 336 ALA A N 1
ATOM 2374 C CA . ALA A 1 336 ? 31.786 -10.242 8.509 1.00 30.36 336 ALA A CA 1
ATOM 2375 C C . ALA A 1 336 ? 31.992 -11.760 8.385 1.00 30.36 336 ALA A C 1
ATOM 2377 O O . ALA A 1 336 ? 33.098 -12.255 8.588 1.00 30.36 336 ALA A O 1
ATOM 2378 N N . GLY A 1 337 ? 30.945 -12.489 8.003 1.00 28.52 337 GLY A N 1
ATOM 2379 C CA . GLY A 1 337 ? 31.024 -13.918 7.717 1.00 28.52 337 GLY A CA 1
ATOM 2380 C C . GLY A 1 337 ? 29.786 -14.396 6.974 1.00 28.52 337 GLY A C 1
ATOM 2381 O O . GLY A 1 337 ? 28.723 -14.560 7.563 1.00 28.52 337 GLY A O 1
ATOM 2382 N N . GLU A 1 338 ? 29.940 -14.563 5.664 1.00 35.44 338 GLU A N 1
ATOM 2383 C CA . GLU A 1 338 ? 29.007 -15.211 4.745 1.00 35.44 338 GLU A CA 1
ATOM 2384 C C . GLU A 1 338 ? 28.786 -16.691 5.101 1.00 35.44 338 GLU A C 1
ATOM 2386 O O . GLU A 1 338 ? 29.674 -17.364 5.620 1.00 35.44 338 GLU A O 1
ATOM 2391 N N . GLY A 1 339 ? 27.617 -17.215 4.732 1.00 28.67 339 GLY A N 1
ATOM 2392 C CA . GLY A 1 339 ? 27.309 -18.642 4.770 1.00 28.67 339 GLY A CA 1
ATOM 2393 C C . GLY A 1 339 ? 26.081 -18.937 3.919 1.00 28.67 339 GLY A C 1
ATOM 2394 O O . GLY A 1 339 ? 24.954 -18.892 4.402 1.00 28.67 339 GLY A O 1
ATOM 2395 N N . ALA A 1 340 ? 26.307 -19.162 2.626 1.00 31.78 340 ALA A N 1
ATOM 2396 C CA . ALA A 1 340 ? 25.319 -19.696 1.705 1.00 31.78 340 ALA A CA 1
ATOM 2397 C C . ALA A 1 340 ? 25.154 -21.200 1.961 1.00 31.78 340 ALA A C 1
ATOM 2399 O O . ALA A 1 340 ? 26.083 -21.963 1.707 1.00 31.78 340 ALA A O 1
ATOM 2400 N N . ASP A 1 341 ? 23.973 -21.625 2.408 1.00 33.44 341 ASP A N 1
ATOM 2401 C CA . ASP A 1 341 ? 23.627 -23.044 2.493 1.00 33.44 341 ASP A CA 1
ATOM 2402 C C . ASP A 1 341 ? 22.862 -23.482 1.241 1.00 33.44 341 ASP A C 1
ATOM 2404 O O . ASP A 1 341 ? 21.655 -23.279 1.087 1.00 33.44 341 ASP A O 1
ATOM 2408 N N . ALA A 1 342 ? 23.613 -24.109 0.338 1.00 30.73 342 ALA A N 1
ATOM 2409 C CA . ALA A 1 342 ? 23.097 -25.024 -0.665 1.00 30.73 342 ALA A CA 1
ATOM 2410 C C . ALA A 1 342 ? 22.973 -26.426 -0.039 1.00 30.73 342 ALA A C 1
ATOM 2412 O O . ALA A 1 342 ? 23.966 -27.013 0.387 1.00 30.73 342 ALA A O 1
ATOM 2413 N N . GLY A 1 343 ? 21.754 -26.969 -0.007 1.00 29.08 343 GLY A N 1
ATOM 2414 C CA . GLY A 1 343 ? 21.460 -28.375 0.306 1.00 29.08 343 GLY A CA 1
ATOM 2415 C C . GLY A 1 343 ? 21.143 -29.190 -0.961 1.00 29.08 343 GLY A C 1
ATOM 2416 O O . GLY A 1 343 ? 20.825 -28.604 -1.992 1.00 29.08 343 GLY A O 1
ATOM 2417 N N . PRO A 1 344 ? 21.258 -30.531 -0.924 1.00 40.19 344 PRO A N 1
ATOM 2418 C CA . PRO A 1 344 ? 21.984 -31.286 -1.944 1.00 40.19 344 PRO A CA 1
ATOM 2419 C C . PRO A 1 344 ? 21.139 -31.830 -3.104 1.00 40.19 344 PRO A C 1
ATOM 2421 O O . PRO A 1 344 ? 19.954 -32.128 -2.977 1.00 40.19 344 PRO A O 1
ATOM 2424 N N . ALA A 1 345 ? 21.826 -32.038 -4.229 1.00 29.62 345 ALA A N 1
ATOM 2425 C CA . ALA A 1 345 ? 21.350 -32.743 -5.409 1.00 29.62 345 ALA A CA 1
ATOM 2426 C C . ALA A 1 345 ? 21.519 -34.269 -5.294 1.00 29.62 345 ALA A C 1
ATOM 2428 O O . ALA A 1 345 ? 22.513 -34.766 -4.764 1.00 29.62 345 ALA A O 1
ATOM 2429 N N . GLY A 1 346 ? 20.595 -34.996 -5.921 1.00 27.59 346 GLY A N 1
ATOM 2430 C CA . GLY A 1 346 ? 20.760 -36.378 -6.370 1.00 27.59 346 GLY A CA 1
ATOM 2431 C C . GLY A 1 346 ? 19.527 -36.849 -7.161 1.00 27.59 346 GLY A C 1
ATOM 2432 O O . GLY A 1 346 ? 18.436 -36.348 -6.905 1.00 27.59 346 GLY A O 1
ATOM 2433 N N . PRO A 1 347 ? 19.636 -37.837 -8.068 1.00 36.16 347 PRO A N 1
ATOM 2434 C CA . PRO A 1 347 ? 20.691 -38.046 -9.053 1.00 36.16 347 PRO A CA 1
ATOM 2435 C C . PRO A 1 347 ? 20.171 -38.014 -10.513 1.00 36.16 347 PRO A C 1
ATOM 2437 O O . PRO A 1 347 ? 19.045 -38.393 -10.812 1.00 36.16 347 PRO A O 1
ATOM 2440 N N . SER A 1 348 ? 21.066 -37.584 -11.408 1.00 28.16 348 SER A N 1
ATOM 2441 C CA . SER A 1 348 ? 21.356 -38.096 -12.762 1.00 28.16 348 SER A CA 1
ATOM 2442 C C . SER A 1 348 ? 20.259 -38.836 -13.556 1.00 28.16 348 SER A C 1
ATOM 2444 O O . SER A 1 348 ? 19.969 -40.003 -13.300 1.00 28.16 348 SER A O 1
ATOM 2446 N N . MET A 1 349 ? 19.812 -38.210 -14.651 1.00 30.08 349 MET A N 1
ATOM 2447 C CA . MET A 1 349 ? 19.462 -38.896 -15.902 1.00 30.08 349 MET A CA 1
ATOM 2448 C C . MET A 1 349 ? 20.318 -38.298 -17.029 1.00 30.08 349 MET A C 1
ATOM 2450 O O . MET A 1 349 ? 20.420 -37.081 -17.177 1.00 30.08 349 MET A O 1
ATOM 2454 N N . ALA A 1 350 ? 20.989 -39.197 -17.743 1.00 31.67 350 ALA A N 1
ATOM 2455 C CA . ALA A 1 350 ? 22.014 -38.995 -18.764 1.00 31.67 350 ALA A CA 1
ATOM 2456 C C . ALA A 1 350 ? 21.488 -38.354 -20.078 1.00 31.67 350 ALA A C 1
ATOM 2458 O O . ALA A 1 350 ? 20.274 -38.276 -20.280 1.00 31.67 350 ALA A O 1
ATOM 2459 N N . PRO A 1 351 ? 22.395 -37.875 -20.957 1.00 31.39 351 PRO A N 1
ATOM 2460 C CA . PRO A 1 351 ? 22.099 -36.912 -22.013 1.00 31.39 351 PRO A CA 1
ATOM 2461 C C . PRO A 1 351 ? 21.654 -37.586 -23.316 1.00 31.39 351 PRO A C 1
ATOM 2463 O O . PRO A 1 351 ? 22.006 -38.730 -23.596 1.00 31.39 351 PRO A O 1
ATOM 2466 N N . VAL A 1 352 ? 20.922 -36.841 -24.143 1.00 32.50 352 VAL A N 1
ATOM 2467 C CA . VAL A 1 352 ? 20.689 -37.182 -25.553 1.00 32.50 352 VAL A CA 1
ATOM 2468 C C . VAL A 1 352 ? 21.511 -36.250 -26.435 1.00 32.50 352 VAL A C 1
ATOM 2470 O O . VAL A 1 352 ? 21.380 -35.027 -26.367 1.00 32.50 352 VAL A O 1
ATOM 2473 N N . ASP A 1 353 ? 22.381 -36.874 -27.224 1.00 27.59 353 ASP A N 1
ATOM 2474 C CA . ASP A 1 353 ? 23.336 -36.271 -28.144 1.00 27.59 353 ASP A CA 1
ATOM 2475 C C . ASP A 1 353 ? 22.697 -35.688 -29.420 1.00 27.59 353 ASP A C 1
ATOM 2477 O O . ASP A 1 353 ? 21.794 -36.260 -30.024 1.00 27.59 353 ASP A O 1
ATOM 2481 N N . ALA A 1 354 ? 23.256 -34.535 -29.799 1.00 27.45 354 ALA A N 1
ATOM 2482 C CA . ALA A 1 354 ? 23.631 -34.020 -31.122 1.00 27.45 354 ALA A CA 1
ATOM 2483 C C . ALA A 1 354 ? 22.905 -34.455 -32.421 1.00 27.45 354 ALA A C 1
ATOM 2485 O O . ALA A 1 354 ? 22.952 -35.612 -32.824 1.00 27.45 354 ALA A O 1
ATOM 2486 N N . ALA A 1 355 ? 22.498 -33.442 -33.209 1.00 28.22 355 ALA A N 1
ATOM 2487 C CA . ALA A 1 355 ? 23.045 -33.175 -34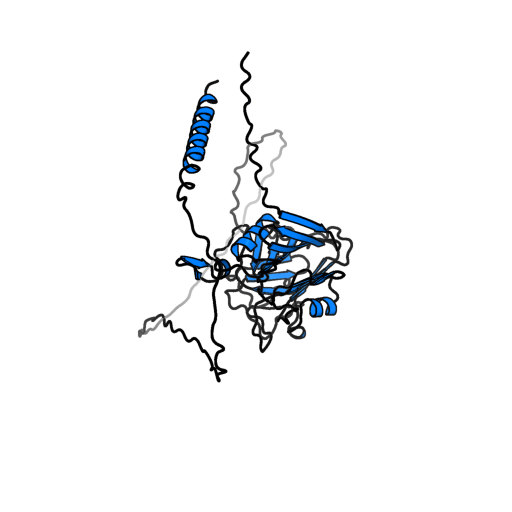.558 1.00 28.22 355 ALA A CA 1
ATOM 2488 C C . ALA A 1 355 ? 22.604 -31.791 -35.123 1.00 28.22 355 ALA A C 1
ATOM 2490 O O . ALA A 1 355 ? 21.412 -31.486 -35.117 1.00 28.22 355 ALA A O 1
ATOM 2491 N N . PRO A 1 356 ? 23.520 -30.965 -35.674 1.00 35.19 356 PRO A N 1
ATOM 2492 C CA . PRO A 1 356 ? 23.266 -29.996 -36.757 1.00 35.19 356 PRO A CA 1
ATOM 2493 C C . PRO A 1 356 ? 23.870 -30.546 -38.088 1.00 35.19 356 PRO A C 1
ATOM 2495 O O . PRO A 1 356 ? 24.329 -31.691 -38.068 1.00 35.19 356 PRO A O 1
ATOM 2498 N N . PRO A 1 357 ? 23.991 -29.818 -39.233 1.00 43.16 357 PRO A N 1
ATOM 2499 C CA . PRO A 1 357 ? 23.557 -28.458 -39.606 1.00 43.16 357 PRO A CA 1
ATOM 2500 C C . PRO A 1 357 ? 22.834 -28.383 -40.985 1.00 43.16 357 PRO A C 1
ATOM 2502 O O . PRO A 1 357 ? 22.764 -29.363 -41.714 1.00 43.16 357 PRO A O 1
ATOM 2505 N N . THR A 1 358 ? 22.358 -27.203 -41.406 1.00 29.70 358 THR A N 1
ATOM 2506 C CA . THR A 1 358 ? 22.573 -26.644 -42.771 1.00 29.70 358 THR A CA 1
ATOM 2507 C C . THR A 1 358 ? 21.987 -25.230 -42.889 1.00 29.70 358 THR A C 1
ATOM 2509 O O . THR A 1 358 ? 20.914 -24.950 -42.368 1.00 29.70 358 THR A O 1
ATOM 2512 N N . GLY A 1 359 ? 22.692 -24.347 -43.609 1.00 27.31 359 GLY A N 1
ATOM 2513 C CA . GLY A 1 359 ? 22.146 -23.082 -44.116 1.00 27.31 359 GLY A CA 1
ATOM 2514 C C . GLY A 1 359 ? 22.876 -21.824 -43.650 1.00 27.31 359 GLY A C 1
ATOM 2515 O O . GLY A 1 359 ? 22.325 -21.028 -42.900 1.00 27.31 359 GLY A O 1
ATOM 2516 N N . GLY A 1 360 ? 24.117 -21.634 -44.104 1.00 24.84 360 GLY A N 1
ATOM 2517 C CA . GLY A 1 360 ? 24.811 -20.355 -43.987 1.00 24.84 360 GLY A CA 1
ATOM 2518 C C . GLY A 1 360 ? 24.355 -19.346 -45.044 1.00 24.84 360 GLY A C 1
ATOM 2519 O O . GLY A 1 360 ? 24.082 -19.713 -46.181 1.00 24.84 360 GLY A O 1
ATOM 2520 N N . CYS A 1 361 ? 24.378 -18.068 -44.676 1.00 24.78 361 CYS A N 1
ATOM 2521 C CA . CYS A 1 361 ? 24.692 -16.970 -45.583 1.00 24.78 361 CYS A CA 1
ATOM 2522 C C . CYS A 1 361 ? 25.485 -15.928 -44.788 1.00 24.78 361 CYS A C 1
ATOM 2524 O O . CYS A 1 361 ? 25.033 -15.430 -43.759 1.00 24.78 361 CYS A O 1
ATOM 2526 N N . ALA A 1 362 ? 26.703 -15.665 -45.250 1.00 26.89 362 ALA A N 1
ATOM 2527 C CA . ALA A 1 362 ? 27.617 -14.670 -44.716 1.00 26.89 362 ALA A CA 1
ATOM 2528 C C . ALA A 1 362 ? 27.524 -13.354 -45.507 1.00 26.89 362 ALA A C 1
ATOM 2530 O O . ALA A 1 362 ? 27.033 -13.345 -46.634 1.00 26.89 362 ALA A O 1
ATOM 2531 N N . GLN A 1 363 ? 28.169 -12.327 -44.932 1.00 28.14 363 GLN A N 1
ATOM 2532 C CA . GLN A 1 363 ? 28.513 -10.993 -45.462 1.00 28.14 363 GLN A CA 1
ATOM 2533 C C . GLN A 1 363 ? 27.431 -9.917 -45.250 1.00 28.14 363 GLN A C 1
ATOM 2535 O O . GLN A 1 363 ? 26.275 -10.120 -45.573 1.00 28.14 363 GLN A O 1
ATOM 2540 N N . GLY A 1 364 ? 27.716 -8.725 -44.724 1.00 26.17 364 GLY A N 1
ATOM 2541 C CA . GLY A 1 364 ? 28.968 -8.105 -44.305 1.00 26.17 364 GLY A CA 1
ATOM 2542 C C . GLY A 1 364 ? 28.704 -6.655 -43.862 1.00 26.17 364 GLY A C 1
ATOM 2543 O O . GLY A 1 364 ? 27.742 -6.046 -44.306 1.00 26.17 364 GLY A O 1
ATOM 2544 N N . GLY A 1 365 ? 29.564 -6.147 -42.972 1.00 26.92 365 GLY A N 1
ATOM 2545 C CA . GLY A 1 365 ? 29.964 -4.741 -42.800 1.00 26.92 365 GLY A CA 1
ATOM 2546 C C . GLY A 1 365 ? 28.913 -3.628 -42.665 1.00 26.92 365 GLY A C 1
ATOM 2547 O O . GLY A 1 365 ? 28.252 -3.277 -43.628 1.00 26.92 365 GLY A O 1
ATOM 2548 N N . SER A 1 366 ? 28.959 -2.909 -41.536 1.00 33.12 366 SER A N 1
ATOM 2549 C CA . SER A 1 366 ? 29.221 -1.455 -41.549 1.00 33.12 366 SER A CA 1
ATOM 2550 C C . SER A 1 366 ? 29.335 -0.892 -40.126 1.00 33.12 366 SER A C 1
ATOM 2552 O O . SER A 1 366 ? 28.345 -0.514 -39.501 1.00 33.12 366 SER A O 1
ATOM 2554 N N . GLN A 1 367 ? 30.569 -0.770 -39.630 1.00 34.84 367 GLN A N 1
ATOM 2555 C CA . GLN A 1 367 ? 30.915 0.240 -38.630 1.00 34.84 367 GLN A CA 1
ATOM 2556 C C . GLN A 1 367 ? 30.925 1.605 -39.331 1.00 34.84 367 GLN A C 1
ATOM 2558 O O . GLN A 1 367 ? 31.951 2.007 -39.861 1.00 34.84 367 GLN A O 1
ATOM 2563 N N . LEU A 1 368 ? 29.775 2.278 -39.420 1.00 34.88 368 LEU A N 1
ATOM 2564 C CA . LEU A 1 368 ? 29.654 3.657 -39.924 1.00 34.88 368 LEU A CA 1
ATOM 2565 C C . LEU A 1 368 ? 28.255 4.211 -39.593 1.00 34.88 368 LEU A C 1
ATOM 2567 O O . LEU A 1 368 ? 27.467 4.528 -40.473 1.00 34.88 368 LEU A O 1
ATOM 2571 N N . ALA A 1 369 ? 27.908 4.297 -38.305 1.00 36.16 369 ALA A N 1
ATOM 2572 C CA . ALA A 1 369 ? 26.656 4.947 -37.881 1.00 36.16 369 ALA A CA 1
ATOM 2573 C C . ALA A 1 369 ? 26.740 5.744 -36.564 1.00 36.16 369 ALA A C 1
ATOM 2575 O O . ALA A 1 369 ? 25.748 6.331 -36.146 1.00 36.16 369 ALA A O 1
ATOM 2576 N N . VAL A 1 370 ? 27.913 5.841 -35.923 1.00 38.81 370 VAL A N 1
ATOM 2577 C CA . VAL A 1 370 ? 28.045 6.518 -34.611 1.00 38.81 370 VAL A CA 1
ATOM 2578 C C . VAL A 1 370 ? 28.637 7.939 -34.712 1.00 38.81 370 VAL A C 1
ATOM 2580 O O . VAL A 1 370 ? 28.530 8.722 -33.776 1.00 38.81 370 VAL A O 1
ATOM 2583 N N . ALA A 1 371 ? 29.165 8.358 -35.868 1.00 39.12 371 ALA A N 1
ATOM 2584 C CA . ALA A 1 371 ? 29.791 9.683 -36.015 1.00 39.12 371 ALA A CA 1
ATOM 2585 C C . ALA A 1 371 ? 28.854 10.813 -36.507 1.00 39.12 371 ALA A C 1
ATOM 2587 O O . ALA A 1 371 ? 29.216 11.984 -36.420 1.00 39.12 371 ALA A O 1
ATOM 2588 N N . ALA A 1 372 ? 27.643 10.512 -36.995 1.00 42.00 372 ALA A N 1
ATOM 2589 C CA . ALA A 1 372 ? 26.770 11.523 -37.616 1.00 42.00 372 ALA A CA 1
ATOM 2590 C C . ALA A 1 372 ? 25.801 12.233 -36.641 1.00 42.00 372 ALA A C 1
ATOM 2592 O O . ALA A 1 372 ? 25.321 13.325 -36.940 1.00 42.00 372 ALA A O 1
ATOM 2593 N N . LEU A 1 373 ? 25.541 11.669 -35.455 1.00 38.09 373 LEU A N 1
ATOM 2594 C CA . LEU A 1 373 ? 24.595 12.237 -34.477 1.00 38.09 373 LEU A CA 1
ATOM 2595 C C . LEU A 1 373 ? 25.231 13.256 -33.512 1.00 38.09 373 LEU A C 1
ATOM 2597 O O . LEU A 1 373 ? 24.539 14.150 -33.025 1.00 38.09 373 LEU A O 1
ATOM 2601 N N . ALA A 1 374 ? 26.551 13.211 -33.302 1.00 42.19 374 ALA A N 1
ATOM 2602 C CA . ALA A 1 374 ? 27.256 14.165 -32.436 1.00 42.19 374 ALA A CA 1
ATOM 2603 C C . ALA A 1 374 ? 27.395 15.573 -33.061 1.00 42.19 374 ALA A C 1
ATOM 2605 O O . ALA A 1 374 ? 27.388 16.579 -32.349 1.00 42.19 374 ALA A O 1
ATOM 2606 N N . GLY A 1 375 ? 27.459 15.674 -34.396 1.00 41.09 375 GLY A N 1
ATOM 2607 C CA . GLY A 1 375 ? 27.610 16.955 -35.102 1.00 41.09 375 GLY A CA 1
ATOM 2608 C C . GLY A 1 375 ? 26.353 17.835 -35.100 1.00 41.09 375 GLY A C 1
ATOM 2609 O O . GLY A 1 375 ? 26.449 19.063 -35.085 1.00 41.09 375 GLY A O 1
ATOM 2610 N N . VAL A 1 376 ? 25.162 17.228 -35.055 1.00 46.97 376 VAL A N 1
ATOM 2611 C CA . VAL A 1 376 ? 23.880 17.955 -35.122 1.00 46.97 376 VAL A CA 1
ATOM 2612 C C . VAL A 1 376 ? 23.534 18.619 -33.782 1.00 46.97 376 VAL A C 1
ATOM 2614 O O . VAL A 1 376 ? 23.035 19.746 -33.758 1.00 46.97 376 VAL A O 1
ATOM 2617 N N . VAL A 1 377 ? 23.885 17.990 -32.655 1.00 45.38 377 VAL A N 1
ATOM 2618 C CA . VAL A 1 377 ? 23.625 18.537 -31.310 1.00 45.38 377 VAL A CA 1
ATOM 2619 C C . VAL A 1 377 ? 24.522 19.748 -31.007 1.00 45.38 377 VAL A C 1
ATOM 2621 O O . VAL A 1 377 ? 24.051 20.740 -30.443 1.00 45.38 377 VAL A O 1
ATOM 2624 N N . LEU A 1 378 ? 25.780 19.743 -31.467 1.00 42.88 378 LEU A N 1
ATOM 2625 C CA . LEU A 1 378 ? 26.703 20.870 -31.271 1.00 42.88 378 LEU A CA 1
ATOM 2626 C C . LEU A 1 378 ? 26.323 22.112 -32.107 1.00 42.88 378 LEU A C 1
ATOM 2628 O O . LEU A 1 378 ? 26.509 23.250 -31.662 1.00 42.88 378 LEU A O 1
ATOM 2632 N N . ALA A 1 379 ? 25.740 21.919 -33.296 1.00 46.84 379 ALA A N 1
ATOM 2633 C CA . ALA A 1 379 ? 25.281 23.011 -34.160 1.00 46.84 379 ALA A CA 1
ATOM 2634 C C . ALA A 1 379 ? 23.998 23.693 -33.635 1.00 46.84 379 ALA A C 1
ATOM 2636 O O . ALA A 1 379 ? 23.846 24.914 -33.754 1.00 46.84 379 ALA A O 1
ATOM 2637 N N . LEU A 1 380 ? 23.103 22.935 -32.988 1.00 46.28 380 LEU A N 1
ATOM 2638 C CA . LEU A 1 380 ? 21.877 23.456 -32.365 1.00 46.28 380 LEU A CA 1
ATOM 2639 C C . LEU A 1 380 ? 22.152 24.250 -31.076 1.00 46.28 380 LEU A C 1
ATOM 2641 O O . LEU A 1 380 ? 21.483 25.255 -30.822 1.00 46.28 380 LEU A O 1
ATOM 2645 N N . GLN A 1 381 ? 23.180 23.884 -30.302 1.00 47.06 381 GLN A N 1
ATOM 2646 C CA . GLN A 1 381 ? 23.583 24.651 -29.115 1.00 47.06 381 GLN A CA 1
ATOM 2647 C C . GLN A 1 381 ? 24.293 25.973 -29.461 1.00 47.06 381 GLN A C 1
ATOM 2649 O O . GLN A 1 381 ? 24.087 26.975 -28.771 1.00 47.06 381 GLN A O 1
ATOM 2654 N N . ARG A 1 382 ? 25.055 26.036 -30.566 1.00 49.72 382 ARG A N 1
ATOM 2655 C CA . ARG A 1 382 ? 25.682 27.293 -31.027 1.00 49.72 382 ARG A CA 1
ATOM 2656 C C . ARG A 1 382 ? 24.671 28.304 -31.583 1.00 49.72 382 ARG A C 1
ATOM 2658 O O . ARG A 1 382 ? 24.831 29.496 -31.335 1.00 49.72 382 ARG A O 1
ATOM 2665 N N . ARG A 1 383 ? 23.585 27.865 -32.238 1.00 49.91 383 ARG A N 1
ATOM 2666 C CA . ARG A 1 383 ? 22.526 28.783 -32.717 1.00 49.91 383 ARG A CA 1
ATOM 2667 C C . ARG A 1 383 ? 21.650 29.365 -31.599 1.00 49.91 383 ARG A C 1
ATOM 2669 O O . ARG A 1 383 ? 21.177 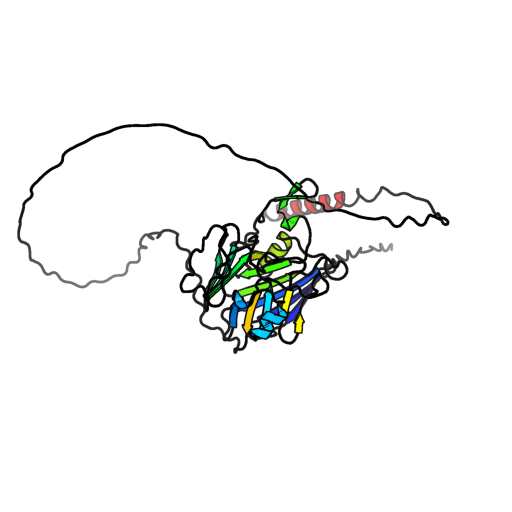30.488 -31.745 1.00 49.91 383 ARG A O 1
ATOM 2676 N N . ARG A 1 384 ? 21.483 28.674 -30.463 1.00 49.34 384 ARG A N 1
ATOM 2677 C CA . ARG A 1 384 ? 20.730 29.212 -29.308 1.00 49.34 384 ARG A CA 1
ATOM 2678 C C . ARG A 1 384 ? 21.500 30.269 -28.506 1.00 49.34 384 ARG A C 1
ATOM 2680 O O . ARG A 1 384 ? 20.871 31.163 -27.951 1.00 49.34 384 ARG A O 1
ATOM 2687 N N . ARG A 1 385 ? 22.841 30.244 -28.499 1.00 46.75 385 ARG A N 1
ATOM 2688 C CA . ARG A 1 385 ? 23.652 31.290 -27.841 1.00 46.75 385 ARG A CA 1
ATOM 2689 C C . ARG A 1 385 ? 23.712 32.609 -28.626 1.00 46.75 385 ARG A C 1
ATOM 2691 O O . ARG A 1 385 ? 23.731 33.662 -28.002 1.00 46.75 385 ARG A O 1
ATOM 2698 N N . SER A 1 386 ? 23.654 32.586 -29.961 1.00 48.09 386 SER A N 1
ATOM 2699 C CA . SER A 1 386 ? 23.613 33.825 -30.764 1.00 48.09 386 SER A CA 1
ATOM 2700 C C . SER A 1 386 ? 22.252 34.535 -30.747 1.00 48.09 386 SER A C 1
ATOM 2702 O O . SER A 1 386 ? 22.217 35.754 -30.873 1.00 48.09 386 SER A O 1
ATOM 2704 N N . ALA A 1 387 ? 21.142 33.818 -30.537 1.00 48.19 387 ALA A N 1
ATOM 2705 C CA . ALA A 1 387 ? 19.817 34.438 -30.414 1.00 48.19 387 ALA A CA 1
ATOM 2706 C C . ALA A 1 387 ? 19.597 35.124 -29.048 1.00 48.19 387 ALA A C 1
ATOM 2708 O O . ALA A 1 387 ? 18.898 36.131 -28.976 1.00 48.19 387 ALA A O 1
ATOM 2709 N N . ALA A 1 388 ? 20.241 34.639 -27.980 1.00 47.59 388 ALA A N 1
ATOM 2710 C CA . ALA A 1 388 ? 20.139 35.227 -26.640 1.00 47.59 388 ALA A CA 1
ATOM 2711 C C . ALA A 1 388 ? 20.947 36.533 -26.469 1.00 47.59 388 ALA A C 1
ATOM 2713 O O . ALA A 1 388 ? 20.608 37.359 -25.628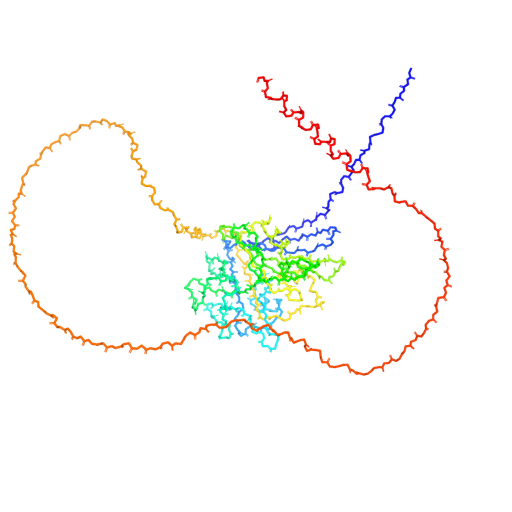 1.00 47.59 388 ALA A O 1
ATOM 2714 N N . LEU A 1 389 ? 21.980 36.766 -27.289 1.00 45.62 389 LEU A N 1
ATOM 2715 C CA . LEU A 1 389 ? 22.807 37.983 -27.237 1.00 45.62 389 LEU A CA 1
ATOM 2716 C C . LEU A 1 389 ? 22.241 39.165 -28.048 1.00 45.62 389 LEU A C 1
ATOM 2718 O O . LEU A 1 389 ? 22.699 40.289 -27.873 1.00 45.62 389 LEU A O 1
ATOM 2722 N N . SER A 1 390 ? 21.223 38.948 -28.890 1.00 45.59 390 SER A N 1
ATOM 2723 C CA . SER A 1 390 ? 20.594 40.016 -29.689 1.00 45.59 390 SER A CA 1
ATOM 2724 C C . SER A 1 390 ? 19.313 40.599 -29.069 1.00 45.59 390 SER A C 1
ATOM 2726 O O . SER A 1 390 ? 18.738 41.520 -29.645 1.00 45.59 390 SER A O 1
ATOM 2728 N N . ALA A 1 391 ? 18.870 40.100 -27.909 1.00 49.19 391 ALA A N 1
ATOM 2729 C CA . ALA A 1 391 ? 17.665 40.565 -27.208 1.00 49.19 391 ALA A CA 1
ATOM 2730 C C . ALA A 1 391 ? 17.955 41.463 -25.983 1.00 49.19 391 ALA A C 1
ATOM 2732 O O . ALA A 1 391 ? 17.031 41.828 -25.270 1.00 49.19 391 ALA A O 1
ATOM 2733 N N . CYS A 1 392 ? 19.218 41.849 -25.748 1.00 43.62 392 CYS A N 1
ATOM 2734 C CA . CYS A 1 392 ? 19.626 42.723 -24.632 1.00 43.62 392 CYS A CA 1
ATOM 2735 C C . CYS A 1 392 ? 20.120 44.116 -25.089 1.00 43.62 392 CYS A C 1
ATOM 2737 O O . CYS A 1 392 ? 20.816 44.823 -24.366 1.00 43.62 392 CYS A O 1
ATOM 2739 N N . ARG A 1 393 ? 19.782 44.521 -26.319 1.00 47.47 393 ARG A N 1
ATOM 2740 C CA . ARG A 1 393 ? 19.910 45.905 -26.799 1.00 47.47 393 ARG A CA 1
ATOM 2741 C C . ARG A 1 393 ? 18.676 46.270 -27.613 1.00 47.47 393 ARG A C 1
ATOM 2743 O O . ARG A 1 393 ? 18.674 46.100 -28.831 1.00 47.47 393 ARG A O 1
ATOM 2750 N N . ARG A 1 394 ? 17.650 46.755 -26.924 1.00 41.72 394 ARG A N 1
ATOM 2751 C CA . ARG A 1 394 ? 16.693 47.764 -27.384 1.00 41.72 394 ARG A CA 1
ATOM 2752 C C . ARG A 1 394 ? 15.989 48.351 -26.179 1.00 41.72 394 ARG A C 1
ATOM 2754 O O . ARG A 1 394 ? 15.658 47.548 -25.281 1.00 41.72 394 ARG A O 1
#

Secondary structure (DSSP, 8-state):
-----------------EEEEEEEEETTEEEEEEEETTTEEEEEEEEETTBTTEEEEEPPGGG-SB-HHHHHHHHT-SEEEE---EETTTTEESS-EEETTEE-TT----SSSEEEEE-SS-EEEE-TTS--SS--TT--EEEEES-EEEETTEEP--SSEEEETTEEEEGGGSS-B-EEEEEE-TTS-EEEEEEE--SBTTTB--B-HHHHHHHHHHTT-SEEEE-S-GGG--EEETTTEE-S--TTSSPPPBS-EEEEEE-S--PBP-PPPPPP--------PPPPP----------------------------------------------------PPPP-----------------------SSSSSHHHHHHHHHHHHHHHSSSS--

Radius of gyration: 32.95 Å; chains: 1; bounding box: 61×103×124 Å